Protein AF-A0A7X6KU19-F1 (afdb_monomer)

Foldseek 3Di:
DPPLFLLDDDLVVLLVVLVVLLVVLVVLVVVLVVLVVVLVVLVVPPPDDPVNVVSNVVSVVSSVVSVLQSVLSNVLSVLSNVLSVVSVVLRVQRVVLSVQLVVLVVQLVVLVVVLVVCVVVVHDNPVSVVSNVVSVVSNVVSVVVSVVSNVVSVVSVLVSVLSVLVRDDDCSPVLQVLQADPVSHGDDLLSSLVSLVCQLPVDQNEPVSLSSLVVCLVVPLPPLVSLLSNDVVCALLNLLVVLLSLLVNADPPPPSLVVSLVSLLSSLSSQLSNQVVDDLVVLLVSLLVLLVSCPFLLDLSLQSSLLSLLRPNHQLSSLVSVVVNLLVCVVPPVVRNCSSQDDDFLVNNDDSNVSSNVSSVVVTRRHSLLSSLVSLLVVLLSVLVQQQPLPDPSSLVVLLCVQAVDACLVVQQLRLLSSLLSNQPDPQLCVCQQPLDCPGSVVSNLRSNLSSLQRNLNHPNNALNSHDLNSLQSNLSSCLVVLLLLLCVLLVHLDLLSQLLPDPVSGGHSRHRNHDLQSNLSSNLSSCVRLNSLLSNLLSLLVSLVSLVVSVVVCSAPLVCVLVSLLSNLSSLLSNLSNVLSVVVPPPPCPPLNNLVSLLVSLLLSLDSDSCSSVLNSVQVVCSVVVNNLVSLCVRPCLQPPSVLSVVLSPDDPVVSLVSSLVSSVVRPPPDPVSVVSNVDDSSVSSSQSSCQSNVQSNDQDPSRTRGGDHPPPPPDPPPPDDDPDDDD

Radius of gyration: 38.34 Å; Cα contacts (8 Å, |Δi|>4): 928; chains: 1; bounding box: 89×65×139 Å

Structure (mmCIF, N/CA/C/O backbone):
data_AF-A0A7X6KU19-F1
#
_entry.id   AF-A0A7X6KU19-F1
#
loop_
_atom_site.group_PDB
_atom_site.id
_atom_site.type_symbol
_atom_site.label_atom_id
_atom_site.label_alt_id
_atom_site.label_comp_id
_atom_site.label_asym_id
_atom_site.label_entity_id
_atom_site.label_seq_id
_atom_site.pdbx_PDB_ins_code
_atom_site.Cartn_x
_atom_site.Cartn_y
_atom_site.Cartn_z
_atom_site.occupancy
_atom_site.B_iso_or_equiv
_atom_site.auth_seq_id
_atom_site.auth_comp_id
_atom_site.auth_asym_id
_atom_site.auth_atom_id
_atom_site.pdbx_PDB_model_num
ATOM 1 N N . MET A 1 1 ? -0.177 -10.606 46.546 1.00 29.14 1 MET A N 1
ATOM 2 C CA . MET A 1 1 ? 0.278 -9.230 46.830 1.00 29.14 1 MET A CA 1
ATOM 3 C C . MET A 1 1 ? -0.922 -8.342 46.595 1.00 29.14 1 MET A C 1
ATOM 5 O O . MET A 1 1 ? -1.445 -8.378 45.493 1.00 29.14 1 MET A O 1
ATOM 9 N N . VAL A 1 2 ? -1.427 -7.692 47.643 1.00 30.56 2 VAL A N 1
ATOM 10 C CA . VAL A 1 2 ? -2.565 -6.764 47.548 1.00 30.56 2 VAL A CA 1
ATOM 11 C C . VAL A 1 2 ? -2.075 -5.518 46.813 1.00 30.56 2 VAL A C 1
ATOM 13 O O . VAL A 1 2 ? -0.973 -5.049 47.106 1.00 30.56 2 VAL A O 1
ATOM 16 N N . ASN A 1 3 ? -2.841 -5.052 45.827 1.00 39.50 3 ASN A N 1
ATOM 17 C CA . ASN A 1 3 ? -2.579 -3.798 45.134 1.00 39.50 3 ASN A CA 1
ATOM 18 C C . ASN A 1 3 ? -2.599 -2.689 46.198 1.00 39.50 3 ASN A C 1
ATOM 20 O O . ASN A 1 3 ? -3.617 -2.484 46.847 1.00 39.50 3 ASN A O 1
ATOM 24 N N . LEU A 1 4 ? -1.444 -2.091 46.494 1.00 46.59 4 LEU A N 1
ATOM 25 C CA . LEU A 1 4 ? -1.250 -1.294 47.715 1.00 46.59 4 LEU A CA 1
ATOM 26 C C . LEU A 1 4 ? -1.900 0.093 47.659 1.00 46.59 4 LEU A C 1
ATOM 28 O O . LEU A 1 4 ? -1.752 0.848 48.609 1.00 46.59 4 LEU A O 1
ATOM 32 N N . ASP A 1 5 ? -2.619 0.420 46.592 1.00 61.56 5 ASP A N 1
ATOM 33 C CA . ASP A 1 5 ? -3.443 1.617 46.542 1.00 61.56 5 ASP A CA 1
ATOM 34 C C . ASP A 1 5 ? -4.685 1.353 45.667 1.00 61.56 5 ASP A C 1
ATOM 36 O O . ASP A 1 5 ? -4.578 1.270 44.439 1.00 61.56 5 ASP A O 1
ATOM 40 N N . PRO A 1 6 ? -5.862 1.166 46.286 1.00 59.03 6 PRO A N 1
ATOM 41 C CA . PRO A 1 6 ? -7.104 0.897 45.572 1.00 59.03 6 PRO A CA 1
ATOM 42 C C . PRO A 1 6 ? -7.645 2.092 44.767 1.00 59.03 6 PRO A C 1
ATOM 44 O O . PRO A 1 6 ? -8.609 1.924 44.021 1.00 59.03 6 PRO A O 1
ATOM 47 N N . ALA A 1 7 ? -7.054 3.286 44.895 1.00 67.12 7 ALA A N 1
ATOM 48 C CA . ALA A 1 7 ? -7.532 4.523 44.276 1.00 67.12 7 ALA A CA 1
ATOM 49 C C . ALA A 1 7 ? -6.585 5.105 43.203 1.00 67.12 7 ALA A C 1
ATOM 51 O O . ALA A 1 7 ? -6.755 6.254 42.792 1.00 67.12 7 ALA A O 1
ATOM 52 N N . GLN A 1 8 ? -5.607 4.344 42.698 1.00 74.06 8 GLN A N 1
ATOM 53 C CA . GLN A 1 8 ? -4.654 4.852 41.697 1.00 74.06 8 GLN A CA 1
ATOM 54 C C . GLN A 1 8 ? -5.320 5.419 40.425 1.00 74.06 8 GLN A C 1
ATOM 56 O O . GLN A 1 8 ? -6.294 4.871 39.904 1.00 74.06 8 GLN A O 1
ATOM 61 N N . GLY A 1 9 ? -4.742 6.505 39.895 1.00 74.06 9 GLY A N 1
ATOM 62 C CA . GLY A 1 9 ? -5.113 7.120 38.615 1.00 74.06 9 GLY A CA 1
ATOM 63 C C . GLY A 1 9 ? -4.537 8.532 38.423 1.00 74.06 9 GLY A C 1
ATOM 64 O O . GLY A 1 9 ? -4.283 9.241 39.394 1.00 74.06 9 GLY A O 1
ATOM 65 N N . ASP A 1 10 ? -4.316 8.945 37.169 1.00 82.62 10 ASP A N 1
ATOM 66 C CA . ASP A 1 10 ? -3.727 10.252 36.822 1.00 82.62 10 ASP A CA 1
ATOM 67 C C . ASP A 1 10 ? -4.814 11.326 36.634 1.00 82.62 10 ASP A C 1
ATOM 69 O O . ASP A 1 10 ? -5.398 11.489 35.559 1.00 82.62 10 ASP A O 1
ATOM 73 N N . THR A 1 11 ? -5.097 12.075 37.699 1.00 87.50 11 THR A N 1
ATOM 74 C CA . THR A 1 11 ? -6.144 13.110 37.711 1.00 87.50 11 THR A CA 1
ATOM 75 C C . THR A 1 11 ? -5.769 14.334 36.867 1.00 87.50 11 THR A C 1
ATOM 77 O O . THR A 1 11 ? -6.653 15.010 36.326 1.00 87.50 11 THR A O 1
ATOM 80 N N . LEU A 1 12 ? -4.469 14.599 36.676 1.00 79.62 12 LEU A N 1
ATOM 81 C CA . LEU A 1 12 ? -3.967 15.698 35.847 1.00 79.62 12 LEU A CA 1
ATOM 82 C C . LEU A 1 12 ? -4.244 15.444 34.367 1.00 79.62 12 LEU A C 1
ATOM 84 O O . LEU A 1 12 ? -4.694 16.354 33.665 1.00 79.62 12 LEU A O 1
ATOM 88 N N . GLN A 1 13 ? -4.034 14.216 33.889 1.00 73.69 13 GLN A N 1
ATOM 89 C CA . GLN A 1 13 ? -4.373 13.849 32.514 1.00 73.69 13 GLN A CA 1
ATOM 90 C C . GLN A 1 13 ? -5.873 13.962 32.240 1.00 73.69 13 GLN A C 1
ATOM 92 O O . GLN A 1 13 ? -6.258 14.472 31.183 1.00 73.69 13 GLN A O 1
ATOM 97 N N . VAL A 1 14 ? -6.719 13.573 33.199 1.00 81.12 14 VAL A N 1
ATOM 98 C CA . VAL A 1 14 ? -8.179 13.688 33.063 1.00 81.12 14 VAL A CA 1
ATOM 99 C C . VAL A 1 14 ? -8.620 15.152 32.968 1.00 81.12 14 VAL A C 1
ATOM 101 O O . VAL A 1 14 ? -9.362 15.510 32.050 1.00 81.12 14 VAL A O 1
ATOM 104 N N . ARG A 1 15 ? -8.105 16.035 33.832 1.00 85.81 15 ARG A N 1
ATOM 105 C CA . ARG A 1 15 ? -8.356 17.489 33.733 1.00 85.81 15 ARG A CA 1
ATOM 106 C C . ARG A 1 15 ? -7.804 18.092 32.441 1.00 85.81 15 ARG A C 1
ATOM 108 O O . ARG A 1 15 ? -8.413 18.989 31.851 1.00 85.81 15 ARG A O 1
ATOM 115 N N . GLY A 1 16 ? -6.669 17.585 31.964 1.00 77.00 16 GLY A N 1
ATOM 116 C CA . GLY A 1 16 ? -6.113 17.938 30.660 1.00 77.00 16 GLY A CA 1
ATOM 117 C C . GLY 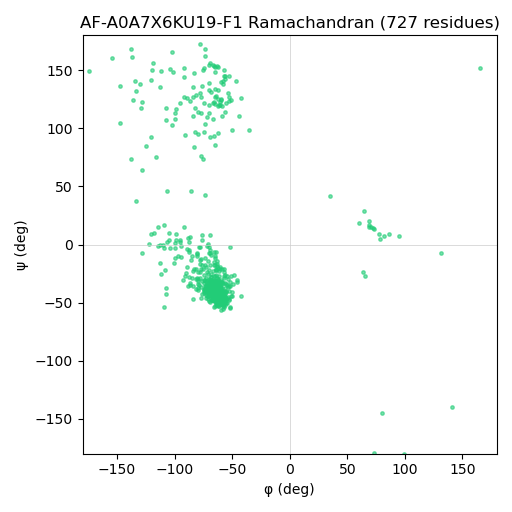A 1 16 ? -7.069 17.595 29.513 1.00 77.00 16 GLY A C 1
ATOM 118 O O . GLY A 1 16 ? -7.285 18.420 28.624 1.00 77.00 16 GLY A O 1
ATOM 119 N N . ALA A 1 17 ? -7.696 16.416 29.550 1.00 74.19 17 ALA A N 1
ATOM 120 C CA . ALA A 1 17 ? -8.715 16.014 28.582 1.00 74.19 17 ALA A CA 1
ATOM 121 C C . ALA A 1 17 ? -9.970 16.901 28.660 1.00 74.19 17 ALA A C 1
ATOM 123 O O . ALA A 1 17 ? -10.399 17.420 27.629 1.00 74.19 17 ALA A O 1
ATOM 124 N N . ALA A 1 18 ? -10.492 17.163 29.864 1.00 83.62 18 ALA A N 1
ATOM 125 C CA . ALA A 1 18 ? -11.621 18.075 30.071 1.00 83.62 18 ALA A CA 1
ATOM 126 C C . ALA A 1 18 ? -11.347 19.478 29.497 1.00 83.62 18 ALA A C 1
ATOM 128 O O . ALA A 1 18 ? -12.188 20.066 28.817 1.00 83.62 18 ALA A O 1
ATOM 129 N N . THR A 1 19 ? -10.134 19.997 29.708 1.00 82.88 19 THR A N 1
ATOM 130 C CA . THR A 1 19 ? -9.702 21.301 29.183 1.00 82.88 19 THR A CA 1
ATOM 131 C C . THR A 1 19 ? -9.659 21.316 27.655 1.00 82.88 19 THR A C 1
ATOM 133 O O . THR A 1 19 ? -10.133 22.273 27.044 1.00 82.88 19 THR A O 1
ATOM 136 N N . ARG A 1 20 ? -9.142 20.255 27.021 1.00 78.94 20 ARG A N 1
ATOM 137 C CA . ARG A 1 20 ? -9.137 20.128 25.553 1.00 78.94 20 ARG A CA 1
ATOM 138 C C . ARG A 1 20 ? -10.553 20.083 24.981 1.00 78.94 20 ARG A C 1
ATOM 140 O O . ARG A 1 20 ? -10.830 20.814 24.036 1.00 78.94 20 ARG A O 1
ATOM 147 N N . ILE A 1 21 ? -11.455 19.313 25.594 1.00 79.56 21 ILE A N 1
ATOM 148 C CA . ILE A 1 21 ? -12.868 19.230 25.184 1.00 79.56 21 ILE A CA 1
ATOM 149 C C . ILE A 1 21 ? -13.541 20.606 25.264 1.00 79.56 21 ILE A C 1
ATOM 151 O O . ILE A 1 21 ? -14.196 21.019 24.308 1.00 79.56 21 ILE A O 1
ATOM 155 N N . ARG A 1 22 ? -13.312 21.376 26.338 1.00 84.75 22 ARG A N 1
ATOM 156 C CA . ARG A 1 22 ? -13.789 22.771 26.419 1.00 84.75 22 ARG A CA 1
ATOM 157 C C . ARG A 1 22 ? -13.201 23.658 25.326 1.00 84.75 22 ARG A C 1
ATOM 159 O O . ARG A 1 22 ? -13.906 24.515 24.804 1.00 84.75 22 ARG A O 1
ATOM 166 N N . GLY A 1 23 ? -11.932 23.462 24.972 1.00 76.88 23 GLY A N 1
ATOM 167 C CA . GLY A 1 23 ? -11.297 24.162 23.855 1.00 76.88 23 GLY A CA 1
ATOM 168 C C . GLY A 1 23 ? -12.009 23.898 22.525 1.00 76.88 23 GLY A C 1
ATOM 169 O O . GLY A 1 23 ? -12.329 24.844 21.805 1.00 76.88 23 GLY A O 1
ATOM 170 N N . TYR A 1 24 ? -12.331 22.635 22.231 1.00 74.69 24 TYR A N 1
ATOM 171 C CA . TYR A 1 24 ? -13.085 22.267 21.029 1.00 74.69 24 TYR A CA 1
ATOM 172 C C . TYR A 1 24 ? -14.526 22.803 21.054 1.00 74.69 24 TYR A C 1
ATOM 174 O O . TYR A 1 24 ? -14.985 23.364 20.060 1.00 74.69 24 TYR A O 1
ATOM 182 N N . SER A 1 25 ? -15.207 22.720 22.203 1.00 79.56 25 SER A N 1
ATOM 183 C CA . SER A 1 25 ? -16.538 23.307 22.425 1.00 79.56 25 SER A CA 1
ATOM 184 C C . SER A 1 25 ? -16.546 24.816 22.142 1.00 79.56 25 SER A C 1
ATOM 186 O O . SER A 1 25 ? -17.379 25.319 21.389 1.00 79.56 25 SER A O 1
ATOM 188 N N . GLN A 1 26 ? -15.546 25.553 22.637 1.00 80.75 26 GLN A N 1
ATOM 189 C CA . GLN A 1 26 ? -15.398 26.985 22.355 1.00 80.75 26 GLN A CA 1
ATOM 190 C C . GLN A 1 26 ? -15.152 27.284 20.869 1.00 80.75 26 GLN A C 1
ATOM 192 O O . GLN A 1 26 ? -15.665 28.287 20.365 1.00 80.75 26 GLN A O 1
ATOM 197 N N . GLY A 1 27 ? -14.403 26.426 20.167 1.00 75.50 27 GLY A N 1
ATOM 198 C CA . GLY A 1 27 ? -14.241 26.489 18.712 1.00 75.50 27 GLY A CA 1
ATOM 199 C C . GLY A 1 27 ? -15.589 26.416 17.993 1.00 75.50 27 GLY A C 1
ATOM 200 O O . GLY A 1 27 ? -15.964 27.357 17.296 1.00 75.50 27 GLY A O 1
ATOM 201 N N . LEU A 1 28 ? -16.381 25.381 18.289 1.00 78.12 28 LEU A N 1
ATOM 202 C CA . LEU A 1 28 ? -17.729 25.204 17.733 1.00 78.12 28 LEU A CA 1
ATOM 203 C C . LEU A 1 28 ? -18.681 26.355 18.081 1.00 78.12 28 LEU A C 1
ATOM 205 O O . LEU A 1 28 ? -19.493 26.764 17.252 1.00 78.12 28 LEU A O 1
ATOM 209 N N . VAL A 1 29 ? -18.583 26.937 19.282 1.00 82.94 29 VAL A N 1
ATOM 210 C CA . VAL A 1 29 ? -19.357 28.137 19.646 1.00 82.94 29 VAL A CA 1
ATOM 211 C C . VAL A 1 29 ? -19.012 29.323 18.740 1.00 82.94 29 VAL A C 1
ATOM 213 O O . VAL A 1 29 ? -19.908 30.100 18.386 1.00 82.94 29 VAL A O 1
ATOM 216 N N . ASN A 1 30 ? -17.741 29.488 18.365 1.00 80.56 30 ASN A N 1
ATOM 217 C CA . ASN A 1 30 ? -17.308 30.548 17.455 1.00 80.56 30 ASN A CA 1
ATOM 218 C C . ASN A 1 30 ? -17.767 30.285 16.015 1.00 80.56 30 ASN A C 1
ATOM 220 O O . ASN A 1 30 ? -18.250 31.216 15.364 1.00 80.56 30 ASN A O 1
ATOM 224 N N . ASP A 1 31 ? -17.709 29.039 15.552 1.00 73.50 31 ASP A N 1
ATOM 225 C CA . ASP A 1 31 ? -18.197 28.650 14.224 1.00 73.50 31 ASP A CA 1
ATOM 226 C C . ASP A 1 31 ? -19.712 28.835 14.122 1.00 73.50 31 ASP A C 1
ATOM 228 O O . ASP A 1 31 ? -20.202 29.479 13.195 1.00 73.50 31 ASP A O 1
ATOM 232 N N . ARG A 1 32 ? -20.459 28.422 15.154 1.00 82.69 32 ARG A N 1
ATOM 233 C CA . ARG A 1 32 ? -21.899 28.690 15.290 1.00 82.69 32 ARG A CA 1
ATOM 234 C C . ARG A 1 32 ? -22.209 30.184 15.240 1.00 82.69 32 ARG A C 1
ATOM 236 O O . ARG A 1 32 ? -23.154 30.606 14.577 1.00 82.69 32 ARG A O 1
ATOM 243 N N . ARG A 1 33 ? -21.432 31.009 15.952 1.00 83.19 33 ARG A N 1
ATOM 244 C CA . ARG A 1 33 ? -21.598 32.472 15.919 1.00 83.19 33 ARG A CA 1
ATOM 245 C C . ARG A 1 33 ? -21.367 33.010 14.508 1.00 83.19 33 ARG A C 1
ATOM 247 O O . ARG A 1 33 ? -22.115 33.878 14.069 1.00 83.19 33 ARG A O 1
ATOM 254 N N . THR A 1 34 ? -20.369 32.486 13.802 1.00 80.38 34 THR A N 1
ATOM 255 C CA . THR A 1 34 ? -20.082 32.854 12.413 1.00 80.38 34 THR A CA 1
ATOM 256 C C . THR A 1 34 ? -21.236 32.464 11.495 1.00 80.38 34 THR A C 1
ATOM 258 O O . THR A 1 34 ? -21.717 33.327 10.769 1.00 80.38 34 THR A O 1
ATOM 261 N N . ALA A 1 35 ? -21.752 31.235 11.593 1.00 72.44 35 ALA A N 1
ATOM 262 C CA . ALA A 1 35 ? -22.916 30.777 10.833 1.00 72.44 35 ALA A CA 1
ATOM 263 C C . ALA A 1 35 ? -24.143 31.675 11.067 1.00 72.44 35 ALA A C 1
ATOM 265 O O . ALA A 1 35 ? -24.707 32.197 10.111 1.00 72.44 35 ALA A O 1
ATOM 266 N N . ASN A 1 36 ? -24.476 31.970 12.330 1.00 81.25 36 ASN A N 1
ATOM 267 C CA . ASN A 1 36 ? -25.582 32.874 12.674 1.00 81.25 36 ASN A CA 1
ATOM 268 C C . ASN A 1 36 ? -25.392 34.288 12.099 1.00 81.25 36 ASN A C 1
ATOM 270 O O . ASN A 1 36 ? -26.351 34.909 11.644 1.00 81.25 36 ASN A O 1
ATOM 274 N N . ASN A 1 37 ? -24.159 34.805 12.108 1.00 83.00 37 ASN A N 1
ATOM 275 C CA . ASN A 1 37 ? -23.855 36.104 11.513 1.00 83.00 37 ASN A CA 1
ATOM 276 C C . ASN A 1 37 ? -24.025 36.079 9.987 1.00 83.00 37 ASN A C 1
ATOM 278 O O . ASN A 1 37 ? -24.515 37.057 9.431 1.00 83.00 37 ASN A O 1
ATOM 282 N N . GLN A 1 38 ? -23.655 34.982 9.315 1.00 78.25 38 GLN A N 1
ATOM 283 C CA . GLN A 1 38 ? -23.862 34.830 7.871 1.00 78.25 38 GLN A CA 1
ATOM 284 C C . GLN A 1 38 ? -25.354 34.750 7.528 1.00 78.25 38 GLN A C 1
ATOM 286 O O . GLN A 1 38 ? -25.794 35.456 6.626 1.00 78.25 38 GLN A O 1
ATOM 291 N N . THR A 1 39 ? -26.155 33.996 8.289 1.00 74.38 39 THR A N 1
ATOM 292 C CA . THR A 1 39 ? -27.622 33.970 8.141 1.00 74.38 39 THR A CA 1
ATOM 293 C C . THR A 1 39 ? -28.223 35.369 8.279 1.00 74.38 39 THR A C 1
ATOM 295 O O . THR A 1 39 ? -28.992 35.799 7.427 1.00 74.38 39 THR A O 1
ATOM 298 N N . ALA A 1 40 ? -27.796 36.144 9.283 1.00 75.44 40 ALA A N 1
ATOM 299 C CA . ALA A 1 40 ? -28.289 37.506 9.491 1.00 75.44 40 ALA A CA 1
ATOM 300 C C . ALA A 1 40 ? -27.965 38.465 8.326 1.00 75.44 40 ALA A C 1
ATOM 302 O O . ALA A 1 40 ? -28.719 39.406 8.072 1.00 75.44 40 ALA A O 1
ATOM 303 N N . VAL A 1 41 ? -26.859 38.242 7.606 1.00 72.50 41 VAL A N 1
ATOM 304 C CA . VAL A 1 41 ? -26.507 39.016 6.402 1.00 72.50 41 VAL A CA 1
ATOM 305 C C . VAL A 1 41 ? -27.459 38.694 5.248 1.00 72.50 41 VAL A C 1
ATOM 307 O O . VAL A 1 41 ? -27.885 39.613 4.545 1.00 72.50 41 VAL A O 1
ATOM 310 N N . VAL A 1 42 ? -27.846 37.430 5.082 1.00 74.31 42 VAL A N 1
ATOM 311 C CA . VAL A 1 42 ? -28.830 37.005 4.072 1.00 74.31 42 VAL A CA 1
ATOM 312 C C . VAL A 1 42 ? -30.217 37.557 4.406 1.00 74.31 42 VAL A C 1
ATOM 314 O O . VAL A 1 42 ? -30.830 38.237 3.580 1.00 74.31 42 VAL A O 1
ATOM 317 N N . ASP A 1 43 ? -30.641 37.407 5.661 1.00 66.44 43 ASP A N 1
ATOM 318 C CA . ASP A 1 43 ? -31.940 37.869 6.161 1.00 66.44 43 ASP A CA 1
ATOM 319 C C . ASP A 1 43 ? -32.085 39.406 6.145 1.00 66.44 43 ASP A C 1
ATOM 321 O O . ASP A 1 43 ? -33.197 39.935 6.175 1.00 66.44 43 ASP A O 1
ATOM 325 N N . SER A 1 44 ? -30.974 40.151 6.047 1.00 71.12 44 SER A N 1
ATOM 326 C CA . SER A 1 44 ? -30.976 41.618 5.915 1.00 71.12 44 SER A CA 1
ATOM 327 C C . SER A 1 44 ? -31.498 42.134 4.561 1.00 71.12 44 SER A C 1
ATOM 329 O O . SER A 1 44 ? -31.622 43.346 4.365 1.00 71.12 44 SER A O 1
ATOM 331 N N . GLY A 1 45 ? -31.848 41.230 3.636 1.00 62.59 45 GLY A N 1
ATOM 332 C CA . GLY A 1 45 ? -32.650 41.530 2.446 1.00 62.59 45 GLY A CA 1
ATOM 333 C C . GLY A 1 45 ? -31.858 41.824 1.170 1.00 62.59 45 GLY A C 1
ATOM 334 O O . GLY A 1 45 ? -32.452 42.203 0.162 1.00 62.59 45 GLY A O 1
ATOM 335 N N . SER A 1 46 ? -30.533 41.647 1.182 1.00 66.25 46 SER A N 1
ATOM 336 C CA . SER A 1 46 ? -29.689 41.779 -0.020 1.00 66.25 46 SER A CA 1
ATOM 337 C C . SER A 1 46 ? -29.729 40.542 -0.928 1.00 66.25 46 SER A C 1
ATOM 339 O O . SER A 1 46 ? -29.525 40.656 -2.137 1.00 66.25 46 SER A O 1
ATOM 341 N N . TRP A 1 47 ? -30.059 39.378 -0.364 1.00 67.88 47 TRP A N 1
ATOM 342 C CA . TRP A 1 47 ? -30.219 38.107 -1.063 1.00 67.88 47 TRP A CA 1
ATOM 343 C C . TRP A 1 47 ? -31.581 37.512 -0.683 1.00 67.88 47 TRP A C 1
ATOM 345 O O . TRP A 1 47 ? -31.886 37.370 0.495 1.00 67.88 47 TRP A O 1
ATOM 355 N N . THR A 1 48 ? -32.441 37.251 -1.673 1.00 77.81 48 THR A N 1
ATOM 356 C CA . THR A 1 48 ? -33.840 36.829 -1.462 1.00 77.81 48 THR A CA 1
ATOM 357 C C . THR A 1 48 ? -34.235 35.698 -2.417 1.00 77.81 48 THR A C 1
ATOM 359 O O . THR A 1 48 ? -33.588 35.495 -3.447 1.00 77.81 48 THR A O 1
ATOM 362 N N . GLY A 1 49 ? -35.308 34.970 -2.087 1.00 69.12 49 GLY A N 1
ATOM 363 C CA . GLY A 1 49 ? -35.832 33.839 -2.862 1.00 69.12 49 GLY A CA 1
ATOM 364 C C . GLY A 1 49 ? -35.405 32.472 -2.311 1.00 69.12 49 GLY A C 1
ATOM 365 O O . GLY A 1 49 ? -34.661 32.393 -1.342 1.00 69.12 49 GLY A O 1
ATOM 366 N N . LEU A 1 50 ? -35.841 31.390 -2.967 1.00 54.16 50 LEU A N 1
ATOM 367 C CA . LEU A 1 50 ? -35.682 29.999 -2.497 1.00 54.16 50 LEU A CA 1
ATOM 368 C C . LEU A 1 50 ? -34.248 29.606 -2.104 1.00 54.16 50 LEU A C 1
ATOM 370 O O . LEU A 1 50 ? -34.062 28.837 -1.166 1.00 54.16 50 LEU A O 1
ATOM 374 N N . ALA A 1 51 ? -33.236 30.124 -2.804 1.00 53.41 51 ALA A N 1
ATOM 375 C CA . ALA A 1 51 ? -31.834 29.853 -2.486 1.00 53.41 51 ALA A CA 1
ATOM 376 C C . ALA A 1 51 ? -31.387 30.526 -1.175 1.00 53.41 51 ALA A C 1
ATOM 378 O O . ALA A 1 51 ? -30.652 29.918 -0.403 1.00 53.41 51 ALA A O 1
ATOM 379 N N . ALA A 1 52 ? -31.864 31.747 -0.909 1.00 64.19 52 ALA A N 1
ATOM 380 C CA . ALA A 1 52 ? -31.619 32.449 0.348 1.00 64.19 52 ALA A CA 1
ATOM 381 C C . ALA A 1 52 ? -32.347 31.751 1.509 1.00 64.19 52 ALA A C 1
ATOM 383 O O . ALA A 1 52 ? -31.737 31.498 2.543 1.00 64.19 52 ALA A O 1
ATOM 384 N N . ASP A 1 53 ? -33.604 31.344 1.301 1.00 62.41 53 ASP A N 1
ATOM 385 C CA . ASP A 1 53 ? -34.387 30.606 2.302 1.00 62.41 53 ASP A CA 1
ATOM 386 C C . ASP A 1 53 ? -33.747 29.247 2.636 1.00 62.41 53 ASP A C 1
ATOM 388 O O . ASP A 1 53 ? -33.633 28.881 3.806 1.00 62.41 53 ASP A O 1
ATOM 392 N N . SER A 1 54 ? -33.278 28.517 1.616 1.00 55.78 54 SER A N 1
ATOM 393 C CA . SER A 1 54 ? -32.596 27.226 1.791 1.00 55.78 54 SER A CA 1
ATOM 394 C C . SER A 1 54 ? -31.265 27.397 2.520 1.00 55.78 54 SER A C 1
ATOM 396 O O . SER A 1 54 ? -30.992 26.672 3.469 1.00 55.78 54 SER A O 1
ATOM 398 N N . PHE A 1 55 ? -30.467 28.403 2.148 1.00 67.94 55 PHE A N 1
ATOM 399 C CA . PHE A 1 55 ? -29.222 28.725 2.844 1.00 67.94 55 PHE A CA 1
ATOM 400 C C . PHE A 1 55 ? -29.461 29.080 4.320 1.00 67.94 55 PHE A C 1
ATOM 402 O O . PHE A 1 55 ? -28.776 28.548 5.197 1.00 67.94 55 PHE A O 1
ATOM 409 N N . SER A 1 56 ? -30.447 29.937 4.613 1.00 69.06 56 SER A N 1
ATOM 410 C CA . SER A 1 56 ? -30.800 30.311 5.988 1.00 69.06 56 SER A CA 1
ATOM 411 C C . SER A 1 56 ? -31.295 29.105 6.795 1.00 69.06 56 SER A C 1
ATOM 413 O O . SER A 1 56 ? -30.896 28.945 7.951 1.00 69.06 56 SER A O 1
ATOM 415 N N . ALA A 1 57 ? -32.086 28.211 6.192 1.00 61.06 57 ALA A N 1
ATOM 416 C CA . ALA A 1 57 ? -32.533 26.969 6.823 1.00 61.06 57 ALA A CA 1
ATOM 417 C C . ALA A 1 57 ? -31.367 26.010 7.125 1.00 61.06 57 ALA A C 1
ATOM 419 O O . ALA A 1 57 ? -31.247 25.544 8.259 1.00 61.06 57 ALA A O 1
ATOM 420 N N . THR A 1 58 ? -30.467 25.773 6.164 1.00 58.56 58 THR A N 1
ATOM 421 C CA . THR A 1 58 ? -29.273 24.930 6.347 1.00 58.56 58 THR A CA 1
ATOM 422 C C . THR A 1 58 ? -28.363 25.485 7.440 1.00 58.56 58 THR A C 1
ATOM 424 O O . THR A 1 58 ? -27.983 24.761 8.359 1.00 58.56 58 THR A O 1
ATOM 427 N N . MET A 1 59 ? -28.063 26.787 7.412 1.00 69.38 59 MET A N 1
ATOM 428 C CA . MET A 1 59 ? -27.231 27.427 8.437 1.00 69.38 59 MET A CA 1
ATOM 429 C C . MET A 1 59 ? -27.878 27.389 9.828 1.00 69.38 59 MET A C 1
ATOM 431 O O . MET A 1 59 ? -27.184 27.195 10.828 1.00 69.38 59 MET A O 1
ATOM 435 N N . SER A 1 60 ? -29.205 27.521 9.915 1.00 66.06 60 SER A N 1
ATOM 436 C CA . SER A 1 60 ? -29.946 27.371 11.173 1.00 66.06 60 SER A CA 1
ATOM 437 C C . SER A 1 60 ? -29.907 25.930 11.701 1.00 66.06 60 SER A C 1
ATOM 439 O O . SER A 1 60 ? -29.708 25.716 12.903 1.00 66.06 60 SER A O 1
ATOM 441 N N . GLY A 1 61 ? -30.011 24.940 10.809 1.00 53.38 61 GLY A N 1
ATOM 442 C CA . GLY A 1 61 ? -29.838 23.521 11.125 1.00 53.38 61 GLY A CA 1
ATOM 443 C C . GLY A 1 61 ? -28.445 23.222 11.681 1.00 53.38 61 GLY A C 1
ATOM 444 O O . GLY A 1 61 ? -28.324 22.682 12.782 1.00 53.38 61 GLY A O 1
ATOM 445 N N . LEU A 1 62 ? -27.395 23.678 10.991 1.00 57.44 62 LEU A N 1
ATOM 446 C CA . LEU A 1 62 ? -26.003 23.560 11.443 1.00 57.44 62 LEU A CA 1
ATOM 447 C C . LEU A 1 62 ? -25.777 24.245 12.798 1.00 57.44 62 LEU A C 1
ATOM 449 O O . LEU A 1 62 ? -25.121 23.686 13.674 1.00 57.44 62 LEU A O 1
ATOM 453 N N . SER A 1 63 ? -26.360 25.428 13.006 1.00 67.31 63 SER A N 1
ATOM 454 C CA . SER A 1 63 ? -26.267 26.168 14.269 1.00 67.31 63 SER A CA 1
ATOM 455 C C . SER A 1 63 ? -26.924 25.425 15.438 1.00 67.31 63 SER A C 1
ATOM 457 O O . SER A 1 63 ? -26.376 25.382 16.544 1.00 67.31 63 SER A O 1
ATOM 459 N N . THR A 1 64 ? -28.071 24.789 15.185 1.00 66.00 64 THR A N 1
ATOM 460 C CA . THR A 1 64 ? -28.798 23.970 16.165 1.00 66.00 64 THR A CA 1
ATOM 461 C C . THR A 1 64 ? -28.035 22.688 16.493 1.00 66.00 64 THR A C 1
ATOM 463 O O . THR A 1 64 ? -27.879 22.350 17.666 1.00 66.00 64 THR A O 1
ATOM 466 N N . MET A 1 65 ? -27.490 22.011 15.481 1.00 60.19 65 MET A N 1
ATOM 467 C CA . MET A 1 65 ? -26.656 20.822 15.663 1.00 60.19 65 MET A CA 1
ATOM 468 C C . MET A 1 65 ? -25.388 21.148 16.462 1.00 60.19 65 MET A C 1
ATOM 470 O O . MET A 1 65 ? -25.098 20.487 17.458 1.00 60.19 65 MET A O 1
ATOM 474 N N . ALA A 1 66 ? -24.681 22.221 16.094 1.00 65.25 66 ALA A N 1
ATOM 475 C CA . ALA A 1 66 ? -23.508 22.695 16.822 1.00 65.25 66 ALA A CA 1
ATOM 476 C C . ALA A 1 66 ? -23.839 23.040 18.282 1.00 65.25 66 ALA A C 1
ATOM 478 O O . ALA A 1 66 ? -23.040 22.754 19.169 1.00 65.25 66 ALA A O 1
ATOM 479 N N . ALA A 1 67 ? -25.020 23.609 18.559 1.00 69.81 67 ALA A N 1
ATOM 480 C CA . ALA A 1 67 ? -25.473 23.863 19.927 1.00 69.81 67 ALA A CA 1
ATOM 481 C C . ALA A 1 67 ? -25.631 22.565 20.739 1.00 69.81 67 ALA A C 1
ATOM 483 O O . ALA A 1 67 ? -25.165 22.505 21.873 1.00 69.81 67 ALA A O 1
ATOM 484 N N . GLY A 1 68 ? -26.228 21.524 20.151 1.00 60.81 68 GLY A N 1
ATOM 485 C CA . GLY A 1 68 ? -26.376 20.220 20.803 1.00 60.81 68 GLY A CA 1
ATOM 486 C C . GLY A 1 68 ? -25.035 19.546 21.114 1.00 60.81 68 GLY A C 1
ATOM 487 O O . GLY A 1 68 ? -24.858 19.004 22.205 1.00 60.81 68 GLY A O 1
ATOM 488 N N . VAL A 1 69 ? -24.073 19.629 20.188 1.00 65.25 69 VAL A N 1
ATOM 489 C CA . VAL A 1 69 ? -22.713 19.092 20.382 1.00 65.25 69 VAL A CA 1
ATOM 490 C C . VAL A 1 69 ? -21.971 19.856 21.480 1.00 65.25 69 VAL A C 1
ATOM 492 O O . VAL A 1 69 ? -21.426 19.232 22.388 1.00 65.25 69 VAL A O 1
ATOM 495 N N . VAL A 1 70 ? -22.000 21.193 21.442 1.00 74.19 70 VAL A N 1
ATOM 496 C CA . VAL A 1 70 ? -21.404 22.067 22.470 1.00 74.19 70 VAL A CA 1
ATOM 497 C C . VAL A 1 70 ? -21.950 21.734 23.855 1.00 74.19 70 VAL A C 1
ATOM 499 O O . VAL A 1 70 ? -21.172 21.485 24.773 1.00 74.19 70 VAL A O 1
ATOM 502 N N . ASP A 1 71 ? -23.275 21.659 24.001 1.00 71.88 71 ASP A N 1
ATOM 503 C CA . ASP A 1 71 ? -23.913 21.387 25.290 1.00 71.88 71 ASP A CA 1
ATOM 504 C C . ASP A 1 71 ? -23.479 20.036 25.870 1.00 71.88 71 ASP A C 1
ATOM 506 O O . ASP A 1 71 ? -23.279 19.909 27.080 1.00 71.88 71 ASP A O 1
ATOM 510 N N . GLY A 1 72 ? -23.324 19.009 25.035 1.00 65.44 72 GLY A N 1
ATOM 511 C CA . GLY A 1 72 ? -22.882 17.709 25.519 1.00 65.44 72 GLY A CA 1
ATOM 512 C C . GLY A 1 72 ? -21.381 17.595 25.750 1.00 65.44 72 GLY A C 1
ATOM 513 O O . GLY A 1 72 ? -20.979 16.944 26.711 1.00 65.44 72 GLY A O 1
ATOM 514 N N . TRP A 1 73 ? -20.548 18.265 24.955 1.00 77.69 73 TRP A N 1
ATOM 515 C CA . TRP A 1 73 ? -19.110 18.367 25.226 1.00 77.69 73 TRP A CA 1
ATOM 516 C C . TRP A 1 73 ? -18.829 19.149 26.510 1.00 77.69 73 TRP A C 1
ATOM 518 O O . TRP A 1 73 ? -17.964 18.750 27.289 1.00 77.69 73 TRP A O 1
ATOM 528 N N . ASP A 1 74 ? -19.602 20.194 26.801 1.00 78.94 74 ASP A N 1
ATOM 529 C CA . ASP A 1 74 ? -19.495 20.932 28.060 1.00 78.94 74 ASP A CA 1
ATOM 530 C C . ASP A 1 74 ? -19.928 20.076 29.259 1.00 78.94 74 ASP A C 1
ATOM 532 O O . ASP A 1 74 ? -19.252 20.075 30.297 1.00 78.94 74 ASP A O 1
ATOM 536 N N . ARG A 1 75 ? -21.009 19.290 29.123 1.00 77.12 75 ARG A N 1
ATOM 537 C CA . ARG A 1 75 ? -21.409 18.297 30.139 1.00 77.12 75 ARG A CA 1
ATOM 538 C C . ARG A 1 75 ? -20.315 17.260 30.359 1.00 77.12 75 ARG A C 1
ATOM 540 O O . ARG A 1 75 ? -19.979 16.988 31.510 1.00 77.12 75 ARG A O 1
ATOM 547 N N . LEU A 1 76 ? -19.726 16.739 29.285 1.00 76.94 76 LEU A N 1
ATOM 548 C CA . LEU A 1 76 ? -18.663 15.746 29.359 1.00 76.94 76 LEU A CA 1
ATOM 549 C C . LEU A 1 76 ? -17.406 16.303 30.037 1.00 76.94 76 LEU A C 1
ATOM 551 O O . LEU A 1 76 ? -16.873 15.689 30.958 1.00 76.94 76 LEU A O 1
ATOM 555 N N . ALA A 1 77 ? -16.955 17.494 29.643 1.00 82.06 77 ALA A N 1
ATOM 556 C CA . ALA A 1 77 ? -15.822 18.147 30.288 1.00 82.06 77 ALA A CA 1
ATOM 557 C C . ALA A 1 77 ? -16.080 18.398 31.782 1.00 82.06 77 ALA A C 1
ATOM 559 O O . ALA A 1 77 ? -15.183 18.243 32.608 1.00 82.06 77 ALA A O 1
ATOM 560 N N . SER A 1 78 ? -17.313 18.757 32.145 1.00 82.69 78 SER A N 1
ATOM 561 C CA . SER A 1 78 ? -17.711 18.947 33.544 1.00 82.69 78 SER A CA 1
ATOM 562 C C . SER A 1 78 ? -17.731 17.628 34.321 1.00 82.69 78 SER A C 1
ATOM 564 O O . SER A 1 78 ? -17.310 17.594 35.477 1.00 82.69 78 SER A O 1
ATOM 566 N N . ALA A 1 79 ? -18.167 16.539 33.686 1.00 81.25 79 ALA A N 1
ATOM 567 C CA . ALA A 1 79 ? -18.145 15.201 34.263 1.00 81.25 79 ALA A CA 1
ATOM 568 C C . ALA A 1 79 ? -16.710 14.706 34.499 1.00 81.25 79 ALA A C 1
ATOM 570 O O . ALA A 1 79 ? -16.418 14.208 35.582 1.00 81.25 79 ALA A O 1
ATOM 571 N N . LEU A 1 80 ? -15.798 14.908 33.540 1.00 85.00 80 LEU A N 1
ATOM 572 C CA . LEU A 1 80 ? -14.382 14.545 33.676 1.00 85.00 80 LEU A CA 1
ATOM 573 C C . LEU A 1 80 ? -13.688 15.333 34.796 1.00 85.00 80 LEU A C 1
ATOM 575 O O . LEU A 1 80 ? -12.952 14.747 35.588 1.00 85.00 80 LEU A O 1
ATOM 579 N N . ASP A 1 81 ? -13.959 16.635 34.915 1.00 88.44 81 ASP A N 1
ATOM 580 C CA . ASP A 1 81 ? -13.454 17.437 36.038 1.00 88.44 81 ASP A CA 1
ATOM 581 C C . ASP A 1 81 ? -14.005 16.948 37.383 1.00 88.44 81 ASP A C 1
ATOM 583 O O . ASP A 1 81 ? -13.256 16.830 38.354 1.00 88.44 81 ASP A O 1
ATOM 587 N N . SER A 1 82 ? -15.304 16.633 37.442 1.00 87.19 82 SER A N 1
ATOM 588 C CA . SER A 1 82 ? -15.935 16.091 38.648 1.00 87.19 82 SER A CA 1
ATOM 589 C C . SER A 1 82 ? -15.329 14.746 39.042 1.00 87.19 82 SER A C 1
ATOM 591 O O . SER A 1 82 ? -15.010 14.540 40.212 1.00 87.19 82 SER A O 1
ATOM 593 N N . TYR A 1 83 ? -15.118 13.861 38.069 1.00 88.62 83 TYR A N 1
ATOM 594 C CA . TYR A 1 83 ? -14.464 12.575 38.266 1.00 88.62 83 TYR A CA 1
ATOM 595 C C . TYR A 1 83 ? -13.038 12.751 38.795 1.00 88.62 83 TYR A C 1
ATOM 597 O O . TYR A 1 83 ? -12.688 12.129 39.793 1.00 88.62 83 TYR A O 1
ATOM 605 N N . ALA A 1 84 ? -12.239 13.643 38.196 1.00 89.94 84 ALA A N 1
ATOM 606 C CA . ALA A 1 84 ? -10.875 13.904 38.650 1.00 89.94 84 ALA A CA 1
ATOM 607 C C . ALA A 1 84 ? -10.849 14.391 40.106 1.00 89.94 84 ALA A C 1
ATOM 609 O O . ALA A 1 84 ? -10.060 13.898 40.902 1.00 89.94 84 ALA A O 1
ATOM 610 N N . THR A 1 85 ? -11.749 15.302 40.487 1.00 90.19 85 THR A N 1
ATOM 611 C CA . THR A 1 85 ? -11.871 15.763 41.880 1.00 90.19 85 THR A CA 1
ATOM 612 C C . THR A 1 85 ? -12.310 14.649 42.835 1.00 90.19 85 THR A C 1
ATOM 614 O O . THR A 1 85 ? -11.790 14.551 43.942 1.00 90.19 85 THR A O 1
ATOM 617 N N . GLN A 1 86 ? -13.263 13.804 42.440 1.00 90.00 86 GLN A N 1
ATOM 618 C CA . GLN A 1 86 ? -13.709 12.687 43.278 1.00 90.00 86 GLN A CA 1
ATOM 619 C C . GLN A 1 86 ? -12.625 11.614 43.432 1.00 90.00 86 GLN A C 1
ATOM 621 O O . GLN A 1 86 ? -12.483 11.049 44.515 1.00 90.00 86 GLN A O 1
ATOM 626 N N . LEU A 1 87 ? -11.836 11.376 42.383 1.00 90.56 87 LEU A N 1
ATOM 627 C CA . LEU A 1 87 ? -10.692 10.476 42.416 1.00 90.56 87 LEU A CA 1
ATOM 628 C C . LEU A 1 87 ? -9.573 11.016 43.315 1.00 90.56 87 LEU A C 1
ATOM 630 O O . LEU A 1 87 ? -9.066 10.259 44.131 1.00 90.56 87 LEU A O 1
ATOM 634 N N . GLU A 1 88 ? -9.250 12.311 43.247 1.00 90.81 88 GLU A N 1
ATOM 635 C CA . GLU A 1 88 ? -8.292 12.947 44.172 1.00 90.81 88 GLU A CA 1
ATOM 636 C C . GLU A 1 88 ? -8.719 12.770 45.636 1.00 90.81 88 GLU A C 1
ATOM 638 O O . GLU A 1 88 ? -7.908 12.387 46.476 1.00 90.81 88 GLU A O 1
ATOM 643 N N . ASN A 1 89 ? -10.006 12.968 45.941 1.00 89.31 89 ASN A N 1
ATOM 644 C CA . ASN A 1 89 ? -10.527 12.756 47.294 1.00 89.31 89 ASN A CA 1
ATOM 645 C C . ASN A 1 89 ? -10.418 11.284 47.733 1.00 89.31 89 ASN A C 1
ATOM 647 O O . ASN A 1 89 ? -10.095 11.011 48.887 1.00 89.31 89 ASN A O 1
ATOM 651 N N . LEU A 1 90 ? -10.691 10.333 46.829 1.00 90.06 90 LEU A N 1
ATOM 652 C CA . LEU A 1 90 ? -10.532 8.902 47.108 1.00 90.06 90 LEU A CA 1
ATOM 653 C C . LEU A 1 90 ? -9.063 8.518 47.309 1.00 90.06 90 LEU A C 1
ATOM 655 O O . LEU A 1 90 ? -8.787 7.680 48.160 1.00 90.06 90 LEU A O 1
ATOM 659 N N . GLN A 1 91 ? -8.136 9.127 46.567 1.00 88.81 91 GLN A N 1
ATOM 660 C CA . GLN A 1 91 ? -6.693 8.931 46.728 1.00 88.81 91 GLN A CA 1
ATOM 661 C C . GLN A 1 91 ? -6.214 9.433 48.090 1.00 88.81 91 GLN A C 1
ATOM 663 O O . GLN A 1 91 ? -5.535 8.703 48.805 1.00 88.81 91 GLN A O 1
ATOM 668 N N . GLU A 1 92 ? -6.641 10.628 48.506 1.00 88.81 92 GLU A N 1
ATOM 669 C CA . GLU A 1 92 ? -6.318 11.164 49.834 1.00 88.81 92 GLU A CA 1
ATOM 670 C C . GLU A 1 92 ? -6.882 10.274 50.962 1.00 88.81 92 GLU A C 1
ATOM 672 O O . GLU A 1 92 ? -6.202 9.992 51.954 1.00 88.81 92 GLU A O 1
ATOM 677 N N . GLU A 1 93 ? -8.111 9.772 50.796 1.00 89.81 93 GLU A N 1
ATOM 678 C CA . GLU A 1 93 ? -8.747 8.837 51.731 1.00 89.81 93 GLU A CA 1
ATOM 679 C C . GLU A 1 93 ? -8.023 7.476 51.769 1.00 89.81 93 GLU A C 1
ATOM 681 O O . GLU A 1 93 ? -7.816 6.910 52.852 1.00 89.81 93 GLU A O 1
ATOM 686 N N . ALA A 1 94 ? -7.593 6.965 50.612 1.00 87.31 94 ALA A N 1
ATOM 687 C CA . ALA A 1 94 ? -6.832 5.726 50.481 1.00 87.31 94 ALA A CA 1
ATOM 688 C C . ALA A 1 94 ? -5.461 5.839 51.154 1.00 87.31 94 ALA A C 1
ATOM 690 O O . ALA A 1 94 ? -5.123 4.977 51.965 1.00 87.31 94 ALA A O 1
ATOM 691 N N . ASP A 1 95 ? -4.724 6.926 50.920 1.00 87.06 95 ASP A N 1
ATOM 692 C CA . ASP A 1 95 ? -3.424 7.195 51.542 1.00 87.06 95 ASP A CA 1
ATOM 693 C C . ASP A 1 95 ? -3.528 7.255 53.073 1.00 87.06 95 ASP A C 1
ATOM 695 O O . ASP A 1 95 ? -2.769 6.593 53.794 1.00 87.06 95 ASP A O 1
ATOM 699 N N . ALA A 1 96 ? -4.517 7.988 53.598 1.00 88.94 96 ALA A N 1
ATOM 700 C CA . ALA A 1 96 ? -4.764 8.074 55.037 1.00 88.94 96 ALA A CA 1
ATOM 701 C C . ALA A 1 96 ? -5.138 6.710 55.647 1.00 88.94 96 ALA A C 1
ATOM 703 O O . ALA A 1 96 ? -4.773 6.391 56.785 1.00 88.94 96 ALA A O 1
ATOM 704 N N . THR A 1 97 ? -5.873 5.884 54.905 1.00 89.00 97 THR A N 1
ATOM 705 C CA . THR A 1 97 ? -6.272 4.533 55.322 1.00 89.00 97 THR A CA 1
ATOM 706 C C . THR A 1 97 ? -5.095 3.563 55.267 1.00 89.00 97 THR A C 1
ATOM 708 O O . THR A 1 97 ? -4.907 2.779 56.199 1.00 89.00 97 THR A O 1
ATOM 711 N N . LEU A 1 98 ? -4.231 3.677 54.259 1.00 87.38 98 LEU A N 1
ATOM 712 C CA . LEU A 1 98 ? -3.013 2.886 54.118 1.00 87.38 98 LEU A CA 1
ATOM 713 C C . LEU A 1 98 ? -2.028 3.149 55.262 1.00 87.38 98 LEU A C 1
ATOM 715 O O . LEU A 1 98 ? -1.439 2.217 55.812 1.00 87.38 98 LEU A O 1
ATOM 719 N N . GLU A 1 99 ? -1.870 4.407 55.669 1.00 89.38 99 GLU A N 1
ATOM 720 C CA . GLU A 1 99 ? -0.998 4.764 56.788 1.00 89.38 99 GLU A CA 1
ATOM 721 C C . GLU A 1 99 ? -1.545 4.239 58.127 1.00 89.38 99 GLU A C 1
ATOM 723 O O . GLU A 1 99 ? -0.804 3.693 58.957 1.00 89.38 99 GLU A O 1
ATOM 728 N N . ARG A 1 100 ? -2.873 4.290 58.317 1.00 89.31 100 ARG A N 1
ATOM 729 C CA . ARG A 1 100 ? -3.545 3.637 59.455 1.00 89.31 100 ARG A CA 1
ATOM 730 C C . ARG A 1 100 ? -3.372 2.120 59.424 1.00 89.31 100 ARG A C 1
ATOM 732 O O . ARG A 1 100 ? -3.150 1.520 60.479 1.00 89.31 100 ARG A O 1
ATOM 739 N N . TYR A 1 101 ? -3.428 1.505 58.244 1.00 88.94 101 TYR A N 1
ATOM 740 C CA . TYR A 1 101 ? -3.206 0.073 58.063 1.00 88.94 101 TYR A CA 1
ATOM 741 C C . TYR A 1 101 ? -1.784 -0.315 58.475 1.00 88.94 101 TYR A C 1
ATOM 743 O O . TYR A 1 101 ? -1.619 -1.202 59.312 1.00 88.94 101 TYR A O 1
ATOM 751 N N . ARG A 1 102 ? -0.764 0.402 57.980 1.00 88.94 102 ARG A N 1
ATOM 752 C CA . ARG A 1 102 ? 0.648 0.208 58.362 1.00 88.94 102 ARG A CA 1
ATOM 753 C C . ARG A 1 102 ? 0.845 0.333 59.870 1.00 88.94 102 ARG A C 1
ATOM 755 O O . ARG A 1 102 ? 1.425 -0.557 60.487 1.00 88.94 102 ARG A O 1
ATOM 762 N N . THR A 1 103 ? 0.266 1.367 60.482 1.00 91.75 103 THR A N 1
ATOM 763 C CA . THR A 1 103 ? 0.297 1.561 61.940 1.00 91.75 103 THR A CA 1
ATOM 764 C C . THR A 1 103 ? -0.339 0.381 62.688 1.00 91.75 103 THR A C 1
ATOM 766 O O . THR A 1 103 ? 0.190 -0.089 63.699 1.00 91.75 103 THR A O 1
ATOM 769 N N . CYS A 1 104 ? -1.481 -0.130 62.217 1.00 89.94 104 CYS A N 1
ATOM 770 C CA . CYS A 1 104 ? -2.132 -1.294 62.821 1.00 89.94 104 CYS A CA 1
ATOM 771 C C . CYS A 1 104 ? -1.302 -2.571 62.645 1.00 89.94 104 CYS A C 1
ATOM 773 O O . CYS A 1 104 ? -1.197 -3.355 63.590 1.00 89.94 104 CYS A O 1
ATOM 775 N N . ASP A 1 105 ? -0.675 -2.764 61.488 1.00 89.25 105 ASP A N 1
ATOM 776 C CA . ASP A 1 105 ? 0.164 -3.928 61.209 1.00 89.25 105 ASP A CA 1
ATOM 777 C C . ASP A 1 105 ? 1.427 -3.940 62.086 1.00 89.25 105 ASP A C 1
ATOM 779 O O . ASP A 1 105 ? 1.751 -4.953 62.711 1.00 89.25 105 ASP A O 1
ATOM 783 N N . GLU A 1 106 ? 2.067 -2.783 62.276 1.00 90.44 106 GLU A N 1
ATOM 784 C CA . GLU A 1 106 ? 3.171 -2.615 63.228 1.00 90.44 106 GLU A CA 1
ATOM 785 C C . GLU A 1 106 ? 2.750 -2.916 64.671 1.00 90.44 106 GLU A C 1
ATOM 787 O O . GLU A 1 106 ? 3.494 -3.562 65.425 1.00 90.44 106 GLU A O 1
ATOM 792 N N . ARG A 1 107 ? 1.543 -2.490 65.073 1.00 90.19 107 ARG A N 1
ATOM 793 C CA . ARG A 1 107 ? 0.976 -2.802 66.394 1.00 90.19 107 ARG A CA 1
ATOM 794 C C . ARG A 1 107 ? 0.725 -4.297 66.557 1.00 90.19 107 ARG A C 1
ATOM 796 O O . ARG A 1 107 ? 1.092 -4.844 67.598 1.00 90.19 107 ARG A O 1
ATOM 803 N N . VAL A 1 108 ? 0.165 -4.970 65.549 1.00 91.00 108 VAL A N 1
ATOM 804 C CA . VAL A 1 108 ? -0.025 -6.431 65.547 1.00 91.00 108 VAL A CA 1
ATOM 805 C C . VAL A 1 108 ? 1.324 -7.138 65.662 1.00 91.00 108 VAL A C 1
ATOM 807 O O . VAL A 1 108 ? 1.499 -7.979 66.545 1.00 91.00 108 VAL A O 1
ATOM 810 N N . ALA A 1 109 ? 2.310 -6.760 64.846 1.00 89.56 109 ALA A N 1
ATOM 811 C CA . ALA A 1 109 ? 3.649 -7.343 64.873 1.00 89.56 109 ALA A CA 1
ATOM 812 C C . ALA A 1 109 ? 4.359 -7.122 66.220 1.00 89.56 109 ALA A C 1
ATOM 814 O O . ALA A 1 109 ? 5.087 -7.991 66.704 1.00 89.56 109 ALA A O 1
ATOM 815 N N . THR A 1 110 ? 4.166 -5.963 66.849 1.00 90.31 110 THR A N 1
ATOM 816 C CA . THR A 1 110 ? 4.737 -5.643 68.166 1.00 90.31 110 THR A CA 1
ATOM 817 C C . THR A 1 110 ? 4.060 -6.432 69.283 1.00 90.31 110 THR A C 1
ATOM 819 O O . THR A 1 110 ? 4.755 -7.057 70.085 1.00 90.31 110 THR A O 1
ATOM 822 N N . ALA A 1 111 ? 2.725 -6.486 69.304 1.00 88.56 111 ALA A N 1
ATOM 823 C CA . ALA A 1 111 ? 1.969 -7.280 70.272 1.00 88.56 111 ALA A CA 1
ATOM 824 C C . ALA A 1 111 ? 2.308 -8.776 70.161 1.00 88.56 111 ALA A C 1
ATOM 826 O O . ALA A 1 111 ? 2.544 -9.434 71.173 1.00 88.56 111 ALA A O 1
ATOM 827 N N . GLN A 1 112 ? 2.438 -9.298 68.937 1.00 91.00 112 GLN A N 1
ATOM 828 C CA . GLN A 1 112 ? 2.831 -10.684 68.674 1.00 91.00 112 GLN A CA 1
ATOM 829 C C . GLN A 1 112 ? 4.248 -10.988 69.194 1.00 91.00 112 GLN A C 1
ATOM 831 O O . GLN A 1 112 ? 4.465 -12.008 69.854 1.00 91.00 112 GLN A O 1
ATOM 836 N N . ARG A 1 113 ? 5.218 -10.095 68.942 1.00 89.12 113 ARG A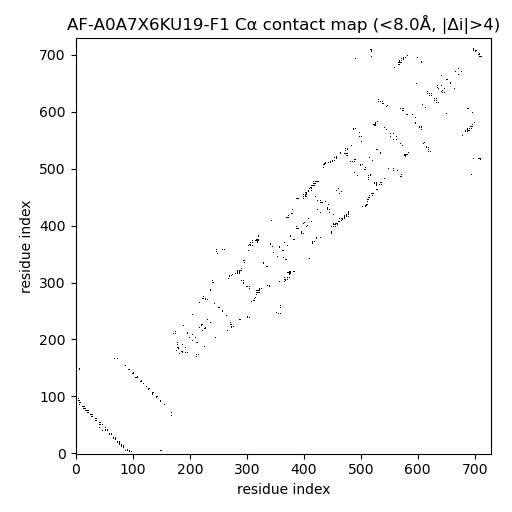 N 1
ATOM 837 C CA . ARG A 1 113 ? 6.595 -10.222 69.458 1.00 89.12 113 ARG A CA 1
ATOM 838 C C . ARG A 1 113 ? 6.638 -10.190 70.986 1.00 89.12 113 ARG A C 1
ATOM 840 O O . ARG A 1 113 ? 7.337 -11.004 71.590 1.00 89.12 113 ARG A O 1
ATOM 847 N N . ASN A 1 114 ? 5.888 -9.281 71.609 1.00 86.44 114 ASN A N 1
ATOM 848 C CA . ASN A 1 114 ? 5.815 -9.161 73.066 1.00 86.44 114 ASN A CA 1
ATOM 849 C C . ASN A 1 114 ? 5.174 -10.396 73.708 1.00 86.44 114 ASN A C 1
ATOM 851 O O . ASN A 1 114 ? 5.707 -10.901 74.694 1.00 86.44 114 ASN A O 1
ATOM 855 N N . LEU A 1 115 ? 4.089 -10.915 73.123 1.00 87.44 115 LEU A N 1
ATOM 856 C CA . LEU A 1 115 ? 3.435 -12.144 73.572 1.00 87.44 115 LEU A CA 1
ATOM 857 C C . LEU A 1 115 ? 4.399 -13.336 73.515 1.00 87.44 115 LEU A C 1
ATOM 859 O O . LEU A 1 115 ? 4.614 -13.992 74.529 1.00 87.44 115 LEU A O 1
ATOM 863 N N . THR A 1 116 ? 5.074 -13.528 72.377 1.00 86.81 116 THR A N 1
ATOM 864 C CA . THR A 1 116 ? 6.067 -14.605 72.195 1.00 86.81 116 THR A CA 1
ATOM 865 C C . THR A 1 116 ? 7.193 -14.517 73.239 1.00 86.81 116 THR A C 1
ATOM 867 O O . THR A 1 116 ? 7.626 -15.523 73.804 1.00 86.81 116 THR A O 1
ATOM 870 N N . ARG A 1 117 ? 7.661 -13.299 73.555 1.00 85.31 117 ARG A N 1
ATOM 871 C CA . ARG A 1 117 ? 8.683 -13.068 74.591 1.00 85.31 117 ARG A CA 1
ATOM 872 C C . ARG A 1 117 ? 8.163 -13.390 75.999 1.00 85.31 117 ARG A C 1
ATOM 874 O O . ARG A 1 117 ? 8.887 -14.009 76.782 1.00 85.31 117 ARG A O 1
ATOM 881 N N . ALA A 1 118 ? 6.937 -12.997 76.336 1.00 82.62 118 ALA A N 1
ATOM 882 C CA . ALA A 1 118 ? 6.324 -13.295 77.633 1.00 82.62 118 ALA A CA 1
ATOM 883 C C . ALA A 1 118 ? 6.116 -14.805 77.833 1.00 82.62 118 ALA A C 1
ATOM 885 O O . ALA A 1 118 ? 6.495 -15.347 78.872 1.00 82.62 118 ALA A O 1
ATOM 886 N N . GLU A 1 119 ? 5.638 -15.500 76.797 1.00 82.75 119 GLU A N 1
ATOM 887 C CA . GLU A 1 119 ? 5.497 -16.961 76.779 1.00 82.75 119 GLU A CA 1
ATOM 888 C C . GLU A 1 119 ? 6.843 -17.662 77.012 1.00 82.75 119 GLU A C 1
ATOM 890 O O . GLU A 1 119 ? 6.933 -18.572 77.833 1.00 82.75 119 GLU A O 1
ATOM 895 N N . SER A 1 120 ? 7.920 -17.182 76.378 1.00 82.25 120 SER A N 1
ATOM 896 C CA . SER A 1 120 ? 9.269 -17.738 76.565 1.00 82.25 120 SER A CA 1
ATOM 897 C C . SER A 1 120 ? 9.893 -17.474 77.947 1.00 82.25 120 SER A C 1
ATOM 899 O O . SER A 1 120 ? 10.847 -18.152 78.323 1.00 82.25 120 SER A O 1
ATOM 901 N N . SER A 1 121 ? 9.376 -16.505 78.712 1.00 78.94 121 SER A N 1
ATOM 902 C CA . SER A 1 121 ? 9.937 -16.066 80.003 1.00 78.94 121 SER A CA 1
ATOM 903 C C . SER A 1 121 ? 9.087 -16.441 81.225 1.00 78.94 121 SER A C 1
ATOM 905 O O . SER A 1 121 ? 9.477 -16.138 82.352 1.00 78.94 121 SER A O 1
ATOM 907 N N . GLY A 1 122 ? 7.941 -17.106 81.035 1.00 67.88 122 GLY A N 1
ATOM 908 C CA . GLY A 1 122 ? 7.078 -17.582 82.126 1.00 67.88 122 GLY A CA 1
ATOM 909 C C . GLY A 1 122 ? 6.340 -16.479 82.898 1.00 67.88 122 GLY A C 1
ATOM 910 O O . GLY A 1 122 ? 5.825 -16.735 83.986 1.00 67.88 122 GLY A O 1
ATOM 911 N N . THR A 1 123 ? 6.281 -15.255 82.363 1.00 62.75 123 THR A N 1
ATOM 912 C CA . THR A 1 123 ? 5.503 -14.139 82.930 1.00 62.75 123 THR A CA 1
ATOM 913 C C . THR A 1 123 ? 4.097 -14.096 82.314 1.00 62.75 123 THR A C 1
ATOM 915 O O . THR A 1 123 ? 3.907 -14.449 81.155 1.00 62.75 123 THR A O 1
ATOM 918 N N . GLY A 1 124 ? 3.079 -13.728 83.104 1.00 62.34 124 GLY A N 1
ATOM 919 C CA . GLY A 1 124 ? 1.661 -13.882 82.734 1.00 62.34 124 GLY A CA 1
ATOM 920 C C . GLY A 1 124 ? 1.262 -13.223 81.401 1.00 62.34 124 GLY A C 1
ATOM 921 O O . GLY A 1 124 ? 1.379 -12.012 81.243 1.00 62.34 124 GLY A O 1
ATOM 922 N N . ALA A 1 125 ? 0.730 -14.025 80.470 1.00 72.00 125 ALA A N 1
ATOM 923 C CA . ALA A 1 125 ? 0.431 -13.654 79.078 1.00 72.00 125 ALA A CA 1
ATOM 924 C C . ALA A 1 125 ? -0.965 -13.028 78.839 1.00 72.00 125 ALA A C 1
ATOM 926 O O . ALA A 1 125 ? -1.289 -12.605 77.724 1.00 72.00 125 ALA A O 1
ATOM 927 N N . THR A 1 126 ? -1.817 -12.961 79.866 1.00 71.94 126 THR A N 1
ATOM 928 C CA . THR A 1 126 ? -3.245 -12.639 79.700 1.00 71.94 126 THR A CA 1
ATOM 929 C C . THR A 1 126 ? -3.489 -11.216 79.178 1.00 71.94 126 THR A C 1
ATOM 931 O O . THR A 1 126 ? -4.345 -11.025 78.319 1.00 71.94 126 THR A O 1
ATOM 934 N N . GLY A 1 127 ? -2.713 -10.220 79.630 1.00 72.06 127 GLY A N 1
ATOM 935 C CA . GLY A 1 127 ? -2.840 -8.829 79.159 1.00 72.06 127 GLY A CA 1
ATOM 936 C C . GLY A 1 127 ? -2.394 -8.632 77.703 1.00 72.06 127 GLY A C 1
ATOM 937 O O . GLY A 1 127 ? -3.076 -7.971 76.926 1.00 72.06 127 GLY A O 1
ATOM 938 N N . LEU A 1 128 ? -1.306 -9.297 77.304 1.00 81.25 128 LEU A N 1
ATOM 939 C CA . LEU A 1 128 ? -0.735 -9.214 75.952 1.00 81.25 128 LEU A CA 1
ATOM 940 C C . LEU A 1 128 ? -1.620 -9.894 74.896 1.00 81.25 128 LEU A C 1
ATOM 942 O O . LEU A 1 128 ? -1.680 -9.459 73.748 1.00 81.25 128 LEU A O 1
ATOM 946 N N . THR A 1 129 ? -2.363 -10.930 75.297 1.00 81.94 129 THR A N 1
ATOM 947 C CA . THR A 1 129 ? -3.360 -11.582 74.433 1.00 81.94 129 THR A CA 1
ATOM 948 C C . THR A 1 129 ? -4.517 -10.629 74.099 1.00 81.94 129 THR A C 1
ATOM 950 O O . THR A 1 129 ? -4.982 -10.584 72.956 1.00 81.94 129 THR A O 1
ATOM 953 N N . GLY A 1 130 ? -4.956 -9.818 75.071 1.00 83.19 130 GLY A N 1
ATOM 954 C CA . GLY A 1 130 ? -5.969 -8.778 74.863 1.00 83.19 130 GLY A CA 1
ATOM 955 C C . GLY A 1 130 ? -5.491 -7.659 73.931 1.00 83.19 130 GLY A C 1
ATOM 956 O O . GLY A 1 130 ? -6.238 -7.230 73.048 1.00 83.19 130 GLY A O 1
ATOM 957 N N . GLU A 1 131 ? -4.231 -7.236 74.064 1.00 85.62 131 GLU A N 1
ATOM 958 C CA . GLU A 1 131 ? -3.614 -6.238 73.178 1.00 85.62 131 GLU A CA 1
ATOM 959 C C . GLU A 1 131 ? -3.501 -6.734 71.733 1.00 85.62 131 GLU A C 1
ATOM 961 O O . GLU A 1 131 ? -3.877 -6.012 70.809 1.00 85.62 131 GLU A O 1
ATOM 966 N N . LEU A 1 132 ? -3.055 -7.979 71.529 1.00 88.19 132 LEU A N 1
ATOM 967 C CA . LEU A 1 132 ? -2.983 -8.592 70.201 1.00 88.19 132 LEU A CA 1
ATOM 968 C C . LEU A 1 132 ? -4.368 -8.700 69.552 1.00 88.19 132 LEU A C 1
ATOM 970 O O . LEU A 1 132 ? -4.524 -8.387 68.373 1.00 88.19 132 LEU A O 1
ATOM 974 N N . THR A 1 133 ? -5.378 -9.110 70.321 1.00 88.12 133 THR A N 1
ATOM 975 C CA . THR A 1 133 ? -6.762 -9.210 69.833 1.00 88.12 133 THR A CA 1
ATOM 976 C C . THR A 1 133 ? -7.300 -7.837 69.427 1.00 88.12 133 THR A C 1
ATOM 978 O O . THR A 1 133 ? -7.875 -7.696 68.350 1.00 88.12 133 THR A O 1
ATOM 981 N N . SER A 1 134 ? -7.044 -6.807 70.238 1.00 88.56 134 SER A N 1
ATOM 982 C CA . SER A 1 134 ? -7.457 -5.428 69.948 1.00 88.56 134 SER A CA 1
ATOM 983 C C . SER A 1 134 ? -6.745 -4.854 68.717 1.00 88.56 134 SER A C 1
ATOM 985 O O . SER A 1 134 ? -7.374 -4.189 67.899 1.00 88.56 134 SER A O 1
ATOM 987 N N . ALA A 1 135 ? -5.448 -5.137 68.546 1.00 87.94 135 ALA A N 1
ATOM 988 C CA . ALA A 1 135 ? -4.682 -4.712 67.374 1.00 87.94 135 ALA A CA 1
ATOM 989 C C . ALA A 1 135 ? -5.164 -5.400 66.085 1.00 87.94 135 ALA A C 1
ATOM 991 O O . ALA A 1 135 ? -5.292 -4.746 65.053 1.00 87.94 135 ALA A O 1
ATOM 992 N N . ARG A 1 136 ? -5.492 -6.699 66.148 1.00 90.25 136 ARG A N 1
ATOM 993 C CA . ARG A 1 136 ? -6.072 -7.439 65.014 1.00 90.25 136 ARG A CA 1
ATOM 994 C C . ARG A 1 136 ? -7.458 -6.924 64.638 1.00 90.25 136 ARG A C 1
ATOM 996 O O . ARG A 1 136 ? -7.743 -6.802 63.454 1.00 90.25 136 ARG A O 1
ATOM 1003 N N . LEU A 1 137 ? -8.294 -6.590 65.624 1.00 91.06 137 LEU A N 1
ATOM 1004 C CA . LEU A 1 137 ? -9.611 -6.005 65.370 1.00 91.06 137 LEU A CA 1
ATOM 1005 C C . LEU A 1 137 ? -9.495 -4.639 64.679 1.00 91.06 137 LEU A C 1
ATOM 1007 O O . LEU A 1 137 ? -10.186 -4.403 63.695 1.00 91.06 137 LEU A O 1
ATOM 1011 N N . ALA A 1 138 ? -8.591 -3.776 65.152 1.00 88.38 138 ALA A N 1
ATOM 1012 C CA . ALA A 1 138 ? -8.331 -2.484 64.518 1.00 88.38 138 ALA A CA 1
ATOM 1013 C C . ALA A 1 138 ? -7.827 -2.647 63.074 1.00 88.38 138 ALA A C 1
ATOM 1015 O O . ALA A 1 138 ? -8.286 -1.943 62.183 1.00 88.38 138 ALA A O 1
ATOM 1016 N N . ARG A 1 139 ? -6.943 -3.622 62.818 1.00 90.56 139 ARG A N 1
ATOM 1017 C CA . ARG A 1 139 ? -6.493 -3.937 61.456 1.00 90.56 139 ARG A CA 1
ATOM 1018 C C . ARG A 1 139 ? -7.647 -4.397 60.555 1.00 90.56 139 ARG A C 1
ATOM 1020 O O . ARG A 1 139 ? -7.770 -3.889 59.449 1.00 90.56 139 ARG A O 1
ATOM 1027 N N . ALA A 1 140 ? -8.507 -5.299 61.030 1.00 87.50 140 ALA A N 1
ATOM 1028 C CA . ALA A 1 140 ? -9.656 -5.788 60.261 1.00 87.50 140 ALA A CA 1
ATOM 1029 C C . ALA A 1 140 ? -10.672 -4.675 59.927 1.00 87.50 140 ALA A C 1
ATOM 1031 O O . ALA A 1 140 ? -11.286 -4.691 58.861 1.00 87.50 140 ALA A O 1
ATOM 1032 N N . GLN A 1 141 ? -10.835 -3.687 60.816 1.00 89.81 141 GLN A N 1
ATOM 1033 C CA . GLN A 1 141 ? -11.643 -2.494 60.538 1.00 89.81 141 GLN A CA 1
ATOM 1034 C C . GLN A 1 141 ? -11.055 -1.684 59.377 1.00 89.81 141 GLN A C 1
ATOM 1036 O O . GLN A 1 141 ? -11.779 -1.360 58.443 1.00 89.81 141 GLN A O 1
ATOM 1041 N N . VAL A 1 142 ? -9.740 -1.445 59.381 1.00 88.38 142 VAL A N 1
ATOM 1042 C CA . VAL A 1 142 ? -9.064 -0.724 58.290 1.00 88.38 142 VAL A CA 1
ATOM 1043 C C . VAL A 1 142 ? -9.112 -1.506 56.966 1.00 88.38 142 VAL A C 1
ATOM 1045 O O . VAL A 1 142 ? -9.307 -0.906 55.917 1.00 88.38 142 VAL A O 1
ATOM 1048 N N . GLU A 1 143 ? -9.008 -2.840 56.990 1.00 87.31 143 GLU A N 1
ATOM 1049 C CA . GLU A 1 143 ? -9.189 -3.683 55.788 1.00 87.31 143 GLU A CA 1
ATOM 1050 C C . GLU A 1 143 ? -10.609 -3.558 55.199 1.00 87.31 143 GLU A C 1
ATOM 1052 O O . GLU A 1 143 ? -10.786 -3.555 53.978 1.00 87.31 143 GLU A O 1
ATOM 1057 N N . THR A 1 144 ? -11.624 -3.399 56.056 1.00 86.50 144 THR A N 1
ATOM 1058 C CA . THR A 1 144 ? -13.009 -3.154 55.619 1.00 86.50 144 THR A CA 1
ATOM 1059 C C . THR A 1 144 ? -13.140 -1.782 54.954 1.00 86.50 144 THR A C 1
ATOM 1061 O O . THR A 1 144 ? -13.736 -1.686 53.884 1.00 86.50 144 THR A O 1
ATOM 1064 N N . GLU A 1 145 ? -12.528 -0.744 55.535 1.00 86.81 145 GLU A N 1
ATOM 1065 C CA . GLU A 1 145 ? -12.487 0.605 54.949 1.00 86.81 145 GLU A CA 1
ATOM 1066 C C . GLU A 1 145 ? -11.797 0.605 53.570 1.00 86.81 145 GLU A C 1
ATOM 1068 O O . GLU A 1 145 ? -12.305 1.215 52.633 1.00 86.81 145 GLU A O 1
ATOM 1073 N N . MET A 1 146 ? -10.697 -0.141 53.390 1.00 83.50 146 MET A N 1
ATOM 1074 C CA . MET A 1 146 ? -10.042 -0.275 52.076 1.00 83.50 146 MET A CA 1
ATOM 1075 C C . MET A 1 146 ? -10.956 -0.924 51.025 1.00 83.50 146 MET A C 1
ATOM 1077 O O . MET A 1 146 ? -11.000 -0.464 49.886 1.00 83.50 146 MET A O 1
ATOM 1081 N N . THR A 1 147 ? -11.725 -1.947 51.408 1.00 82.88 147 THR A N 1
ATOM 1082 C CA . THR A 1 147 ? -12.687 -2.606 50.504 1.00 82.88 147 THR A CA 1
ATOM 1083 C C . THR A 1 147 ? -13.826 -1.653 50.104 1.00 82.88 147 THR A C 1
ATOM 1085 O O . THR A 1 147 ? -14.309 -1.674 48.972 1.00 82.88 147 THR A O 1
ATOM 1088 N N . GLU A 1 148 ? -14.258 -0.781 51.019 1.00 85.56 148 GLU A N 1
ATOM 1089 C CA . GLU A 1 148 ? -15.263 0.247 50.732 1.00 85.56 148 GLU A CA 1
ATOM 1090 C C . GLU A 1 148 ? -14.734 1.308 49.752 1.00 85.56 148 GLU A C 1
ATOM 1092 O O . GLU A 1 148 ? -15.454 1.712 48.835 1.00 85.56 148 GLU A O 1
ATOM 1097 N N . ILE A 1 149 ? -13.463 1.704 49.885 1.00 86.19 149 ILE A N 1
ATOM 1098 C CA . ILE A 1 149 ? -12.785 2.606 48.940 1.00 86.19 149 ILE A CA 1
ATOM 1099 C C . ILE A 1 149 ? -12.708 1.974 47.541 1.00 86.19 149 ILE A C 1
ATOM 1101 O O . ILE A 1 149 ? -13.052 2.643 46.567 1.00 86.19 149 ILE A O 1
ATOM 1105 N N . GLU A 1 150 ? -12.357 0.688 47.421 1.00 80.56 150 GLU A N 1
ATOM 1106 C CA . GLU A 1 150 ? -12.367 -0.048 46.139 1.00 80.56 150 GLU A CA 1
ATOM 1107 C C . GLU A 1 150 ? -13.757 -0.056 45.485 1.00 80.56 150 GLU A C 1
ATOM 1109 O O . GLU A 1 150 ? -13.907 0.203 44.285 1.00 80.56 150 GLU A O 1
ATOM 1114 N N . SER A 1 151 ? -14.801 -0.308 46.279 1.00 79.06 151 SER A N 1
ATOM 1115 C CA . SER A 1 151 ? -16.179 -0.292 45.784 1.00 79.06 151 SER A CA 1
ATOM 1116 C C . SER A 1 151 ? -16.601 1.101 45.314 1.00 79.06 151 SER A C 1
ATOM 1118 O O . SER A 1 151 ? -17.272 1.219 44.288 1.00 79.06 151 SER A O 1
ATOM 1120 N N . ARG A 1 152 ? -16.221 2.159 46.041 1.00 85.44 152 ARG A N 1
ATOM 1121 C CA . ARG A 1 152 ? -16.505 3.552 45.658 1.00 85.44 152 ARG A CA 1
ATOM 1122 C C . ARG A 1 152 ? -15.728 3.965 44.412 1.00 85.44 152 ARG A C 1
ATOM 1124 O O . ARG A 1 152 ? -16.287 4.666 43.574 1.00 85.44 152 ARG A O 1
ATOM 1131 N N . ARG A 1 153 ? -14.483 3.504 44.263 1.00 83.94 153 ARG A N 1
ATOM 1132 C CA . ARG A 1 153 ? -13.671 3.711 43.058 1.00 83.94 153 ARG A CA 1
ATOM 1133 C C . ARG A 1 153 ? -14.345 3.100 41.833 1.00 83.94 153 ARG A C 1
ATOM 1135 O O . ARG A 1 153 ? -14.555 3.806 40.855 1.00 83.94 153 ARG A O 1
ATOM 1142 N N . THR A 1 154 ? -14.756 1.839 41.938 1.00 76.56 154 THR A N 1
ATOM 1143 C CA . THR A 1 154 ? -15.455 1.124 40.858 1.00 76.56 154 THR A CA 1
ATOM 1144 C C . THR A 1 154 ? -16.747 1.842 40.466 1.00 76.56 154 THR A C 1
ATOM 1146 O O . THR A 1 154 ? -16.978 2.110 39.294 1.00 76.56 154 THR A O 1
ATOM 1149 N N . ALA A 1 155 ? -17.556 2.254 41.449 1.00 77.25 155 ALA A N 1
ATOM 1150 C CA . ALA A 1 155 ? -18.788 2.995 41.181 1.00 77.25 155 ALA A CA 1
ATOM 1151 C C . ALA A 1 155 ? -18.536 4.357 40.506 1.00 77.25 155 ALA A C 1
ATOM 1153 O O . ALA A 1 155 ? -19.328 4.786 39.667 1.00 77.25 155 ALA A O 1
ATOM 1154 N N . LEU A 1 156 ? -17.447 5.043 40.864 1.00 82.25 156 LEU A N 1
ATOM 1155 C CA . LEU A 1 156 ? -17.044 6.300 40.235 1.00 82.25 156 LEU A CA 1
ATOM 1156 C C . LEU A 1 156 ? -16.606 6.088 38.774 1.00 82.25 156 LEU A C 1
ATOM 1158 O O . LEU A 1 156 ? -16.973 6.884 37.908 1.00 82.25 156 LEU A O 1
ATOM 1162 N N . ASP A 1 157 ? -15.864 5.012 38.501 1.00 74.44 157 ASP A N 1
ATOM 1163 C CA . ASP A 1 157 ? -15.473 4.608 37.145 1.00 74.44 157 ASP A CA 1
ATOM 1164 C C . ASP A 1 157 ? -16.699 4.262 36.282 1.00 74.44 157 ASP A C 1
ATOM 1166 O O . ASP A 1 157 ? -16.823 4.743 35.154 1.00 74.44 157 ASP A O 1
ATOM 1170 N N . ASP A 1 158 ? -17.663 3.524 36.834 1.00 69.88 158 ASP A N 1
ATOM 1171 C CA . ASP A 1 158 ? -18.905 3.162 36.139 1.00 69.88 158 ASP A CA 1
ATOM 1172 C C . ASP A 1 158 ? -19.774 4.394 35.815 1.00 69.88 158 ASP A C 1
ATOM 1174 O O . ASP A 1 158 ? -20.374 4.490 34.737 1.00 69.88 158 ASP A O 1
ATOM 1178 N N . GLN A 1 159 ? -19.821 5.378 36.723 1.00 75.00 159 GLN A N 1
ATOM 1179 C CA . GLN A 1 159 ? -20.552 6.632 36.512 1.00 75.00 159 GLN A CA 1
ATOM 1180 C C . GLN A 1 159 ? -19.952 7.473 35.383 1.00 75.00 159 GLN A C 1
ATOM 1182 O O . GLN A 1 159 ? -20.698 7.967 34.532 1.00 75.00 159 GLN A O 1
ATOM 1187 N N . ILE A 1 160 ? -18.624 7.645 35.347 1.00 75.56 160 ILE A N 1
ATOM 1188 C CA . ILE A 1 160 ? -17.994 8.427 34.276 1.00 75.56 160 ILE A CA 1
ATOM 1189 C C . ILE A 1 160 ? -18.058 7.690 32.938 1.00 75.56 160 ILE A C 1
ATOM 1191 O O . ILE A 1 160 ? -18.302 8.329 31.917 1.00 75.56 160 ILE A O 1
ATOM 1195 N N . ALA A 1 161 ? -17.925 6.359 32.934 1.00 66.81 161 ALA A N 1
ATOM 1196 C CA . ALA A 1 161 ? -18.087 5.540 31.736 1.00 66.81 161 ALA A CA 1
ATOM 1197 C C . ALA A 1 161 ? -19.500 5.683 31.152 1.00 66.81 161 ALA A C 1
ATOM 1199 O O . ALA A 1 161 ? -19.655 5.900 29.955 1.00 66.81 161 ALA A O 1
ATOM 1200 N N . THR A 1 162 ? -20.525 5.661 32.006 1.00 63.47 162 THR A N 1
ATOM 1201 C CA . THR A 1 162 ? -21.914 5.940 31.619 1.00 63.47 162 THR A CA 1
ATOM 1202 C C . THR A 1 162 ? -22.066 7.318 30.969 1.00 63.47 162 THR A C 1
ATOM 1204 O O . THR A 1 162 ? -22.659 7.425 29.901 1.00 63.47 162 THR A O 1
ATOM 1207 N N . LEU A 1 163 ? -21.511 8.371 31.572 1.00 65.81 163 LEU A N 1
ATOM 1208 C CA . LEU A 1 163 ? -21.619 9.733 31.035 1.00 65.81 163 LEU A CA 1
ATOM 1209 C C . LEU A 1 163 ? -20.832 9.924 29.730 1.00 65.81 163 LEU A C 1
ATOM 1211 O O . LEU A 1 163 ? -21.266 10.676 28.861 1.00 65.81 163 LEU A O 1
ATOM 1215 N N . LEU A 1 164 ? -19.701 9.231 29.580 1.00 64.81 164 LEU A N 1
ATOM 1216 C CA . LEU A 1 164 ? -18.933 9.169 28.334 1.00 64.81 164 LEU A CA 1
ATOM 1217 C C . LEU A 1 164 ? -19.737 8.503 27.208 1.00 64.81 164 LEU A C 1
ATOM 1219 O O . LEU A 1 164 ? -19.680 8.970 26.075 1.00 64.81 164 LEU A O 1
ATOM 1223 N N . LEU A 1 165 ? -20.514 7.464 27.526 1.00 57.34 165 LEU A N 1
ATOM 1224 C CA . LEU A 1 165 ? -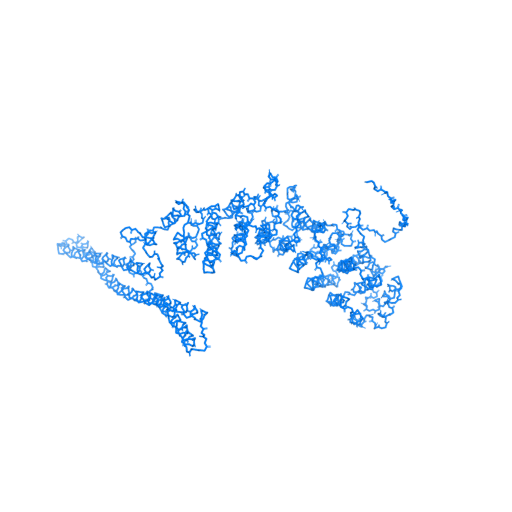21.396 6.766 26.582 1.00 57.34 165 LEU A CA 1
ATOM 1225 C C . LEU A 1 165 ? -22.676 7.557 26.241 1.00 57.34 165 LEU A C 1
ATOM 1227 O O . LEU A 1 165 ? -23.296 7.299 25.214 1.00 57.34 165 LEU A O 1
ATOM 1231 N N . GLU A 1 166 ? -23.081 8.510 27.087 1.00 55.84 166 GLU A N 1
ATOM 1232 C CA . GLU A 1 166 ? -24.274 9.358 26.909 1.00 55.84 166 GLU A CA 1
ATOM 1233 C C . GLU A 1 166 ? -23.988 10.715 26.226 1.00 55.84 166 GLU A C 1
ATOM 1235 O O . GLU A 1 166 ? -24.913 11.507 26.014 1.00 55.84 166 GLU A O 1
ATOM 1240 N N . ALA A 1 167 ? -22.730 11.018 25.882 1.00 56.03 167 ALA A N 1
ATOM 1241 C CA . ALA A 1 167 ? -22.372 12.236 25.149 1.00 56.03 167 ALA A CA 1
ATOM 1242 C C . ALA A 1 167 ? -23.029 12.266 23.741 1.00 56.03 167 ALA A C 1
ATOM 1244 O O . ALA A 1 167 ? -23.335 11.209 23.191 1.00 56.03 167 ALA A O 1
ATOM 1245 N N . PRO A 1 168 ? -23.299 13.448 23.142 1.00 45.41 168 PRO A N 1
ATOM 1246 C CA . PRO A 1 168 ? -24.211 13.565 22.003 1.00 45.41 168 PRO A CA 1
ATOM 1247 C C . PRO A 1 168 ? -23.784 12.749 20.781 1.00 45.41 168 PRO A C 1
ATOM 1249 O O . PRO A 1 168 ? -22.700 12.949 20.237 1.00 45.41 168 PRO A O 1
ATOM 1252 N N . GLY A 1 169 ? -24.718 11.910 20.335 1.00 45.06 169 GLY A N 1
ATOM 1253 C CA . GLY A 1 169 ? -24.739 11.087 19.127 1.00 45.06 169 GLY A CA 1
ATOM 1254 C C . GLY A 1 169 ? -26.121 10.416 19.034 1.00 45.06 169 GLY A C 1
ATOM 1255 O O . GLY A 1 169 ? -26.775 10.207 20.056 1.00 45.06 169 GLY A O 1
ATOM 1256 N N . GLY A 1 170 ? -26.622 10.154 17.827 1.00 35.12 170 GLY A N 1
ATOM 1257 C CA . GLY A 1 170 ? -28.032 9.820 17.563 1.00 35.12 170 GLY A CA 1
ATOM 1258 C C . GLY A 1 170 ? -28.557 8.466 18.068 1.00 35.12 170 GLY A C 1
ATOM 1259 O O . GLY A 1 170 ? -29.759 8.250 17.967 1.00 35.12 170 GLY A O 1
ATOM 1260 N N . SER A 1 171 ? -27.736 7.572 18.639 1.00 46.88 171 SER A N 1
ATOM 1261 C CA . SER A 1 171 ? -28.176 6.207 19.006 1.00 46.88 171 SER A CA 1
ATOM 1262 C C . SER A 1 171 ? -27.754 5.741 20.410 1.00 46.88 171 SER A C 1
ATOM 1264 O O . SER A 1 171 ? -27.443 4.567 20.625 1.00 46.88 171 SER A O 1
ATOM 1266 N N . THR A 1 172 ? -27.757 6.634 21.402 1.00 58.38 172 THR A N 1
ATOM 1267 C CA . THR A 1 172 ? -27.262 6.343 22.766 1.00 58.38 172 THR A CA 1
ATOM 1268 C C . THR A 1 172 ? -27.932 5.156 23.473 1.00 58.38 172 THR A C 1
ATOM 1270 O O . THR A 1 172 ? -27.307 4.565 24.346 1.00 58.38 172 THR A O 1
ATOM 1273 N N . SER A 1 173 ? -29.160 4.749 23.132 1.00 61.38 173 SER A N 1
ATOM 1274 C CA . SER A 1 173 ? -29.803 3.569 23.743 1.00 61.38 173 SER A CA 1
ATOM 1275 C C . SER A 1 173 ? -29.403 2.245 23.084 1.00 61.38 173 SER A C 1
ATOM 1277 O O . SER A 1 173 ? -29.062 1.302 23.796 1.00 61.38 173 SER A O 1
ATOM 1279 N N . GLN A 1 174 ? -29.416 2.171 21.749 1.00 65.12 174 GLN A N 1
ATOM 1280 C CA . GLN A 1 174 ? -28.991 0.982 20.998 1.00 65.12 174 GLN A CA 1
ATOM 1281 C C . GLN A 1 174 ? -27.489 0.743 21.176 1.00 65.12 174 GLN A C 1
ATOM 1283 O O . GLN A 1 174 ? -27.088 -0.352 21.550 1.00 65.12 174 GLN A O 1
ATOM 1288 N N . TRP A 1 175 ? -26.660 1.785 21.056 1.00 69.81 175 TRP A N 1
ATOM 1289 C CA . TRP A 1 175 ? -25.216 1.676 21.286 1.00 69.81 175 TRP A CA 1
ATOM 1290 C C . TRP A 1 175 ? -24.880 1.214 22.711 1.00 69.81 175 TRP A C 1
ATOM 1292 O O . TRP A 1 175 ? -23.998 0.380 22.930 1.00 69.81 175 TRP A O 1
ATOM 1302 N N . ARG A 1 176 ? -25.631 1.701 23.704 1.00 68.56 176 ARG A N 1
ATOM 1303 C CA . ARG A 1 176 ? -25.494 1.252 25.091 1.00 68.56 176 ARG A CA 1
ATOM 1304 C C . ARG A 1 176 ? -25.876 -0.215 25.258 1.00 68.56 176 ARG A C 1
ATOM 1306 O O . ARG A 1 176 ? -25.184 -0.918 25.986 1.00 68.56 176 ARG A O 1
ATOM 1313 N N . ALA A 1 177 ? -26.908 -0.696 24.568 1.00 69.44 177 ALA A N 1
ATOM 1314 C CA . ALA A 1 177 ? -27.261 -2.115 24.582 1.00 69.44 177 ALA A CA 1
ATOM 1315 C C . ALA A 1 177 ? -26.152 -3.010 23.990 1.00 69.44 177 ALA A C 1
ATOM 1317 O O . ALA A 1 177 ? -25.998 -4.145 24.432 1.00 69.44 177 ALA A O 1
ATOM 1318 N N . LEU A 1 178 ? -25.344 -2.491 23.056 1.00 74.50 178 LEU A N 1
ATOM 1319 C CA . LEU A 1 178 ? -24.223 -3.225 22.449 1.00 74.50 178 LEU A CA 1
ATOM 1320 C C . LEU A 1 178 ? -22.936 -3.193 23.263 1.00 74.50 178 LEU A C 1
ATOM 1322 O O . LEU A 1 178 ? -22.086 -4.065 23.094 1.00 74.50 178 LEU A O 1
ATOM 1326 N N . THR A 1 179 ? -22.778 -2.198 24.135 1.00 67.00 179 THR A N 1
ATOM 1327 C CA . THR A 1 179 ? -21.529 -1.963 24.875 1.00 67.00 179 THR A CA 1
ATOM 1328 C C . THR A 1 179 ? -21.641 -2.203 26.373 1.00 67.00 179 THR A C 1
ATOM 1330 O O . THR A 1 179 ? -20.618 -2.359 27.045 1.00 67.00 179 THR A O 1
ATOM 1333 N N . THR A 1 180 ? -22.859 -2.271 26.912 1.00 68.56 180 THR A N 1
ATOM 1334 C CA . THR A 1 180 ? -23.109 -2.464 28.342 1.00 68.56 180 THR A CA 1
ATOM 1335 C C . THR A 1 180 ? -24.182 -3.516 28.602 1.00 68.56 180 THR A C 1
ATOM 1337 O O . THR A 1 180 ? -25.183 -3.608 27.897 1.00 68.56 180 THR A O 1
ATOM 1340 N N . SER A 1 181 ? -23.969 -4.326 29.632 1.00 68.44 181 SER A N 1
ATOM 1341 C CA . SER A 1 181 ? -24.911 -5.332 30.107 1.00 68.44 181 SER A CA 1
ATOM 1342 C C . SER A 1 181 ? -26.100 -4.701 30.840 1.00 68.44 181 SER A C 1
ATOM 1344 O O . SER A 1 181 ? -26.086 -3.532 31.224 1.00 68.44 181 SER A O 1
ATOM 1346 N N . ALA A 1 182 ? -27.141 -5.501 31.097 1.00 67.06 182 ALA A N 1
ATOM 1347 C CA . ALA A 1 182 ? -28.352 -5.049 31.792 1.00 67.06 182 ALA A CA 1
ATOM 1348 C C . ALA A 1 182 ? -28.107 -4.540 33.231 1.00 67.06 182 ALA A C 1
ATOM 1350 O O . ALA A 1 182 ? -28.910 -3.769 33.753 1.00 67.06 182 ALA A O 1
ATOM 1351 N N . ASP A 1 183 ? -27.010 -4.954 33.876 1.00 57.97 183 ASP A N 1
ATOM 1352 C CA . ASP A 1 183 ? -26.539 -4.451 35.174 1.00 57.97 183 ASP A CA 1
ATOM 1353 C C . ASP A 1 183 ? -25.639 -3.204 35.061 1.00 57.97 183 ASP A C 1
ATOM 1355 O O . ASP A 1 183 ? -25.110 -2.741 36.068 1.00 57.97 183 ASP A O 1
ATOM 1359 N N . GLY A 1 184 ? -25.490 -2.636 33.859 1.00 51.66 184 GLY A N 1
ATOM 1360 C CA . GLY A 1 184 ? -24.765 -1.390 33.600 1.00 51.66 184 GLY A CA 1
ATOM 1361 C C . GLY A 1 184 ? -23.250 -1.541 33.476 1.00 51.66 184 GLY A C 1
ATOM 1362 O O . GLY A 1 184 ? -22.552 -0.534 33.377 1.00 51.66 184 GLY A O 1
ATOM 1363 N N . ARG A 1 185 ? -22.724 -2.772 33.467 1.00 58.97 185 ARG A N 1
ATOM 1364 C CA . ARG A 1 185 ? -21.289 -3.030 33.296 1.00 58.97 185 ARG A CA 1
ATOM 1365 C C . ARG A 1 185 ? -20.907 -3.020 31.825 1.00 58.97 185 ARG A C 1
ATOM 1367 O O . ARG A 1 185 ? -21.680 -3.453 30.978 1.00 58.97 185 ARG A O 1
ATOM 1374 N N . ARG A 1 186 ? -19.690 -2.580 31.508 1.00 67.62 186 ARG A N 1
ATOM 1375 C CA . ARG A 1 186 ? -19.154 -2.683 30.145 1.00 67.62 186 ARG A CA 1
ATOM 1376 C C . ARG A 1 186 ? -18.977 -4.155 29.754 1.00 67.62 186 ARG A C 1
ATOM 1378 O O . ARG A 1 186 ? -18.438 -4.943 30.531 1.00 67.62 186 ARG A O 1
ATOM 1385 N N . LEU A 1 187 ? -19.415 -4.506 28.549 1.00 72.94 187 LEU A N 1
ATOM 1386 C CA . LEU A 1 187 ? -19.189 -5.822 27.956 1.00 72.94 187 LEU A CA 1
ATOM 1387 C C . LEU A 1 187 ? -17.708 -6.020 27.600 1.00 72.94 187 LEU A C 1
ATOM 1389 O O . LEU A 1 187 ? -16.959 -5.060 27.407 1.00 72.94 187 LEU A O 1
ATOM 1393 N N . THR A 1 188 ? -17.266 -7.275 27.526 1.00 83.44 188 THR A N 1
ATOM 1394 C CA . THR A 1 188 ? -15.911 -7.585 27.039 1.00 83.44 188 THR A CA 1
ATOM 1395 C C . THR A 1 188 ? -15.775 -7.209 25.564 1.00 83.44 188 THR A C 1
ATOM 1397 O O . THR A 1 188 ? -16.762 -7.228 24.836 1.00 83.44 188 THR A O 1
ATOM 1400 N N . ASP A 1 189 ? -14.557 -6.914 25.102 1.00 81.38 189 ASP A N 1
ATOM 1401 C CA . ASP A 1 189 ? -14.323 -6.551 23.695 1.00 81.38 189 ASP A CA 1
ATOM 1402 C C . ASP A 1 189 ? -14.900 -7.587 22.717 1.00 81.38 189 ASP A C 1
ATOM 1404 O O . ASP A 1 189 ? -15.513 -7.210 21.727 1.00 81.38 189 ASP A O 1
ATOM 1408 N N . GLN A 1 190 ? -14.773 -8.884 23.032 1.00 86.44 190 GLN A N 1
ATOM 1409 C CA . GLN A 1 190 ? -15.338 -9.950 22.202 1.00 86.44 190 GLN A CA 1
ATOM 1410 C C . GLN A 1 190 ? -16.864 -9.865 22.131 1.00 86.44 190 GLN A C 1
ATOM 1412 O O . GLN A 1 190 ? -17.421 -9.938 21.052 1.00 86.44 190 GLN A O 1
ATOM 1417 N N . GLN A 1 191 ? -17.537 -9.643 23.262 1.00 85.94 191 GLN A N 1
ATOM 1418 C CA . GLN A 1 191 ? -18.995 -9.502 23.285 1.00 85.94 191 GLN A CA 1
ATOM 1419 C C . GLN A 1 191 ? -19.469 -8.264 22.518 1.00 85.94 191 GLN A C 1
ATOM 1421 O O . GLN A 1 191 ? -20.512 -8.311 21.882 1.00 85.94 191 GLN A O 1
ATOM 1426 N N . ILE A 1 192 ? -18.717 -7.160 22.574 1.00 83.62 192 ILE A N 1
ATOM 1427 C CA . ILE A 1 192 ? -19.029 -5.955 21.793 1.00 83.62 192 ILE A CA 1
ATOM 1428 C C . ILE A 1 192 ? -18.936 -6.267 20.294 1.00 83.62 192 ILE A C 1
ATOM 1430 O O . ILE A 1 192 ? -19.825 -5.882 19.541 1.00 83.62 192 ILE A O 1
ATOM 1434 N N . ILE A 1 193 ? -17.888 -6.980 19.874 1.00 88.38 193 ILE A N 1
ATOM 1435 C CA . ILE A 1 193 ? -17.697 -7.392 18.478 1.00 88.38 193 ILE A CA 1
ATOM 1436 C C . ILE A 1 193 ? -18.791 -8.360 18.041 1.00 88.38 193 ILE A C 1
ATOM 1438 O O . ILE A 1 193 ? -19.417 -8.115 17.017 1.00 88.38 193 ILE A O 1
ATOM 1442 N N . ASP A 1 194 ? -19.060 -9.403 18.826 1.00 89.00 194 ASP A N 1
ATOM 1443 C CA . ASP A 1 194 ? -20.094 -10.396 18.526 1.00 89.00 194 ASP A CA 1
ATOM 1444 C C . ASP A 1 194 ? -21.460 -9.716 18.351 1.00 89.00 194 ASP A C 1
ATOM 1446 O O . ASP A 1 194 ? -22.152 -9.991 17.379 1.00 89.00 194 ASP A O 1
ATOM 1450 N N . ASN A 1 195 ? -21.807 -8.760 19.222 1.00 86.56 195 ASN A N 1
ATOM 1451 C CA . ASN A 1 195 ? -23.053 -7.998 19.122 1.00 86.56 195 ASN A CA 1
ATOM 1452 C C . ASN A 1 195 ? -23.131 -7.140 17.845 1.00 86.56 195 ASN A C 1
ATOM 1454 O O . ASN A 1 195 ? -24.201 -7.005 17.257 1.00 86.56 195 ASN A O 1
ATOM 1458 N N . ILE A 1 196 ? -22.022 -6.517 17.432 1.00 86.88 196 ILE A N 1
ATOM 1459 C CA . ILE A 1 196 ? -21.984 -5.702 16.207 1.00 86.88 196 ILE A CA 1
ATOM 1460 C C . ILE A 1 196 ? -22.070 -6.596 14.972 1.00 86.88 196 ILE A C 1
ATOM 1462 O O . ILE A 1 196 ? -22.824 -6.288 14.056 1.00 86.88 196 ILE A O 1
ATOM 1466 N N . LEU A 1 197 ? -21.333 -7.706 14.947 1.00 87.88 197 LEU A N 1
ATOM 1467 C CA . LEU A 1 197 ? -21.377 -8.657 13.840 1.00 87.88 197 LEU A CA 1
ATOM 1468 C C . LEU A 1 197 ? -22.735 -9.352 13.743 1.00 87.88 197 LEU A C 1
ATOM 1470 O O . LEU A 1 197 ? -23.206 -9.579 12.638 1.00 87.88 197 LEU A O 1
ATOM 1474 N N . GLU A 1 198 ? -23.392 -9.654 14.865 1.00 87.25 198 GLU A N 1
ATOM 1475 C CA . GLU A 1 198 ? -24.755 -10.195 14.873 1.00 87.25 198 GLU A CA 1
ATOM 1476 C C . GLU A 1 198 ? -25.729 -9.231 14.189 1.00 87.25 198 GLU A C 1
ATOM 1478 O O . GLU A 1 198 ? -26.484 -9.661 13.325 1.00 87.25 198 GLU A O 1
ATOM 1483 N N . ILE A 1 199 ? -25.644 -7.929 14.485 1.00 81.50 199 ILE A N 1
ATOM 1484 C CA . ILE A 1 199 ? -26.453 -6.905 13.807 1.00 81.50 199 ILE A CA 1
ATOM 1485 C C . ILE A 1 199 ? -26.164 -6.861 12.306 1.00 81.50 199 ILE A C 1
ATOM 1487 O O . ILE A 1 199 ? -27.093 -6.810 11.504 1.00 81.50 199 ILE A O 1
ATOM 1491 N N . LEU A 1 200 ? -24.887 -6.894 11.920 1.00 80.81 200 LEU A N 1
ATOM 1492 C CA . LEU A 1 200 ? -24.500 -6.853 10.509 1.00 80.81 200 LEU A CA 1
ATOM 1493 C C . LEU A 1 200 ? -24.905 -8.130 9.748 1.00 80.81 200 LEU A C 1
ATOM 1495 O O . LEU A 1 200 ? -25.121 -8.061 8.542 1.00 80.81 200 LEU A O 1
ATOM 1499 N N . ASN A 1 201 ? -25.057 -9.262 10.444 1.00 79.31 201 ASN A N 1
ATOM 1500 C CA . ASN A 1 201 ? -25.381 -10.567 9.863 1.00 79.31 201 ASN A CA 1
ATOM 1501 C C . ASN A 1 201 ? -26.881 -10.943 9.917 1.00 79.31 201 ASN A C 1
ATOM 1503 O O . ASN A 1 201 ? -27.267 -11.932 9.292 1.00 79.31 201 ASN A O 1
ATOM 1507 N N . ASP A 1 202 ? -27.744 -10.210 10.639 1.00 74.31 202 ASP A N 1
ATOM 1508 C CA . ASP A 1 202 ? -29.173 -10.562 10.840 1.00 74.31 202 ASP A CA 1
ATOM 1509 C C . ASP A 1 202 ? -30.077 -10.265 9.617 1.00 74.31 202 ASP A C 1
ATOM 1511 O O . ASP A 1 202 ? -31.303 -10.393 9.670 1.00 74.31 202 ASP A O 1
ATOM 1515 N N . GLY A 1 203 ? -29.499 -9.889 8.471 1.00 65.50 203 GLY A N 1
ATOM 1516 C CA . GLY A 1 203 ? -30.224 -9.701 7.214 1.00 65.50 203 GLY A CA 1
ATOM 1517 C C . GLY A 1 203 ? -29.733 -8.508 6.401 1.00 65.50 203 GLY A C 1
ATOM 1518 O O . GLY A 1 203 ? -28.539 -8.273 6.268 1.00 65.50 203 GLY A O 1
ATOM 1519 N N . THR A 1 204 ? -30.664 -7.767 5.792 1.00 75.88 204 THR A N 1
ATOM 1520 C CA . THR A 1 204 ? -30.327 -6.563 5.019 1.00 75.88 204 THR A CA 1
ATOM 1521 C C . THR A 1 204 ? -29.868 -5.455 5.961 1.00 75.88 204 THR A C 1
ATOM 1523 O O . THR A 1 204 ? -30.685 -4.925 6.712 1.00 75.88 204 THR A O 1
ATOM 1526 N N . VAL A 1 205 ? -28.588 -5.088 5.874 1.00 78.88 205 VAL A N 1
ATOM 1527 C CA . VAL A 1 205 ? -27.989 -3.976 6.624 1.00 78.88 205 VAL A CA 1
ATOM 1528 C C . VAL A 1 205 ? -28.808 -2.698 6.425 1.00 78.88 205 VAL A C 1
ATOM 1530 O O . VAL A 1 205 ? -29.088 -2.291 5.295 1.00 78.88 205 VAL A O 1
ATOM 1533 N N . THR A 1 206 ? -29.209 -2.063 7.523 1.00 79.44 206 THR A N 1
ATOM 1534 C CA . THR A 1 206 ? -30.000 -0.828 7.515 1.00 79.44 206 THR A CA 1
ATOM 1535 C C . THR A 1 206 ? -29.139 0.403 7.800 1.00 79.44 206 THR A C 1
ATOM 1537 O O . THR A 1 206 ? -28.016 0.307 8.290 1.00 79.44 206 THR A O 1
ATOM 1540 N N . THR A 1 207 ? -29.669 1.603 7.543 1.00 72.94 207 THR A N 1
ATOM 1541 C CA . THR A 1 207 ? -28.987 2.862 7.894 1.00 72.94 207 THR A CA 1
ATOM 1542 C C . THR A 1 207 ? -28.716 2.980 9.401 1.00 72.94 207 THR A C 1
ATOM 1544 O O . THR A 1 207 ? -27.703 3.552 9.793 1.00 72.94 207 THR A O 1
ATOM 1547 N N . GLU A 1 208 ? -29.587 2.415 10.247 1.00 74.94 208 GLU A N 1
ATOM 1548 C CA . GLU A 1 208 ? -29.404 2.394 11.706 1.00 74.94 208 GLU A CA 1
ATOM 1549 C C . GLU A 1 208 ? -28.210 1.510 12.104 1.00 74.94 208 GLU A C 1
ATOM 1551 O O . GLU A 1 208 ? -27.396 1.909 12.940 1.00 74.94 208 GLU A O 1
ATOM 1556 N N . ASP A 1 209 ? -28.043 0.362 11.443 1.00 79.81 209 ASP A N 1
ATOM 1557 C CA . ASP A 1 209 ? -26.910 -0.547 11.663 1.00 79.81 209 ASP A CA 1
ATOM 1558 C C . ASP A 1 209 ? -25.586 0.102 11.238 1.00 79.81 209 ASP A C 1
ATOM 1560 O O . ASP A 1 209 ? -24.582 0.023 11.952 1.00 79.81 209 ASP A O 1
ATOM 1564 N N . LEU A 1 210 ? -25.592 0.833 10.117 1.00 76.69 210 LEU A N 1
ATOM 1565 C CA . LEU A 1 210 ? -24.435 1.606 9.658 1.00 76.69 210 LEU A CA 1
ATOM 1566 C C . LEU A 1 210 ? -24.079 2.753 10.613 1.00 76.69 210 LEU A C 1
ATOM 1568 O O . LEU A 1 210 ? -22.899 3.054 10.803 1.00 76.69 210 LEU A O 1
ATOM 1572 N N . ASP A 1 211 ? -25.065 3.374 11.260 1.00 75.56 211 ASP A N 1
ATOM 1573 C CA . ASP A 1 211 ? -24.832 4.399 12.280 1.00 75.56 211 ASP A CA 1
ATOM 1574 C C . ASP A 1 211 ? -24.210 3.827 13.563 1.00 75.56 211 ASP A C 1
ATOM 1576 O O . ASP A 1 211 ? -23.379 4.496 14.197 1.00 75.56 211 ASP A O 1
ATOM 1580 N N . LEU A 1 212 ? -24.570 2.594 13.932 1.00 77.44 212 LEU A N 1
ATOM 1581 C CA . LEU A 1 212 ? -23.957 1.853 15.037 1.00 77.44 212 LEU A CA 1
ATOM 1582 C C . LEU A 1 212 ? -22.525 1.428 14.695 1.00 77.44 212 LEU A C 1
ATOM 1584 O O . LEU A 1 212 ? -21.621 1.623 15.509 1.00 77.44 212 LEU A O 1
ATOM 1588 N N . LEU A 1 213 ? -22.287 0.942 13.475 1.00 84.88 213 LEU A N 1
ATOM 1589 C CA . LEU A 1 213 ? -20.945 0.638 12.975 1.00 84.88 213 LEU A CA 1
ATOM 1590 C C . LEU A 1 213 ? -20.062 1.890 12.926 1.00 84.88 213 LEU A C 1
ATOM 1592 O O . LEU A 1 213 ? -18.911 1.865 13.363 1.00 84.88 213 LEU A O 1
ATOM 1596 N N . ARG A 1 214 ? -20.601 3.020 12.461 1.00 77.81 214 ARG A N 1
ATOM 1597 C CA . ARG A 1 214 ? -19.897 4.306 12.483 1.00 77.81 214 ARG A CA 1
ATOM 1598 C C . ARG A 1 214 ? -19.513 4.697 13.907 1.00 77.81 214 ARG A C 1
ATOM 1600 O O . ARG A 1 214 ? -18.395 5.151 14.127 1.00 77.81 214 ARG A O 1
ATOM 1607 N N . GLN A 1 215 ? -20.399 4.508 14.882 1.00 76.69 215 GLN A N 1
ATOM 1608 C CA . GLN A 1 215 ? -20.083 4.767 16.290 1.00 76.69 215 GLN A CA 1
ATOM 1609 C C . GLN A 1 215 ? -19.025 3.822 16.843 1.00 76.69 215 GLN A C 1
ATOM 1611 O O . GLN A 1 215 ? -18.123 4.280 17.543 1.00 76.69 215 GLN A O 1
ATOM 1616 N N . PHE A 1 216 ? -19.072 2.543 16.477 1.00 83.75 216 PHE A N 1
ATOM 1617 C CA . PHE A 1 216 ? -18.009 1.602 16.799 1.00 83.75 216 PHE A CA 1
ATOM 1618 C C . PHE A 1 216 ? -16.658 2.066 16.255 1.00 83.75 216 PHE A C 1
ATOM 1620 O O . PHE A 1 216 ? -15.695 2.136 17.016 1.00 83.75 216 PHE A O 1
ATOM 1627 N N . LEU A 1 217 ? -16.583 2.463 14.985 1.00 80.38 217 LEU A N 1
ATOM 1628 C CA . LEU A 1 217 ? -15.343 2.939 14.368 1.00 80.38 217 LEU A CA 1
ATOM 1629 C C . LEU A 1 217 ? -14.884 4.291 14.937 1.00 80.38 217 LEU A C 1
ATOM 1631 O O . LEU A 1 217 ? -13.686 4.509 15.092 1.00 80.38 217 LEU A O 1
ATOM 1635 N N . LEU A 1 218 ? -15.799 5.180 15.328 1.00 72.81 218 LEU A N 1
ATOM 1636 C CA . LEU A 1 218 ? -15.448 6.419 16.035 1.00 72.81 218 LEU A CA 1
ATOM 1637 C C . LEU A 1 218 ? -14.869 6.146 17.430 1.00 72.81 218 LEU A C 1
ATOM 1639 O O . LEU A 1 218 ? -13.940 6.828 17.857 1.00 72.81 218 LEU A O 1
ATOM 1643 N N . GLN A 1 219 ? -15.412 5.157 18.141 1.00 72.31 219 GLN A N 1
ATOM 1644 C CA . GLN A 1 219 ? -14.997 4.804 19.499 1.00 72.31 219 GLN A CA 1
ATOM 1645 C C . GLN A 1 219 ? -13.709 3.964 19.513 1.00 72.31 219 GLN A C 1
ATOM 1647 O O . GLN A 1 219 ? -12.870 4.127 20.402 1.00 72.31 219 GLN A O 1
ATOM 1652 N N . TYR A 1 220 ? -13.569 3.044 18.557 1.00 78.25 220 TYR A N 1
ATOM 1653 C CA . TYR A 1 220 ? -12.574 1.973 18.580 1.00 78.25 220 TYR A CA 1
ATOM 1654 C C . TYR A 1 220 ? -11.724 1.853 17.313 1.00 78.25 220 TYR A C 1
ATOM 1656 O O . TYR A 1 220 ? -10.753 1.106 17.338 1.00 78.25 220 TYR A O 1
ATOM 1664 N N . GLY A 1 221 ? -12.009 2.595 16.240 1.00 68.00 221 GLY A N 1
ATOM 1665 C CA . GLY A 1 221 ? -11.284 2.493 14.964 1.00 68.00 221 GLY A CA 1
ATOM 1666 C C . GLY A 1 221 ? -9.798 2.862 15.044 1.00 68.00 221 GLY A C 1
ATOM 1667 O O . GLY A 1 221 ? -9.031 2.531 14.147 1.00 68.00 221 GLY A O 1
ATOM 1668 N N . SER A 1 222 ? -9.367 3.507 16.133 1.00 71.50 222 SER A N 1
ATOM 1669 C CA . SER A 1 222 ? -7.955 3.772 16.435 1.00 71.50 222 SER A CA 1
ATOM 1670 C C . SER A 1 222 ? -7.324 2.777 17.421 1.00 71.50 222 SER A C 1
ATOM 1672 O O . SER A 1 222 ? -6.191 2.998 17.846 1.00 71.50 222 SER A O 1
ATOM 1674 N N . ASN A 1 223 ? -8.044 1.739 17.858 1.00 75.94 223 ASN A N 1
ATOM 1675 C CA . ASN A 1 223 ? -7.557 0.716 18.784 1.00 75.94 223 ASN A CA 1
ATOM 1676 C C . ASN A 1 223 ? -7.145 -0.548 18.000 1.00 75.94 223 ASN A C 1
ATOM 1678 O O . ASN A 1 223 ? -8.032 -1.277 17.552 1.00 75.94 223 ASN A O 1
ATOM 1682 N N . PRO A 1 224 ? -5.834 -0.845 17.872 1.00 78.81 224 PRO A N 1
ATOM 1683 C CA . PRO A 1 224 ? -5.354 -1.980 17.085 1.00 78.81 224 PRO A CA 1
ATOM 1684 C C . PRO A 1 224 ? -5.940 -3.325 17.519 1.00 78.81 224 PRO A C 1
ATOM 1686 O O . PRO A 1 224 ? -6.327 -4.104 16.658 1.00 78.81 224 PRO A O 1
ATOM 1689 N N . ASP A 1 225 ? -6.080 -3.570 18.826 1.00 83.75 225 ASP A N 1
ATOM 1690 C CA . ASP A 1 225 ? -6.581 -4.848 19.353 1.00 83.75 225 ASP A CA 1
ATOM 1691 C C . ASP A 1 225 ? -8.077 -5.047 19.070 1.00 83.75 225 ASP A C 1
ATOM 1693 O O . ASP A 1 225 ? -8.544 -6.173 18.894 1.00 83.75 225 ASP A O 1
ATOM 1697 N N . MET A 1 226 ? -8.855 -3.957 19.059 1.00 85.12 226 MET A N 1
ATOM 1698 C CA . MET A 1 226 ? -10.282 -4.027 18.735 1.00 85.12 226 MET A CA 1
ATOM 1699 C C . MET A 1 226 ? -10.484 -4.200 17.228 1.00 85.12 226 MET A C 1
ATOM 1701 O O . MET A 1 226 ? -11.305 -5.018 16.818 1.00 85.12 226 MET A O 1
ATOM 1705 N N . CYS A 1 227 ? -9.717 -3.469 16.413 1.00 86.50 227 CYS A N 1
ATOM 1706 C CA . CYS A 1 227 ? -9.734 -3.627 14.963 1.00 86.50 227 CYS A CA 1
ATOM 1707 C C . CYS A 1 227 ? -9.298 -5.044 14.560 1.00 86.50 227 CYS A C 1
ATOM 1709 O O . CYS A 1 227 ? -9.998 -5.677 13.780 1.00 86.50 227 CYS A O 1
ATOM 1711 N N . ASP A 1 228 ? -8.210 -5.574 15.127 1.00 91.69 228 ASP A N 1
ATOM 1712 C CA . ASP A 1 228 ? -7.735 -6.943 14.877 1.00 91.69 228 ASP A CA 1
ATOM 1713 C C . ASP A 1 228 ? -8.843 -7.983 15.075 1.00 91.69 228 ASP A C 1
ATOM 1715 O O . ASP A 1 228 ? -9.181 -8.724 14.149 1.00 91.69 228 ASP A O 1
ATOM 1719 N N . LYS A 1 229 ? -9.477 -7.989 16.252 1.00 92.75 229 LYS A N 1
ATOM 1720 C CA . LYS A 1 229 ? -10.569 -8.921 16.554 1.00 92.75 229 LYS A CA 1
ATOM 1721 C C . LYS A 1 229 ? -11.770 -8.723 15.629 1.00 92.75 229 LYS A C 1
ATOM 1723 O O . LYS A 1 229 ? -12.352 -9.713 15.198 1.00 92.75 229 LYS A O 1
ATOM 1728 N N . PHE A 1 230 ? -12.137 -7.475 15.326 1.00 94.00 230 PHE A N 1
ATOM 1729 C CA . PHE A 1 230 ? -13.278 -7.168 14.463 1.00 94.00 230 PHE A CA 1
ATOM 1730 C C . PHE A 1 230 ? -13.053 -7.672 13.034 1.00 94.00 230 PHE A C 1
ATOM 1732 O O . PHE A 1 230 ? -13.865 -8.444 12.534 1.00 94.00 230 PHE A O 1
ATOM 1739 N N . PHE A 1 231 ? -11.935 -7.313 12.397 1.00 94.31 231 PHE A N 1
ATOM 1740 C CA . PHE A 1 231 ? -11.651 -7.706 11.011 1.00 94.31 231 PHE A CA 1
ATOM 1741 C C . PHE A 1 231 ? -11.287 -9.188 10.871 1.00 94.31 231 PHE A C 1
ATOM 1743 O O . PHE A 1 231 ? -11.611 -9.795 9.854 1.00 94.31 231 PHE A O 1
ATOM 1750 N N . THR A 1 232 ? -10.694 -9.801 11.900 1.00 93.25 232 THR A N 1
ATOM 1751 C CA . THR A 1 232 ? -10.480 -11.258 11.930 1.00 93.25 232 THR A CA 1
ATOM 1752 C C . THR A 1 232 ? -11.803 -12.016 12.014 1.00 93.25 232 THR A C 1
ATOM 1754 O O . THR A 1 232 ? -11.965 -13.034 11.348 1.00 93.25 232 THR A O 1
ATOM 1757 N N . ALA A 1 233 ? -12.752 -11.539 12.825 1.00 92.38 233 ALA A N 1
ATOM 1758 C CA . ALA A 1 233 ? -14.062 -12.170 12.963 1.00 92.38 233 ALA A CA 1
ATOM 1759 C C . ALA A 1 233 ? -14.969 -11.923 11.747 1.00 92.38 233 ALA A C 1
ATOM 1761 O O . ALA A 1 233 ? -15.752 -12.799 11.392 1.00 92.38 233 ALA A O 1
ATOM 1762 N N . LEU A 1 234 ? -14.842 -10.759 11.104 1.00 91.75 234 LEU A N 1
ATOM 1763 C CA . LEU A 1 234 ? -15.569 -10.413 9.882 1.00 91.75 234 LEU A CA 1
ATOM 1764 C C . LEU A 1 234 ? -15.065 -11.197 8.656 1.00 91.75 234 LEU A C 1
ATOM 1766 O O . LEU A 1 234 ? -15.860 -11.571 7.800 1.00 91.75 234 LEU A O 1
ATOM 1770 N N . GLY A 1 235 ? -13.757 -11.459 8.574 1.00 92.19 235 GLY A N 1
ATOM 1771 C CA . GLY A 1 235 ? -13.137 -12.094 7.409 1.00 92.19 235 GLY A CA 1
ATOM 1772 C C . GLY A 1 235 ? -13.047 -11.164 6.191 1.00 92.19 235 GLY A C 1
ATOM 1773 O O . GLY A 1 235 ? -13.412 -9.990 6.256 1.00 92.19 235 GLY A O 1
ATOM 1774 N N . ALA A 1 236 ? -12.497 -11.670 5.084 1.00 93.00 236 ALA A N 1
ATOM 1775 C CA . ALA A 1 236 ? -12.363 -10.910 3.838 1.00 93.00 236 ALA A CA 1
ATOM 1776 C C . ALA A 1 236 ? -13.692 -10.809 3.075 1.00 93.00 236 ALA A C 1
ATOM 1778 O O . ALA A 1 236 ? -14.079 -9.716 2.674 1.00 93.00 236 ALA A O 1
ATOM 1779 N N . GLU A 1 237 ? -14.408 -11.928 2.942 1.00 89.69 237 GLU A N 1
ATOM 1780 C CA . GLU A 1 237 ? -15.731 -12.008 2.304 1.00 89.69 237 GLU A CA 1
ATOM 1781 C C . GLU A 1 237 ? -16.733 -11.079 3.001 1.00 89.69 237 GLU A C 1
ATOM 1783 O O . GLU A 1 237 ? -17.216 -10.130 2.388 1.00 89.69 237 GLU A O 1
ATOM 1788 N N . GLY A 1 238 ? -16.916 -11.235 4.318 1.00 88.94 238 GLY A N 1
ATOM 1789 C CA . GLY A 1 238 ? -17.808 -10.372 5.097 1.00 88.94 238 GLY A CA 1
ATOM 1790 C C . GLY A 1 238 ? -17.398 -8.894 5.089 1.00 88.94 238 GLY A C 1
ATOM 1791 O O . GLY A 1 238 ? -18.243 -8.011 5.208 1.00 88.94 238 GLY A O 1
ATOM 1792 N N . PHE A 1 239 ? -16.109 -8.582 4.911 1.00 91.75 239 PHE A N 1
ATOM 1793 C CA . PHE A 1 239 ? -15.656 -7.197 4.771 1.00 91.75 239 PHE A CA 1
ATOM 1794 C C . PHE A 1 239 ? -16.033 -6.592 3.419 1.00 91.75 239 PHE A C 1
ATOM 1796 O O . PHE A 1 239 ? -16.440 -5.428 3.367 1.00 91.75 239 PHE A O 1
ATOM 1803 N N . VAL A 1 240 ? -15.923 -7.367 2.340 1.00 88.88 240 VAL A N 1
ATOM 1804 C CA . VAL A 1 240 ? -16.385 -6.956 1.011 1.00 88.88 240 VAL A CA 1
ATOM 1805 C C . VAL A 1 240 ? -17.899 -6.769 1.030 1.00 88.88 240 VAL A C 1
ATOM 1807 O O . VAL A 1 240 ? -18.355 -5.676 0.699 1.00 88.88 240 VAL A O 1
ATOM 1810 N N . GLU A 1 241 ? -18.656 -7.754 1.520 1.00 87.38 241 GLU A N 1
ATOM 1811 C CA . GLU A 1 241 ? -20.118 -7.680 1.661 1.00 87.38 241 GLU A CA 1
ATOM 1812 C C . GLU A 1 241 ? -20.553 -6.458 2.481 1.00 87.38 241 GLU A C 1
ATOM 1814 O O . GLU A 1 241 ? -21.492 -5.750 2.114 1.00 87.38 241 GLU A O 1
ATOM 1819 N N . LEU A 1 242 ? -19.836 -6.147 3.566 1.00 88.50 242 LEU A N 1
ATOM 1820 C CA . LEU A 1 242 ? -20.114 -4.969 4.380 1.00 88.50 242 LEU A CA 1
ATOM 1821 C C . LEU A 1 242 ? -19.926 -3.665 3.595 1.00 88.50 242 LEU A C 1
ATOM 1823 O O . LEU A 1 242 ? -20.752 -2.757 3.708 1.00 88.50 242 LEU A O 1
ATOM 1827 N N . GLN A 1 243 ? -18.860 -3.537 2.802 1.00 86.44 243 GLN A N 1
ATOM 1828 C CA . GLN A 1 243 ? -18.678 -2.347 1.967 1.00 86.44 243 GLN A CA 1
ATOM 1829 C C . GLN A 1 243 ? -19.749 -2.250 0.883 1.00 86.44 243 GLN A C 1
ATOM 1831 O O . GLN A 1 243 ? -20.274 -1.163 0.651 1.00 86.44 243 GLN A O 1
ATOM 1836 N N . GLU A 1 244 ? -20.124 -3.366 0.261 1.00 81.12 244 GLU A N 1
ATOM 1837 C CA . GLU A 1 244 ? -21.224 -3.405 -0.706 1.00 81.12 244 GLU A CA 1
ATOM 1838 C C . GLU A 1 244 ? -22.552 -2.984 -0.069 1.00 81.12 244 GLU A C 1
ATOM 1840 O O . GLU A 1 244 ? -23.289 -2.182 -0.642 1.00 81.12 244 GLU A O 1
ATOM 1845 N N . ALA A 1 245 ? -22.823 -3.431 1.156 1.00 82.25 245 ALA A N 1
ATOM 1846 C CA . ALA A 1 245 ? -23.996 -3.025 1.914 1.00 82.25 245 ALA A CA 1
ATOM 1847 C C . ALA A 1 245 ? -24.001 -1.515 2.215 1.00 82.25 245 ALA A C 1
ATOM 1849 O O . ALA A 1 245 ? -25.027 -0.855 2.041 1.00 82.25 245 ALA A O 1
ATOM 1850 N N . VAL A 1 246 ? -22.855 -0.932 2.594 1.00 81.38 246 VAL A N 1
ATOM 1851 C CA . VAL A 1 246 ? -22.715 0.529 2.769 1.00 81.38 246 VAL A CA 1
ATOM 1852 C C . VAL A 1 246 ? -23.043 1.273 1.471 1.00 81.38 246 VAL A C 1
ATOM 1854 O O . VAL A 1 246 ? -23.738 2.294 1.494 1.00 81.38 246 VAL A O 1
ATOM 1857 N N . LEU A 1 247 ? -22.573 0.758 0.334 1.00 75.31 247 LEU A N 1
ATOM 1858 C CA . LEU A 1 247 ? -22.825 1.338 -0.985 1.00 75.31 247 LEU A CA 1
ATOM 1859 C C . LEU A 1 247 ? -24.302 1.224 -1.393 1.00 75.31 247 LEU A C 1
ATOM 1861 O O . LEU A 1 247 ? -24.860 2.187 -1.917 1.00 75.31 247 LEU A O 1
ATOM 1865 N N . ALA A 1 248 ? -24.950 0.092 -1.109 1.00 75.50 248 ALA A N 1
ATOM 1866 C CA . ALA A 1 248 ? -26.338 -0.183 -1.480 1.00 75.50 248 ALA A CA 1
ATOM 1867 C C . ALA A 1 248 ? -27.366 0.639 -0.681 1.00 75.50 248 ALA A C 1
ATOM 1869 O O . ALA A 1 248 ? -28.419 1.002 -1.206 1.00 75.50 248 ALA A O 1
ATOM 1870 N N . VAL A 1 249 ? -27.077 0.948 0.587 1.00 70.44 249 VAL A N 1
ATOM 1871 C CA . VAL A 1 249 ? -27.994 1.673 1.491 1.00 70.44 249 VAL A CA 1
ATOM 1872 C C . VAL A 1 249 ? -27.973 3.192 1.256 1.00 70.44 249 VAL A C 1
ATOM 1874 O O . VAL A 1 249 ? -28.839 3.905 1.762 1.00 70.44 249 VAL A O 1
ATOM 1877 N N . THR A 1 250 ? -27.029 3.702 0.462 1.00 63.19 250 THR A N 1
ATOM 1878 C CA . THR A 1 250 ? -26.772 5.141 0.321 1.00 63.19 250 THR A CA 1
ATOM 1879 C C . THR A 1 250 ? -27.258 5.678 -1.036 1.00 63.19 250 THR A C 1
ATOM 1881 O O . THR A 1 250 ? -26.606 5.435 -2.056 1.00 63.19 250 THR A O 1
ATOM 1884 N N . PRO A 1 251 ? -28.368 6.446 -1.098 1.00 57.19 251 PRO A N 1
ATOM 1885 C CA . PRO A 1 251 ? -28.759 7.148 -2.319 1.00 57.19 251 PRO A CA 1
ATOM 1886 C C . PRO A 1 251 ? -27.717 8.215 -2.690 1.00 57.19 251 PRO A C 1
ATOM 1888 O O . PRO A 1 251 ? -27.060 8.783 -1.823 1.00 57.19 251 PRO A O 1
ATOM 1891 N N . VAL A 1 252 ? -27.599 8.537 -3.981 1.00 53.81 252 VAL A N 1
ATOM 1892 C CA . VAL A 1 252 ? -26.608 9.486 -4.549 1.00 53.81 252 VAL A CA 1
ATOM 1893 C C . VAL A 1 252 ? -26.879 10.959 -4.156 1.00 53.81 252 VAL A C 1
ATOM 1895 O O . VAL A 1 252 ? -26.229 11.876 -4.651 1.00 53.81 252 VAL A O 1
ATOM 1898 N N . ASP A 1 253 ? -27.818 11.212 -3.248 1.00 55.22 253 ASP A N 1
ATOM 1899 C CA . ASP A 1 253 ? -28.220 12.552 -2.835 1.00 55.22 253 ASP A CA 1
ATOM 1900 C C . ASP A 1 253 ? -27.208 13.099 -1.789 1.00 55.22 253 ASP A C 1
ATOM 1902 O O . ASP A 1 253 ? -26.878 12.435 -0.805 1.00 55.22 253 ASP A O 1
ATOM 1906 N N . ASP A 1 254 ? -26.688 14.312 -2.027 1.00 53.25 254 ASP A N 1
ATOM 1907 C CA . ASP A 1 254 ? -25.377 14.843 -1.577 1.00 53.25 254 ASP A CA 1
ATOM 1908 C C . ASP A 1 254 ? -24.925 14.631 -0.104 1.00 53.25 254 ASP A C 1
ATOM 1910 O O . ASP A 1 254 ? -23.720 14.561 0.146 1.00 53.25 254 ASP A O 1
ATOM 1914 N N . GLU A 1 255 ? -25.819 14.546 0.892 1.00 55.91 255 GLU A N 1
ATOM 1915 C CA . GLU A 1 255 ? -25.416 14.401 2.311 1.00 55.91 255 GLU A CA 1
ATOM 1916 C C . GLU A 1 255 ? -25.133 12.952 2.733 1.00 55.91 255 GLU A C 1
ATOM 1918 O O . GLU A 1 255 ? -24.217 12.712 3.528 1.00 55.91 255 GLU A O 1
ATOM 1923 N N . ASP A 1 256 ? -25.880 11.980 2.210 1.00 60.25 256 ASP A N 1
ATOM 1924 C CA . ASP A 1 256 ? -25.702 10.571 2.578 1.00 60.25 256 ASP A CA 1
ATOM 1925 C C . ASP A 1 256 ? -24.511 9.956 1.830 1.00 60.25 256 ASP A C 1
ATOM 1927 O O . ASP A 1 256 ? -23.770 9.146 2.391 1.00 60.25 256 ASP A O 1
ATOM 1931 N N . PHE A 1 257 ? -24.220 10.461 0.628 1.00 63.94 257 PHE A N 1
ATOM 1932 C CA . PHE A 1 257 ? -23.027 10.118 -0.142 1.00 63.94 257 PHE A CA 1
ATOM 1933 C C . PHE A 1 257 ? -21.725 10.332 0.648 1.00 63.94 257 PHE A C 1
ATOM 1935 O O . PHE A 1 257 ? -20.891 9.429 0.737 1.00 63.94 257 PHE A O 1
ATOM 1942 N N . GLN A 1 258 ? -21.542 11.505 1.268 1.00 65.88 258 GLN A N 1
ATOM 1943 C CA . GLN A 1 258 ? -20.325 11.788 2.037 1.00 65.88 258 GLN A CA 1
ATOM 1944 C C . GLN A 1 258 ? -20.205 10.879 3.268 1.00 65.88 258 GLN A C 1
ATOM 1946 O O . GLN A 1 258 ? -19.103 10.449 3.604 1.00 65.88 258 GLN A O 1
ATOM 1951 N N . ARG A 1 259 ? -21.327 10.519 3.905 1.00 68.81 259 ARG A N 1
ATOM 1952 C CA . ARG A 1 259 ? -21.329 9.600 5.054 1.00 68.81 259 ARG A CA 1
ATOM 1953 C C . ARG A 1 259 ? -20.861 8.200 4.673 1.00 68.81 259 ARG A C 1
ATOM 1955 O O . ARG A 1 259 ? -20.072 7.622 5.416 1.00 68.81 259 ARG A O 1
ATOM 1962 N N . ALA A 1 260 ? -21.297 7.676 3.529 1.00 71.25 260 ALA A N 1
ATOM 1963 C CA . ALA A 1 260 ? -20.835 6.380 3.034 1.00 71.25 260 ALA A CA 1
ATOM 1964 C C . ALA A 1 260 ? -19.337 6.390 2.725 1.00 71.25 260 ALA A C 1
ATOM 1966 O O . ALA A 1 260 ? -18.623 5.463 3.102 1.00 71.25 260 ALA A O 1
ATOM 1967 N N . ARG A 1 261 ? -18.835 7.472 2.114 1.00 72.38 261 ARG A N 1
ATOM 1968 C CA . ARG A 1 261 ? -17.395 7.652 1.870 1.00 72.38 261 ARG A CA 1
ATOM 1969 C C . ARG A 1 261 ? -16.589 7.672 3.158 1.00 72.38 261 ARG A C 1
ATOM 1971 O O . ARG A 1 261 ? -15.577 6.981 3.251 1.00 72.38 261 ARG A O 1
ATOM 1978 N N . ASP A 1 262 ? -17.039 8.444 4.141 1.00 73.00 262 ASP A N 1
ATOM 1979 C CA . ASP A 1 262 ? -16.375 8.546 5.438 1.00 73.00 262 ASP A CA 1
ATOM 1980 C C . ASP A 1 262 ? -16.377 7.192 6.161 1.00 73.00 262 ASP A C 1
ATOM 1982 O O . ASP A 1 262 ? -15.367 6.803 6.748 1.00 73.00 262 ASP A O 1
ATOM 1986 N N . LEU A 1 263 ? -17.481 6.442 6.072 1.00 81.81 263 LEU A N 1
ATOM 1987 C CA . LEU A 1 263 ? -17.600 5.114 6.666 1.00 81.81 263 LEU A CA 1
ATOM 1988 C C . LEU A 1 263 ? -16.691 4.088 5.980 1.00 81.81 263 LEU A C 1
ATOM 1990 O O . LEU A 1 263 ? -15.954 3.389 6.670 1.00 81.81 263 LEU A O 1
ATOM 1994 N N . ILE A 1 264 ? -16.676 4.027 4.646 1.00 82.62 264 ILE A N 1
ATOM 1995 C CA . ILE A 1 264 ? -15.772 3.138 3.898 1.00 82.62 264 ILE A CA 1
ATOM 1996 C C . ILE A 1 264 ? -14.311 3.505 4.170 1.00 82.62 264 ILE A C 1
ATOM 1998 O O . ILE A 1 264 ? -13.480 2.628 4.398 1.00 82.62 264 ILE A O 1
ATOM 2002 N N . SER A 1 265 ? -13.983 4.799 4.225 1.00 78.62 265 SER A N 1
ATOM 2003 C CA . SER A 1 265 ? -12.638 5.238 4.598 1.00 78.62 265 SER A CA 1
ATOM 2004 C C . SER A 1 265 ? -12.275 4.802 6.020 1.00 78.62 265 SER A C 1
ATOM 2006 O O . SER A 1 265 ? -11.166 4.318 6.237 1.00 78.62 265 SER A O 1
ATOM 2008 N N . ALA A 1 266 ? -13.193 4.919 6.983 1.00 79.50 266 ALA A N 1
ATOM 2009 C CA . ALA A 1 266 ? -12.976 4.458 8.352 1.00 79.50 266 ALA A CA 1
ATOM 2010 C C . ALA A 1 266 ? -12.808 2.931 8.436 1.00 79.50 266 ALA A C 1
ATOM 2012 O O . ALA A 1 266 ? -11.938 2.460 9.167 1.00 79.50 266 ALA A O 1
ATOM 2013 N N . LEU A 1 267 ? -13.585 2.172 7.660 1.00 89.25 267 LEU A N 1
ATOM 2014 C CA . LEU A 1 267 ? -13.475 0.719 7.533 1.00 89.25 267 LEU A CA 1
ATOM 2015 C C . LEU A 1 267 ? -12.111 0.304 6.973 1.00 89.25 267 LEU A C 1
ATOM 2017 O O . LEU A 1 267 ? -11.411 -0.493 7.592 1.00 89.25 267 LEU A O 1
ATOM 2021 N N . ASN A 1 268 ? -11.695 0.905 5.858 1.00 87.06 268 ASN A N 1
ATOM 2022 C CA . ASN A 1 268 ? -10.393 0.658 5.239 1.00 87.06 268 ASN A CA 1
ATOM 2023 C C . ASN A 1 268 ? -9.235 1.021 6.179 1.00 87.06 268 ASN A C 1
ATOM 2025 O O . ASN A 1 268 ? -8.302 0.239 6.342 1.00 87.06 268 ASN A O 1
ATOM 2029 N N . ASN A 1 269 ? -9.313 2.164 6.865 1.00 81.19 269 ASN A N 1
ATOM 2030 C CA . ASN A 1 269 ? -8.308 2.559 7.856 1.00 81.19 269 ASN A CA 1
ATOM 2031 C C . ASN A 1 269 ? -8.260 1.590 9.049 1.00 81.19 269 ASN A C 1
ATOM 2033 O O . ASN A 1 269 ? -7.178 1.278 9.548 1.00 81.19 269 ASN A O 1
ATOM 2037 N N . GLY A 1 270 ? -9.418 1.097 9.496 1.00 83.62 270 GLY A N 1
ATOM 2038 C CA . GLY A 1 270 ? -9.513 0.078 10.536 1.00 83.62 270 GLY A CA 1
ATOM 2039 C C . GLY A 1 270 ? -8.855 -1.237 10.113 1.00 83.62 270 GLY A C 1
ATOM 2040 O O . GLY A 1 270 ? -8.077 -1.796 10.887 1.00 83.62 270 GLY A O 1
ATOM 2041 N N . LEU A 1 271 ? -9.108 -1.696 8.882 1.00 92.62 271 LEU A N 1
ATOM 2042 C CA . LEU A 1 271 ? -8.480 -2.893 8.317 1.00 92.62 271 LEU A CA 1
ATOM 2043 C C . LEU A 1 271 ? -6.966 -2.707 8.189 1.00 92.62 271 LEU A C 1
ATOM 2045 O O . LEU A 1 271 ? -6.203 -3.587 8.582 1.00 92.62 271 LEU A O 1
ATOM 2049 N N . ALA A 1 272 ? -6.518 -1.553 7.691 1.00 87.44 272 ALA A N 1
ATOM 2050 C CA . ALA A 1 272 ? -5.101 -1.227 7.616 1.00 87.44 272 ALA A CA 1
ATOM 2051 C C . ALA A 1 272 ? -4.451 -1.336 9.002 1.00 87.44 272 ALA A C 1
ATOM 2053 O O . ALA A 1 272 ? -3.446 -2.028 9.146 1.00 87.44 272 ALA A O 1
ATOM 2054 N N . LEU A 1 273 ? -5.071 -0.763 10.041 1.00 86.75 273 LEU A N 1
ATOM 2055 C CA . LEU A 1 273 ? -4.587 -0.854 11.419 1.00 86.75 273 LEU A CA 1
ATOM 2056 C C . LEU A 1 273 ? -4.554 -2.297 11.951 1.00 86.75 273 LEU A C 1
ATOM 2058 O O . LEU A 1 273 ? -3.565 -2.687 12.574 1.00 86.75 273 LEU A O 1
ATOM 2062 N N . ALA A 1 274 ? -5.603 -3.083 11.695 1.00 93.00 274 ALA A N 1
ATOM 2063 C CA . ALA A 1 274 ? -5.685 -4.494 12.078 1.00 93.00 274 ALA A CA 1
ATOM 2064 C C . ALA A 1 274 ? -4.590 -5.331 11.408 1.00 93.00 274 ALA A C 1
ATOM 2066 O O . ALA A 1 274 ? -3.866 -6.063 12.079 1.00 93.00 274 ALA A O 1
ATOM 2067 N N . SER A 1 275 ? -4.394 -5.147 10.101 1.00 95.56 275 SER A N 1
ATOM 2068 C CA . SER A 1 275 ? -3.426 -5.905 9.305 1.00 95.56 275 SER A CA 1
ATOM 2069 C C . SER A 1 275 ? -1.974 -5.738 9.767 1.00 95.56 275 SER A C 1
ATOM 2071 O O . SER A 1 275 ? -1.133 -6.598 9.510 1.00 95.56 275 SER A O 1
ATOM 2073 N N . GLN A 1 276 ? -1.660 -4.664 10.498 1.00 92.38 276 GLN A N 1
ATOM 2074 C CA . GLN A 1 276 ? -0.340 -4.467 11.105 1.00 92.38 276 GLN A CA 1
ATOM 2075 C C . GLN A 1 276 ? -0.093 -5.368 12.330 1.00 92.38 276 GLN A C 1
ATOM 2077 O O . GLN A 1 276 ? 1.058 -5.537 12.728 1.00 92.38 276 GLN A O 1
ATOM 2082 N N . GLN A 1 277 ? -1.140 -5.938 12.939 1.00 92.19 277 GLN A N 1
ATOM 2083 C CA . GLN A 1 277 ? -1.031 -6.897 14.052 1.00 92.19 277 GLN A CA 1
ATOM 2084 C C . GLN A 1 277 ? -0.916 -8.349 13.571 1.00 92.19 277 GLN A C 1
ATOM 2086 O O . GLN A 1 277 ? -0.480 -9.229 14.317 1.00 92.19 277 GLN A O 1
ATOM 2091 N N . TRP A 1 278 ? -1.310 -8.608 12.327 1.00 96.38 278 TRP A N 1
ATOM 2092 C CA . TRP A 1 278 ? -1.368 -9.943 11.756 1.00 96.38 278 TRP A CA 1
ATOM 2093 C C . TRP A 1 278 ? 0.009 -10.502 11.410 1.00 96.38 278 TRP A C 1
ATOM 2095 O O . TRP A 1 278 ? 0.955 -9.786 11.078 1.00 96.38 278 TRP A O 1
ATOM 2105 N N . SER A 1 279 ? 0.108 -11.832 11.452 1.00 96.94 279 SER A N 1
ATOM 2106 C CA . SER A 1 279 ? 1.268 -12.524 10.896 1.00 96.94 279 SER A CA 1
ATOM 2107 C C . SER A 1 279 ? 1.265 -12.431 9.361 1.00 96.94 279 SER A C 1
ATOM 2109 O O . SER A 1 279 ? 0.182 -12.356 8.777 1.00 96.94 279 SER A O 1
ATOM 2111 N N . PRO A 1 280 ? 2.428 -12.516 8.685 1.00 96.31 280 PRO A N 1
ATOM 2112 C CA . PRO A 1 280 ? 2.486 -12.550 7.221 1.00 96.31 280 PRO A CA 1
ATOM 2113 C C . PRO A 1 280 ? 1.550 -13.592 6.595 1.00 96.31 280 PRO A C 1
ATOM 2115 O O . PRO A 1 280 ? 0.784 -13.261 5.700 1.00 96.31 280 PRO A O 1
ATOM 2118 N N . ALA A 1 281 ? 1.506 -14.807 7.154 1.00 97.12 281 ALA A N 1
ATOM 2119 C CA . ALA A 1 281 ? 0.623 -15.874 6.680 1.00 97.12 281 ALA A CA 1
ATOM 2120 C C . ALA A 1 281 ? -0.871 -15.531 6.828 1.00 97.12 281 ALA A C 1
ATOM 2122 O O . ALA A 1 281 ? -1.685 -15.907 5.992 1.00 97.12 281 ALA A O 1
ATOM 2123 N N . THR A 1 282 ? -1.241 -14.809 7.890 1.00 97.50 282 THR A N 1
ATOM 2124 C CA . THR A 1 282 ? -2.616 -14.328 8.083 1.00 97.50 282 THR A CA 1
ATOM 2125 C C . THR A 1 282 ? -2.967 -13.263 7.046 1.00 97.50 282 THR A C 1
ATOM 2127 O O . THR A 1 282 ? -4.044 -13.324 6.464 1.00 97.50 282 THR A O 1
ATOM 2130 N N . CYS A 1 283 ? -2.055 -12.323 6.777 1.00 97.81 283 CYS A N 1
ATOM 2131 C CA . CYS A 1 283 ? -2.234 -11.315 5.733 1.00 97.81 283 CYS A CA 1
ATOM 2132 C C . CYS A 1 283 ? -2.359 -11.948 4.343 1.00 97.81 283 CYS A C 1
ATOM 2134 O O . CYS A 1 283 ? -3.254 -11.577 3.592 1.00 97.81 283 CYS A O 1
ATOM 2136 N N . GLU A 1 284 ? -1.494 -12.908 4.010 1.00 98.12 284 GLU A N 1
ATOM 2137 C CA . GLU A 1 284 ? -1.538 -13.633 2.737 1.00 98.12 284 GLU A CA 1
ATOM 2138 C C . GLU A 1 284 ? -2.865 -14.382 2.570 1.00 98.12 284 GLU A C 1
ATOM 2140 O O . GLU A 1 284 ? -3.516 -14.253 1.535 1.00 98.12 284 GLU A O 1
ATOM 2145 N N . GLN A 1 285 ? -3.323 -15.097 3.604 1.00 97.94 285 GLN A N 1
ATOM 2146 C CA . GLN A 1 285 ? -4.622 -15.768 3.557 1.00 97.94 285 GLN A CA 1
ATOM 2147 C C . GLN A 1 285 ? -5.761 -14.763 3.352 1.00 97.94 285 GLN A C 1
ATOM 2149 O O . GLN A 1 285 ? -6.572 -14.947 2.453 1.00 97.94 285 GLN A O 1
ATOM 2154 N N . TYR A 1 286 ? -5.774 -13.663 4.113 1.00 97.56 286 TYR A N 1
ATOM 2155 C CA . TYR A 1 286 ? -6.787 -12.616 3.966 1.00 97.56 286 TYR A CA 1
ATOM 2156 C C . TYR A 1 286 ? -6.782 -12.011 2.552 1.00 97.56 286 TYR A C 1
ATOM 2158 O O . TYR A 1 286 ? -7.835 -11.772 1.971 1.00 97.56 286 TYR A O 1
ATOM 2166 N N . GLY A 1 287 ? -5.599 -11.799 1.968 1.00 96.75 287 GLY A N 1
ATOM 2167 C CA . GLY A 1 287 ? -5.440 -11.344 0.588 1.00 96.75 287 GLY A CA 1
ATOM 2168 C C . GLY A 1 287 ? -5.963 -12.337 -0.449 1.00 96.75 287 GLY A C 1
ATOM 2169 O O . GLY A 1 287 ? -6.621 -11.937 -1.405 1.00 96.75 287 GLY A O 1
ATOM 2170 N N . SER A 1 288 ? -5.713 -13.634 -0.255 1.00 96.69 288 SER A N 1
ATOM 2171 C CA . SER A 1 288 ? -6.300 -14.682 -1.097 1.00 96.69 288 SER A CA 1
ATOM 2172 C C . SER A 1 288 ? -7.825 -14.656 -1.016 1.00 96.69 288 SER A C 1
ATOM 2174 O O . SER A 1 288 ? -8.494 -14.653 -2.047 1.00 96.69 288 SER A O 1
ATOM 2176 N N . ASP A 1 289 ? -8.366 -14.574 0.198 1.00 95.44 289 ASP A N 1
ATOM 2177 C CA . ASP A 1 289 ? -9.807 -14.588 0.442 1.00 95.44 289 ASP A CA 1
ATOM 2178 C C . ASP A 1 289 ? -10.496 -13.331 -0.135 1.00 95.44 289 ASP A C 1
ATOM 2180 O O . ASP A 1 289 ? -11.626 -13.412 -0.608 1.00 95.44 289 ASP A O 1
ATOM 2184 N N . LEU A 1 290 ? -9.809 -12.178 -0.188 1.00 93.69 290 LEU A N 1
ATOM 2185 C CA . LEU A 1 290 ? -10.303 -10.974 -0.879 1.00 93.69 290 LEU A CA 1
ATOM 2186 C C . LEU A 1 290 ? -10.489 -11.197 -2.384 1.00 93.69 290 LEU A C 1
ATOM 2188 O O . LEU A 1 290 ? -11.431 -10.670 -2.968 1.00 93.69 290 LEU A O 1
ATOM 2192 N N . ILE A 1 291 ? -9.589 -11.948 -3.022 1.00 92.31 291 ILE A N 1
ATOM 2193 C CA . ILE A 1 291 ? -9.722 -12.278 -4.445 1.00 92.31 291 ILE A CA 1
ATOM 2194 C C . ILE A 1 291 ? -10.844 -13.296 -4.658 1.00 92.31 291 ILE A C 1
ATOM 2196 O O . ILE A 1 291 ? -11.561 -13.198 -5.649 1.00 92.31 291 ILE A O 1
ATOM 2200 N N . ASP A 1 292 ? -11.027 -14.233 -3.728 1.00 91.06 292 ASP A N 1
ATOM 2201 C CA . ASP A 1 292 ? -12.122 -15.207 -3.780 1.00 91.06 292 ASP A CA 1
ATOM 2202 C C . ASP A 1 292 ? -13.506 -14.585 -3.577 1.00 91.06 292 ASP A C 1
ATOM 2204 O O . ASP A 1 292 ? -14.474 -15.079 -4.149 1.00 91.06 292 ASP A O 1
ATOM 2208 N N . ALA A 1 293 ? -13.594 -13.466 -2.854 1.00 88.56 293 ALA A N 1
ATOM 2209 C CA . ALA A 1 293 ? -14.828 -12.690 -2.719 1.00 88.56 293 ALA A CA 1
ATOM 2210 C C . ALA A 1 293 ? -15.304 -12.060 -4.047 1.00 88.56 293 ALA A C 1
ATOM 2212 O O . ALA A 1 293 ? -16.427 -11.567 -4.148 1.00 88.56 293 ALA A O 1
ATOM 2213 N N . ILE A 1 294 ? -14.471 -12.062 -5.093 1.00 84.88 294 ILE A N 1
ATOM 2214 C CA . ILE A 1 294 ? -14.869 -11.634 -6.433 1.00 84.88 294 ILE A CA 1
ATOM 2215 C C . ILE A 1 294 ? -15.562 -12.810 -7.139 1.00 84.88 294 ILE A C 1
ATOM 2217 O O . ILE A 1 294 ? -14.949 -13.557 -7.902 1.00 84.88 294 ILE A O 1
ATOM 2221 N N . GLU A 1 295 ? -16.862 -12.974 -6.888 1.00 70.94 295 GLU A N 1
ATOM 2222 C CA . GLU A 1 295 ? -17.635 -14.099 -7.433 1.00 70.94 295 GLU A CA 1
ATOM 2223 C C . GLU A 1 295 ? -17.922 -13.993 -8.949 1.00 70.94 295 GLU A C 1
ATOM 2225 O O . GLU A 1 295 ? -17.941 -15.009 -9.651 1.00 70.94 295 GLU A O 1
ATOM 2230 N N . ASP A 1 296 ? -18.156 -12.782 -9.481 1.00 66.25 296 ASP A N 1
ATOM 2231 C CA . ASP A 1 296 ? -18.411 -12.533 -10.912 1.00 66.25 296 ASP A CA 1
ATOM 2232 C C . ASP A 1 296 ? -18.027 -11.101 -11.342 1.00 66.25 296 ASP A C 1
ATOM 2234 O O . ASP A 1 296 ? -17.949 -10.190 -10.524 1.00 66.25 296 ASP A O 1
ATOM 2238 N N . ALA A 1 297 ? -17.841 -10.882 -12.649 1.00 58.00 297 ALA A N 1
ATOM 2239 C CA . ALA A 1 297 ? -17.382 -9.617 -13.251 1.00 58.00 297 ALA A CA 1
ATOM 2240 C C . ALA A 1 297 ? -18.324 -8.416 -13.047 1.00 58.00 297 ALA A C 1
ATOM 2242 O O . ALA A 1 297 ? -17.936 -7.272 -13.295 1.00 58.00 297 ALA A O 1
ATOM 2243 N N . ASP A 1 298 ? -19.575 -8.681 -12.677 1.00 58.25 298 ASP A N 1
ATOM 2244 C CA . ASP A 1 298 ? -20.611 -7.664 -12.503 1.00 58.25 298 ASP A CA 1
ATOM 2245 C C . ASP A 1 298 ? -20.904 -7.380 -11.015 1.00 58.25 298 ASP A C 1
ATOM 2247 O O . ASP A 1 298 ? -21.791 -6.580 -10.715 1.00 58.25 298 ASP A O 1
ATOM 2251 N N . SER A 1 299 ? -20.164 -7.997 -10.080 1.00 69.25 299 SER A N 1
ATOM 2252 C CA . SER A 1 299 ? -20.287 -7.698 -8.650 1.00 69.25 299 SER A CA 1
ATOM 2253 C C . SER A 1 299 ? -19.620 -6.367 -8.289 1.00 69.25 299 SER A C 1
ATOM 2255 O O . SER A 1 299 ? -18.626 -5.947 -8.891 1.00 69.25 299 SER A O 1
ATOM 2257 N N . SER A 1 300 ? -20.140 -5.688 -7.267 1.00 70.06 300 SER A N 1
ATOM 2258 C CA . SER A 1 300 ? -19.504 -4.492 -6.698 1.00 70.06 300 SER A CA 1
ATOM 2259 C C . SER A 1 300 ? -18.136 -4.792 -6.070 1.00 70.06 300 SER A C 1
ATOM 2261 O O . SER A 1 300 ? -17.283 -3.901 -6.035 1.00 70.06 300 SER A O 1
ATOM 2263 N N . ALA A 1 301 ? -17.865 -6.045 -5.688 1.00 78.50 301 ALA A N 1
ATOM 2264 C CA . ALA A 1 301 ? -16.571 -6.533 -5.223 1.00 78.50 301 ALA A CA 1
ATOM 2265 C C . ALA A 1 301 ? -15.447 -6.226 -6.218 1.00 78.50 301 ALA A C 1
ATOM 2267 O O . ALA A 1 301 ? -14.319 -5.951 -5.804 1.00 78.50 301 ALA A O 1
ATOM 2268 N N . MET A 1 302 ? -15.761 -6.160 -7.519 1.00 75.88 302 MET A N 1
ATOM 2269 C CA . MET A 1 302 ? -14.802 -5.775 -8.557 1.00 75.88 302 MET A CA 1
ATOM 2270 C C . MET A 1 302 ? -14.255 -4.359 -8.418 1.00 75.88 302 MET A C 1
ATOM 2272 O O . MET A 1 302 ? -13.198 -4.046 -8.959 1.00 75.88 302 MET A O 1
ATOM 2276 N N . VAL A 1 303 ? -14.955 -3.509 -7.678 1.00 74.44 303 VAL A N 1
ATOM 2277 C CA . VAL A 1 303 ? -14.559 -2.131 -7.398 1.00 74.44 303 VAL A CA 1
ATOM 2278 C C . VAL A 1 303 ? -14.097 -1.988 -5.947 1.00 74.44 303 VAL A C 1
ATOM 2280 O O . VAL A 1 303 ? -13.113 -1.296 -5.678 1.00 74.44 303 VAL A O 1
ATOM 2283 N N . THR A 1 304 ? -14.748 -2.698 -5.025 1.00 79.81 304 THR A N 1
ATOM 2284 C CA . THR A 1 304 ? -14.399 -2.726 -3.602 1.00 79.81 304 THR A CA 1
ATOM 2285 C C . THR A 1 304 ? -13.000 -3.291 -3.371 1.00 79.81 304 THR A C 1
ATOM 2287 O O . THR A 1 304 ? -12.173 -2.625 -2.753 1.00 79.81 304 THR A O 1
ATOM 2290 N N . VAL A 1 305 ? -12.684 -4.480 -3.896 1.00 88.25 305 VAL A N 1
ATOM 2291 C CA . VAL A 1 305 ? -11.413 -5.174 -3.617 1.00 88.25 305 VAL A CA 1
ATOM 2292 C C . VAL A 1 305 ? -10.190 -4.367 -4.075 1.00 88.25 305 VAL A C 1
ATOM 2294 O O . VAL A 1 305 ? -9.277 -4.175 -3.265 1.00 88.25 305 VAL A O 1
ATOM 2297 N N . PRO A 1 306 ? -10.143 -3.802 -5.299 1.00 83.12 306 PRO A N 1
ATOM 2298 C CA . PRO A 1 306 ? -9.040 -2.921 -5.677 1.00 83.12 306 PRO A CA 1
ATOM 2299 C C . PRO A 1 306 ? -8.913 -1.675 -4.795 1.00 83.12 306 PRO A C 1
ATOM 2301 O O . PRO A 1 306 ? -7.790 -1.242 -4.529 1.00 83.12 306 PRO A O 1
ATOM 2304 N N . GLY A 1 307 ? -10.037 -1.112 -4.333 1.00 79.62 307 GLY A N 1
ATOM 2305 C CA . GLY A 1 307 ? -10.067 0.022 -3.407 1.00 79.62 307 GLY A CA 1
ATOM 2306 C C . GLY A 1 307 ? -9.511 -0.330 -2.027 1.00 79.62 307 GLY A C 1
ATOM 2307 O O . GLY A 1 307 ? -8.716 0.428 -1.471 1.00 79.62 307 GLY A O 1
ATOM 2308 N N . VAL A 1 308 ? -9.851 -1.513 -1.510 1.00 88.38 308 VAL A N 1
ATOM 2309 C CA . VAL A 1 308 ? -9.280 -2.068 -0.275 1.00 88.38 308 VAL A CA 1
ATOM 2310 C C . VAL A 1 308 ? -7.771 -2.225 -0.419 1.00 88.38 308 VAL A C 1
ATOM 2312 O O . VAL A 1 308 ? -7.024 -1.704 0.406 1.00 88.38 308 VAL A O 1
ATOM 2315 N N . LEU A 1 309 ? -7.309 -2.859 -1.497 1.00 89.75 309 LEU A N 1
ATOM 2316 C CA . LEU A 1 309 ? -5.883 -3.073 -1.750 1.00 89.75 309 LEU A CA 1
ATOM 2317 C C . LEU A 1 309 ? -5.115 -1.762 -1.978 1.00 89.75 309 LEU A C 1
ATOM 2319 O O . LEU A 1 309 ? -3.928 -1.696 -1.674 1.00 89.75 309 LEU A O 1
ATOM 2323 N N . ALA A 1 310 ? -5.768 -0.705 -2.462 1.00 83.75 310 ALA A N 1
ATOM 2324 C CA . ALA A 1 310 ? -5.170 0.624 -2.595 1.00 83.75 310 ALA A CA 1
ATOM 2325 C C . ALA A 1 310 ? -5.092 1.406 -1.265 1.00 83.75 310 ALA A C 1
ATOM 2327 O O . ALA A 1 310 ? -4.583 2.531 -1.239 1.00 83.75 310 ALA A O 1
ATOM 2328 N N . THR A 1 311 ? -5.597 0.849 -0.159 1.00 83.19 311 THR A N 1
ATOM 2329 C CA . THR A 1 311 ? -5.634 1.534 1.137 1.00 83.19 311 THR A CA 1
ATOM 2330 C C . THR A 1 311 ? -4.229 1.801 1.669 1.00 83.19 311 THR A C 1
ATOM 2332 O O . THR A 1 311 ? -3.406 0.900 1.832 1.00 83.19 311 THR A O 1
ATOM 2335 N N . SER A 1 312 ? -3.965 3.063 2.009 1.00 79.75 312 SER A N 1
ATOM 2336 C CA . SER A 1 312 ? -2.696 3.469 2.611 1.00 79.75 312 SER A CA 1
ATOM 2337 C C . SER A 1 312 ? -2.478 2.793 3.967 1.00 79.75 312 SER A C 1
ATOM 2339 O O . SER A 1 312 ? -3.359 2.796 4.824 1.00 79.75 312 SER A O 1
ATOM 2341 N N . GLY A 1 313 ? -1.281 2.246 4.179 1.00 80.62 313 GLY A N 1
ATOM 2342 C CA . GLY A 1 313 ? -0.917 1.583 5.432 1.00 80.62 313 GLY A CA 1
ATOM 2343 C C . GLY A 1 313 ? -1.463 0.162 5.586 1.00 80.62 313 GLY A C 1
ATOM 2344 O O . GLY A 1 313 ? -1.252 -0.435 6.642 1.00 80.62 313 GLY A O 1
ATOM 2345 N N . LEU A 1 314 ? -2.122 -0.399 4.566 1.00 90.38 314 LEU A N 1
ATOM 2346 C CA . LEU A 1 314 ? -2.423 -1.828 4.521 1.00 90.38 314 LEU A CA 1
ATOM 2347 C C . LEU A 1 314 ? -1.116 -2.634 4.568 1.00 90.38 314 LEU A C 1
ATOM 2349 O O . LEU A 1 314 ? -0.110 -2.248 3.967 1.00 90.38 314 LEU A O 1
ATOM 2353 N N . ASN A 1 315 ? -1.110 -3.744 5.305 1.00 96.12 315 ASN A N 1
ATOM 2354 C CA . ASN A 1 315 ? 0.049 -4.622 5.348 1.00 96.12 315 ASN A CA 1
ATOM 2355 C C . ASN A 1 315 ? 0.292 -5.244 3.954 1.00 96.12 315 ASN A C 1
ATOM 2357 O O . ASN A 1 315 ? -0.583 -5.946 3.441 1.00 96.12 315 ASN A O 1
ATOM 2361 N N . PRO A 1 316 ? 1.469 -5.038 3.336 1.00 95.75 316 PRO A N 1
ATOM 2362 C CA . PRO A 1 316 ? 1.711 -5.429 1.947 1.00 95.75 316 PRO A CA 1
ATOM 2363 C C . PRO A 1 316 ? 1.662 -6.942 1.686 1.00 95.75 316 PRO A C 1
ATOM 2365 O O . PRO A 1 316 ? 1.454 -7.347 0.542 1.00 95.75 316 PRO A O 1
ATOM 2368 N N . TYR A 1 317 ? 1.776 -7.789 2.719 1.00 97.94 317 TYR A N 1
ATOM 2369 C CA . TYR A 1 317 ? 1.571 -9.239 2.585 1.00 97.94 317 TYR A CA 1
ATOM 2370 C C . TYR A 1 317 ? 0.126 -9.601 2.185 1.00 97.94 317 TYR A C 1
ATOM 2372 O O . TYR A 1 317 ? -0.089 -10.645 1.574 1.00 97.94 317 TYR A O 1
ATOM 2380 N N . VAL A 1 318 ? -0.854 -8.717 2.424 1.00 97.12 318 VAL A N 1
ATOM 2381 C CA . VAL A 1 318 ? -2.212 -8.858 1.863 1.00 97.12 318 VAL A CA 1
ATOM 2382 C C . VAL A 1 318 ? -2.164 -8.793 0.334 1.00 97.12 318 VAL A C 1
ATOM 2384 O O . VAL A 1 318 ? -2.780 -9.608 -0.352 1.00 97.12 318 VAL A O 1
ATOM 2387 N N . GLY A 1 319 ? -1.365 -7.880 -0.223 1.00 95.75 319 GLY A N 1
ATOM 2388 C CA . GLY A 1 319 ? -1.125 -7.812 -1.664 1.00 95.75 319 GLY A CA 1
ATOM 2389 C C . GLY A 1 319 ? -0.404 -9.047 -2.212 1.00 95.75 319 GLY A C 1
ATOM 2390 O O . GLY A 1 319 ? -0.727 -9.489 -3.312 1.00 95.75 319 GLY A O 1
ATOM 2391 N N . LEU A 1 320 ? 0.518 -9.645 -1.447 1.00 97.12 320 LEU A N 1
ATOM 2392 C CA . LEU A 1 320 ? 1.192 -10.887 -1.846 1.00 97.12 320 LEU A CA 1
ATOM 2393 C C . LEU A 1 320 ? 0.210 -12.053 -1.981 1.00 97.12 320 LEU A C 1
ATOM 2395 O O . LEU A 1 320 ? 0.157 -12.669 -3.043 1.00 97.12 320 LEU A O 1
ATOM 2399 N N . GLY A 1 321 ? -0.612 -12.304 -0.961 1.00 97.44 321 GLY A N 1
ATOM 2400 C CA . GLY A 1 321 ? -1.632 -13.353 -1.026 1.00 97.44 321 GLY A CA 1
ATOM 2401 C C . GLY A 1 321 ? -2.656 -13.125 -2.139 1.00 97.44 321 GLY A C 1
ATOM 2402 O O . GLY A 1 321 ? -3.013 -14.052 -2.867 1.00 97.44 321 GLY A O 1
ATOM 2403 N N . SER A 1 322 ? -3.046 -11.862 -2.351 1.00 96.19 322 SER A N 1
ATOM 2404 C CA . SER A 1 322 ? -3.907 -11.468 -3.474 1.00 96.19 322 SER A CA 1
ATOM 2405 C C . SER A 1 322 ? -3.265 -11.811 -4.824 1.00 96.19 322 SER A C 1
ATOM 2407 O O . SER A 1 322 ? -3.917 -12.354 -5.713 1.00 96.19 322 SER A O 1
ATOM 2409 N N . MET A 1 323 ? -1.966 -11.542 -4.982 1.00 95.56 323 MET A N 1
ATOM 2410 C CA . MET A 1 323 ? -1.224 -11.871 -6.200 1.00 95.56 323 MET A CA 1
ATOM 2411 C C . MET A 1 323 ? -1.142 -13.380 -6.434 1.00 95.56 323 MET A C 1
ATOM 2413 O O . MET A 1 323 ? -1.345 -13.847 -7.556 1.00 95.56 323 MET A O 1
ATOM 2417 N N . GLU A 1 324 ? -0.834 -14.151 -5.391 1.00 95.25 324 GLU A N 1
ATOM 2418 C CA . GLU A 1 324 ? -0.749 -15.608 -5.479 1.00 95.25 324 GLU A CA 1
ATOM 2419 C C . GLU A 1 324 ? -2.083 -16.220 -5.893 1.00 95.25 324 GLU A C 1
ATOM 2421 O O . GLU A 1 324 ? -2.118 -17.093 -6.770 1.00 95.25 324 GLU A O 1
ATOM 2426 N N . ARG A 1 325 ? -3.187 -15.721 -5.328 1.00 94.88 325 ARG A N 1
ATOM 2427 C CA . ARG A 1 325 ? -4.523 -16.178 -5.691 1.00 94.88 325 ARG A CA 1
ATOM 2428 C C . ARG A 1 325 ? -4.912 -15.764 -7.104 1.00 94.88 325 ARG A C 1
ATOM 2430 O O . ARG A 1 325 ? -5.384 -16.606 -7.867 1.00 94.88 325 ARG A O 1
ATOM 2437 N N . LEU A 1 326 ? -4.651 -14.517 -7.490 1.00 92.88 326 LEU A N 1
ATOM 2438 C CA . LEU A 1 326 ? -4.922 -14.022 -8.840 1.00 92.88 326 LEU A CA 1
ATOM 2439 C C . LEU A 1 326 ? -4.147 -14.818 -9.903 1.00 92.88 326 LEU A C 1
ATOM 2441 O O . LEU A 1 326 ? -4.699 -15.191 -10.937 1.00 92.88 326 LEU A O 1
ATOM 2445 N N . GLU A 1 327 ? -2.886 -15.148 -9.632 1.00 92.94 327 GLU A N 1
ATOM 2446 C CA . GLU A 1 327 ? -2.055 -15.984 -10.501 1.00 92.94 327 GLU A CA 1
ATOM 2447 C C . GLU A 1 327 ? -2.531 -17.447 -10.546 1.00 92.94 327 GLU A C 1
ATOM 2449 O O . GLU A 1 327 ? -2.480 -18.101 -11.595 1.00 92.94 327 GLU A O 1
ATOM 2454 N N . HIS A 1 328 ? -3.027 -17.978 -9.426 1.00 92.50 328 HIS A N 1
ATOM 2455 C CA . HIS A 1 328 ? -3.666 -19.290 -9.402 1.00 92.50 328 HIS A CA 1
ATOM 2456 C C . HIS A 1 328 ? -4.910 -19.315 -10.298 1.00 92.50 328 HIS A C 1
ATOM 2458 O O . HIS A 1 328 ? -5.033 -20.216 -11.129 1.00 92.50 328 HIS A O 1
ATOM 2464 N N . ILE A 1 329 ? -5.783 -18.308 -10.187 1.00 91.12 329 ILE A N 1
ATOM 2465 C CA . ILE A 1 329 ? -6.977 -18.159 -11.030 1.00 91.12 329 ILE A CA 1
ATOM 2466 C C . ILE A 1 329 ? -6.566 -18.034 -12.500 1.00 91.12 329 ILE A C 1
ATOM 2468 O O . ILE A 1 329 ? -7.047 -18.805 -13.320 1.00 91.12 329 ILE A O 1
ATOM 2472 N N . ARG A 1 330 ? -5.580 -17.194 -12.840 1.00 90.62 330 ARG A N 1
ATOM 2473 C CA . ARG A 1 330 ? -5.055 -17.069 -14.215 1.00 90.62 330 ARG A CA 1
ATOM 2474 C C . ARG A 1 330 ? -4.690 -18.406 -14.855 1.00 90.62 330 ARG A C 1
ATOM 2476 O O . ARG A 1 330 ? -4.927 -18.622 -16.041 1.00 90.62 330 ARG A O 1
ATOM 2483 N N . THR A 1 331 ? -4.078 -19.292 -14.077 1.00 90.50 331 THR A N 1
ATOM 2484 C CA . THR A 1 331 ? -3.530 -20.560 -14.575 1.00 90.50 331 THR A CA 1
ATOM 2485 C C . THR A 1 331 ? -4.516 -21.728 -14.516 1.00 90.50 331 THR A C 1
ATOM 2487 O O . THR A 1 331 ? -4.390 -22.650 -15.322 1.00 90.50 331 THR A O 1
ATOM 2490 N N . HIS A 1 332 ? -5.489 -21.707 -13.599 1.00 90.88 332 HIS A N 1
ATOM 2491 C CA . HIS A 1 332 ? -6.418 -22.822 -13.359 1.00 90.88 332 HIS A CA 1
ATOM 2492 C C . HIS A 1 332 ? -7.867 -22.518 -13.766 1.00 90.88 332 HIS A C 1
ATOM 2494 O O . HIS A 1 332 ? -8.600 -23.448 -14.101 1.00 90.88 332 HIS A O 1
ATOM 2500 N N . ASP A 1 333 ? -8.260 -21.246 -13.786 1.00 89.94 333 ASP A N 1
ATOM 2501 C CA . ASP A 1 333 ? -9.564 -20.755 -14.236 1.00 89.94 333 ASP A CA 1
ATOM 2502 C C . ASP A 1 333 ? -9.406 -19.479 -15.094 1.00 89.94 333 ASP A C 1
ATOM 2504 O O . ASP A 1 333 ? -9.700 -18.362 -14.657 1.00 89.94 333 ASP A O 1
ATOM 2508 N N . PRO A 1 334 ? -8.922 -19.618 -16.343 1.00 86.50 334 PRO A N 1
ATOM 2509 C CA . PRO A 1 334 ? -8.692 -18.475 -17.222 1.00 86.50 334 PRO A CA 1
ATOM 2510 C C . PRO A 1 334 ? -9.984 -17.732 -17.592 1.00 86.50 334 PRO A C 1
ATOM 2512 O O . PRO A 1 334 ? -9.920 -16.564 -17.961 1.00 86.50 334 PRO A O 1
ATOM 2515 N N . VAL A 1 335 ? -11.152 -18.380 -17.484 1.00 85.19 335 VAL A N 1
ATOM 2516 C CA . VAL A 1 335 ? -12.452 -17.749 -17.761 1.00 85.19 335 VAL A CA 1
ATOM 2517 C C . VAL A 1 335 ? -12.812 -16.781 -16.639 1.00 85.19 335 VAL A C 1
ATOM 2519 O O . VAL A 1 335 ? -13.213 -15.650 -16.910 1.00 85.19 335 VAL A O 1
ATOM 2522 N N . LEU A 1 336 ? -12.648 -17.202 -15.383 1.00 82.31 336 LEU A N 1
ATOM 2523 C CA . LEU A 1 336 ? -12.793 -16.305 -14.240 1.00 82.31 336 LEU A CA 1
ATOM 2524 C C . LEU A 1 336 ? -11.716 -15.215 -14.261 1.00 82.31 336 LEU A C 1
ATOM 2526 O O . LEU A 1 336 ? -12.012 -14.051 -14.023 1.00 82.31 336 LEU A O 1
ATOM 2530 N N . PHE A 1 337 ? -10.481 -15.551 -14.624 1.00 85.75 337 PHE A N 1
ATOM 2531 C CA . PHE A 1 337 ? -9.421 -14.556 -14.741 1.00 85.75 337 PHE A CA 1
ATOM 2532 C C . PHE A 1 337 ? -9.735 -13.462 -15.772 1.00 85.75 337 PHE A C 1
ATOM 2534 O O . PHE A 1 337 ? -9.533 -12.286 -15.492 1.00 85.75 337 PHE A O 1
ATOM 2541 N N . GLU A 1 338 ? -10.255 -13.823 -16.947 1.00 78.50 338 GLU A N 1
ATOM 2542 C CA . GLU A 1 338 ? -10.668 -12.865 -17.981 1.00 78.50 338 GLU A CA 1
ATOM 2543 C C . GLU A 1 338 ? -11.797 -11.947 -17.480 1.00 78.50 338 GLU A C 1
ATOM 2545 O O . GLU A 1 338 ? -11.802 -10.745 -17.742 1.00 78.50 338 GLU A O 1
ATOM 2550 N N . LYS A 1 339 ? -12.719 -12.495 -16.685 1.00 73.75 339 LYS A N 1
ATOM 2551 C CA . LYS A 1 339 ? -13.800 -11.747 -16.032 1.00 73.75 339 LYS A CA 1
ATOM 2552 C C . LYS A 1 339 ? -13.300 -10.736 -14.994 1.00 73.75 339 LYS A C 1
ATOM 2554 O O . LYS A 1 339 ? -13.815 -9.625 -14.948 1.00 73.75 339 LYS A O 1
ATOM 2559 N N . ILE A 1 340 ? -12.307 -11.124 -14.194 1.00 74.50 340 ILE A N 1
ATOM 2560 C CA . ILE A 1 340 ? -11.713 -10.314 -13.116 1.00 74.50 340 ILE A CA 1
ATOM 2561 C C . ILE A 1 340 ? -10.698 -9.293 -13.665 1.00 74.50 340 ILE A C 1
ATOM 2563 O O . ILE A 1 340 ? -10.494 -8.231 -13.080 1.00 74.50 340 ILE A O 1
ATOM 2567 N N . GLY A 1 341 ? -10.016 -9.632 -14.763 1.00 59.78 341 GLY A N 1
ATOM 2568 C CA . GLY A 1 341 ? -8.741 -9.028 -15.162 1.00 59.78 341 GLY A CA 1
ATOM 2569 C C . GLY A 1 341 ? -8.741 -8.178 -16.433 1.00 59.78 341 GLY A C 1
ATOM 2570 O O . GLY A 1 341 ? -7.676 -7.655 -16.782 1.00 59.78 341 GLY A O 1
ATOM 2571 N N . LEU A 1 342 ? -9.874 -8.033 -17.128 1.00 53.75 342 LEU A N 1
ATOM 2572 C CA . LEU A 1 342 ? -9.962 -7.205 -18.332 1.00 53.75 342 LEU A CA 1
ATOM 2573 C C . LEU A 1 342 ? -10.318 -5.755 -18.000 1.00 53.75 342 LEU A C 1
ATOM 2575 O O . LEU A 1 342 ? -11.332 -5.480 -17.364 1.00 53.75 342 LEU A O 1
ATOM 2579 N N . GLU A 1 343 ? -9.477 -4.849 -18.501 1.00 52.22 343 GLU A N 1
ATOM 2580 C CA . GLU A 1 343 ? -9.680 -3.404 -18.595 1.00 52.22 343 GLU A CA 1
ATOM 2581 C C . GLU A 1 343 ? -11.149 -3.061 -18.893 1.00 52.22 343 GLU A C 1
ATOM 2583 O O . GLU A 1 343 ? -11.604 -3.094 -20.039 1.00 52.22 343 GLU A O 1
ATOM 2588 N N . ARG A 1 344 ? -11.913 -2.718 -17.856 1.00 50.34 344 ARG A N 1
ATOM 2589 C CA . ARG A 1 344 ? -13.202 -2.058 -18.033 1.00 50.34 344 ARG A CA 1
ATOM 2590 C C . ARG A 1 344 ? -12.982 -0.575 -17.824 1.00 50.34 344 ARG A C 1
ATOM 2592 O O . ARG A 1 344 ? -12.599 -0.135 -16.742 1.00 50.34 344 ARG A O 1
ATOM 2599 N N . ASP A 1 345 ? -13.224 0.186 -18.887 1.00 46.09 345 ASP A N 1
ATOM 2600 C CA . ASP A 1 345 ? -13.336 1.635 -18.808 1.00 46.09 345 ASP A CA 1
ATOM 2601 C C . ASP A 1 345 ? -14.337 1.961 -17.678 1.00 46.09 345 ASP A C 1
ATOM 2603 O O . ASP A 1 345 ? -15.469 1.464 -17.718 1.00 46.09 345 ASP A O 1
ATOM 2607 N N . PRO A 1 346 ? -13.960 2.760 -16.665 1.00 44.06 346 PRO A N 1
ATOM 2608 C CA . PRO A 1 346 ? -14.852 3.180 -15.585 1.00 44.06 346 PRO A CA 1
ATOM 2609 C C . PRO A 1 346 ? -16.175 3.766 -16.098 1.00 44.06 346 PRO A C 1
ATOM 2611 O O . PRO A 1 346 ? -17.198 3.665 -15.428 1.00 44.06 346 PRO A O 1
ATOM 2614 N N . LEU A 1 347 ? -16.171 4.341 -17.308 1.00 42.12 347 LEU A N 1
ATOM 2615 C CA . LEU A 1 347 ? -17.343 4.904 -17.984 1.00 42.12 347 LEU A CA 1
ATOM 2616 C C . LEU A 1 347 ? -18.267 3.846 -18.610 1.00 42.12 347 LEU A C 1
ATOM 2618 O O . LEU A 1 347 ? -19.384 4.171 -19.011 1.00 42.12 347 LEU A O 1
ATOM 2622 N N . THR A 1 348 ? -17.815 2.595 -18.709 1.00 45.69 348 THR A N 1
ATOM 2623 C CA . THR A 1 348 ? -18.616 1.448 -19.170 1.00 45.69 348 THR A CA 1
ATOM 2624 C C . THR A 1 348 ? -19.255 0.667 -18.026 1.00 45.69 348 THR A C 1
ATOM 2626 O O . THR A 1 348 ? -20.145 -0.146 -18.278 1.00 45.69 348 THR A O 1
ATOM 2629 N N . LEU A 1 349 ? -18.868 0.941 -16.774 1.00 50.94 349 LEU A N 1
ATOM 2630 C CA . LEU A 1 349 ? -19.556 0.406 -15.604 1.00 50.94 349 LEU A CA 1
ATOM 2631 C C . LEU A 1 349 ? -20.913 1.103 -15.445 1.00 50.94 349 LEU A C 1
ATOM 2633 O O . LEU A 1 349 ? -21.000 2.281 -15.104 1.00 50.94 349 LEU A O 1
ATOM 2637 N N . SER A 1 350 ? -21.990 0.366 -15.704 1.00 48.62 350 SER A N 1
ATOM 2638 C CA . SER A 1 350 ? -23.366 0.793 -15.433 1.00 48.62 350 SER A CA 1
ATOM 2639 C C . SER A 1 350 ? -23.895 0.144 -14.154 1.00 48.62 350 SER A C 1
ATOM 2641 O O . SER A 1 350 ? -23.552 -1.000 -13.875 1.00 48.62 350 SER A O 1
ATOM 2643 N N . GLY A 1 351 ? -24.782 0.824 -13.425 1.00 57.59 351 GLY A N 1
ATOM 2644 C CA . GLY A 1 351 ? -25.387 0.279 -12.202 1.00 57.59 351 GLY A CA 1
ATOM 2645 C C . GLY A 1 351 ? -24.475 0.405 -10.978 1.00 57.59 351 GLY A C 1
ATOM 2646 O O . GLY A 1 351 ? -23.733 1.383 -10.858 1.00 57.59 351 GLY A O 1
ATOM 2647 N N . ASP A 1 352 ? -24.533 -0.580 -10.085 1.00 53.78 352 ASP A N 1
ATOM 2648 C CA . ASP A 1 352 ? -23.965 -0.510 -8.731 1.00 53.78 352 ASP A CA 1
ATOM 2649 C C . ASP A 1 352 ? -22.428 -0.368 -8.720 1.00 53.78 352 ASP A C 1
ATOM 2651 O O . ASP A 1 352 ? -21.874 0.388 -7.921 1.00 53.78 352 ASP A O 1
ATOM 2655 N N . ALA A 1 353 ? -21.722 -0.979 -9.682 1.00 53.84 353 ALA A N 1
ATOM 2656 C CA . ALA A 1 353 ? -20.265 -0.855 -9.825 1.00 53.84 353 ALA A CA 1
ATOM 2657 C C . ALA A 1 353 ? -19.808 0.567 -10.223 1.00 53.84 353 ALA A C 1
ATOM 2659 O O . ALA A 1 353 ? -18.778 1.056 -9.753 1.00 53.84 353 ALA A O 1
ATOM 2660 N N . GLY A 1 354 ? -20.586 1.270 -11.056 1.00 55.91 354 GLY A N 1
ATOM 2661 C CA . GLY A 1 354 ? -20.299 2.662 -11.425 1.00 55.91 354 GLY A CA 1
ATOM 2662 C C . GLY A 1 354 ? -20.500 3.621 -10.246 1.00 55.91 354 GLY A C 1
ATOM 2663 O O . GLY A 1 354 ? -19.704 4.539 -10.040 1.00 55.91 354 GLY A O 1
ATOM 2664 N N . GLN A 1 355 ? -21.524 3.367 -9.425 1.00 56.72 355 GLN A N 1
ATOM 2665 C CA . GLN A 1 355 ? -21.781 4.108 -8.190 1.00 56.72 355 GLN A CA 1
ATOM 2666 C C . GLN A 1 355 ? -20.674 3.866 -7.148 1.00 56.72 355 GLN A C 1
ATOM 2668 O O . GLN A 1 355 ? -20.170 4.826 -6.563 1.00 56.72 355 GLN A O 1
ATOM 2673 N N . ALA A 1 356 ? -20.217 2.620 -6.990 1.00 56.53 356 ALA A N 1
ATOM 2674 C CA . ALA A 1 356 ? -19.100 2.255 -6.119 1.00 56.53 356 ALA A CA 1
ATOM 2675 C C . ALA A 1 356 ? -17.797 2.990 -6.479 1.00 56.53 356 ALA A C 1
ATOM 2677 O O . ALA A 1 356 ? -17.156 3.579 -5.609 1.00 56.53 356 ALA A O 1
ATOM 2678 N N . ALA A 1 357 ? -17.432 3.037 -7.765 1.00 56.56 357 ALA A N 1
ATOM 2679 C CA . ALA A 1 357 ? -16.195 3.682 -8.223 1.00 56.56 357 ALA A CA 1
ATOM 2680 C C . ALA A 1 357 ? -16.194 5.195 -7.951 1.00 56.56 357 ALA A C 1
ATOM 2682 O O . ALA A 1 357 ? -15.165 5.798 -7.632 1.00 56.56 357 ALA A O 1
ATOM 2683 N N . TRP A 1 358 ? -17.370 5.815 -8.046 1.00 54.25 358 TRP A N 1
ATOM 2684 C CA . TRP A 1 358 ? -17.551 7.233 -7.762 1.00 54.25 358 TRP A CA 1
ATOM 2685 C C . TRP A 1 358 ? -17.512 7.526 -6.250 1.00 54.25 358 TRP A C 1
ATOM 2687 O O . TRP A 1 358 ? -16.865 8.488 -5.830 1.00 54.25 358 TRP A O 1
ATOM 2697 N N . ILE A 1 359 ? -18.118 6.664 -5.419 1.00 55.09 359 ILE A N 1
ATOM 2698 C CA . ILE A 1 359 ? -18.088 6.756 -3.944 1.00 55.09 359 ILE A CA 1
ATOM 2699 C C . ILE A 1 359 ? -16.667 6.548 -3.408 1.00 55.09 359 ILE A C 1
ATOM 2701 O O . ILE A 1 359 ? -16.185 7.346 -2.606 1.00 55.09 359 ILE A O 1
ATOM 2705 N N . LEU A 1 360 ? -15.923 5.557 -3.892 1.00 57.81 360 LEU A N 1
ATOM 2706 C CA . LEU A 1 360 ? -14.538 5.338 -3.452 1.00 57.81 360 LEU A CA 1
ATOM 2707 C C . LEU A 1 360 ? -13.595 6.498 -3.826 1.00 57.81 360 LEU A C 1
ATOM 2709 O O . LEU A 1 360 ? -12.454 6.544 -3.372 1.00 57.81 360 LEU A O 1
ATOM 2713 N N . GLY A 1 361 ? -14.072 7.484 -4.598 1.00 49.38 361 GLY A N 1
ATOM 2714 C CA . GLY A 1 361 ? -13.317 8.679 -4.957 1.00 49.38 361 GLY A CA 1
ATOM 2715 C C . GLY A 1 361 ? -12.154 8.387 -5.890 1.00 49.38 361 GLY A C 1
ATOM 2716 O O . GLY A 1 361 ? -11.271 9.231 -6.031 1.00 49.38 361 GLY A O 1
ATOM 2717 N N . THR A 1 362 ? -12.134 7.206 -6.508 1.00 46.44 362 THR A N 1
ATOM 2718 C CA . THR A 1 362 ? -11.011 6.786 -7.335 1.00 46.44 362 THR A CA 1
ATOM 2719 C C . THR A 1 362 ? -11.046 7.472 -8.697 1.00 46.44 362 THR A C 1
ATOM 2721 O O . THR A 1 362 ? -9.995 7.605 -9.311 1.00 46.44 362 THR A O 1
ATOM 2724 N N . GLY A 1 363 ? -12.201 7.983 -9.160 1.00 41.25 363 GLY A N 1
ATOM 2725 C CA . GLY A 1 363 ? -12.362 8.743 -10.419 1.00 41.25 363 GLY A CA 1
ATOM 2726 C C . GLY A 1 363 ? -12.097 7.924 -11.695 1.00 41.25 363 GLY A C 1
ATOM 2727 O O . GLY A 1 363 ? -12.694 8.178 -12.736 1.00 41.25 363 GLY A O 1
ATOM 2728 N N . ALA A 1 364 ? -11.269 6.895 -11.570 1.00 44.28 364 ALA A N 1
ATOM 2729 C CA . ALA A 1 364 ? -11.088 5.719 -12.382 1.00 44.28 364 ALA A CA 1
ATOM 2730 C C . ALA A 1 364 ? -11.126 4.520 -11.420 1.00 44.28 364 ALA A C 1
ATOM 2732 O O . ALA A 1 364 ? -10.601 4.601 -10.313 1.00 44.28 364 ALA A O 1
ATOM 2733 N N . VAL A 1 365 ? -11.791 3.426 -11.776 1.00 50.94 365 VAL A N 1
ATOM 2734 C CA . VAL A 1 365 ? -11.740 2.168 -11.011 1.00 50.94 365 VAL A CA 1
ATOM 2735 C C . VAL A 1 365 ? -10.267 1.814 -10.817 1.00 50.94 365 VAL A C 1
ATOM 2737 O O . VAL A 1 365 ? -9.523 1.777 -11.797 1.00 50.94 365 VAL A O 1
ATOM 2740 N N . ALA A 1 366 ? -9.822 1.643 -9.568 1.00 59.53 366 ALA A N 1
ATOM 2741 C CA . ALA A 1 366 ? -8.448 1.232 -9.317 1.00 59.53 366 ALA A CA 1
ATOM 2742 C C . ALA A 1 366 ? -8.249 -0.132 -9.987 1.00 59.53 366 ALA A C 1
ATOM 2744 O O . ALA A 1 366 ? -8.985 -1.074 -9.708 1.00 59.53 366 ALA A O 1
ATOM 2745 N N . ASP A 1 367 ? -7.307 -0.223 -10.922 1.00 76.88 367 ASP A N 1
ATOM 2746 C CA . ASP A 1 367 ? -6.992 -1.491 -11.567 1.00 76.88 367 ASP A CA 1
ATOM 2747 C C . ASP A 1 367 ? -6.476 -2.474 -10.507 1.00 76.88 367 ASP A C 1
ATOM 2749 O O . ASP A 1 367 ? -5.519 -2.173 -9.787 1.00 76.88 367 ASP A O 1
ATOM 2753 N N . LEU A 1 368 ? -7.109 -3.649 -10.407 1.00 85.25 368 LEU A N 1
ATOM 2754 C CA . LEU A 1 368 ? -6.792 -4.658 -9.393 1.00 85.25 368 LEU A CA 1
ATOM 2755 C C . LEU A 1 368 ? -5.300 -5.005 -9.396 1.00 85.25 368 LEU A C 1
ATOM 2757 O O . LEU A 1 368 ? -4.651 -5.013 -8.348 1.00 85.25 368 LEU A O 1
ATOM 2761 N N . ALA A 1 369 ? -4.742 -5.248 -10.585 1.00 88.50 369 ALA A N 1
ATOM 2762 C CA . ALA A 1 369 ? -3.333 -5.584 -10.728 1.00 88.50 369 ALA A CA 1
ATOM 2763 C C . ALA A 1 369 ? -2.433 -4.419 -10.303 1.00 88.50 369 ALA A C 1
ATOM 2765 O O . ALA A 1 369 ? -1.413 -4.644 -9.656 1.00 88.50 369 ALA A O 1
ATOM 2766 N N . THR A 1 370 ? -2.821 -3.180 -10.602 1.00 87.25 370 THR A N 1
ATOM 2767 C CA . THR A 1 370 ? -2.102 -1.983 -10.157 1.00 87.25 370 THR A CA 1
ATOM 2768 C C . THR A 1 370 ? -2.044 -1.900 -8.633 1.00 87.25 370 THR A C 1
ATOM 2770 O O . THR A 1 370 ? -0.943 -1.797 -8.092 1.00 87.25 370 THR A O 1
ATOM 2773 N N . SER A 1 371 ? -3.172 -2.048 -7.927 1.00 88.25 371 SER A N 1
ATOM 2774 C CA . SER A 1 371 ? -3.188 -2.056 -6.455 1.00 88.25 371 SER A CA 1
ATOM 2775 C C . SER A 1 371 ? -2.317 -3.176 -5.870 1.00 88.25 371 SER A C 1
ATOM 2777 O O . SER A 1 371 ? -1.557 -2.950 -4.925 1.00 88.25 371 SER A O 1
ATOM 2779 N N . ILE A 1 372 ? -2.368 -4.379 -6.449 1.00 93.50 372 ILE A N 1
ATOM 2780 C CA . ILE A 1 372 ? -1.533 -5.513 -6.023 1.00 93.50 372 ILE A CA 1
ATOM 2781 C C . ILE A 1 372 ? -0.043 -5.207 -6.230 1.00 93.50 372 ILE A C 1
ATOM 2783 O O . ILE A 1 372 ? 0.753 -5.365 -5.305 1.00 93.50 372 ILE A O 1
ATOM 2787 N N . PHE A 1 373 ? 0.348 -4.716 -7.407 1.00 94.12 373 PHE A N 1
ATOM 2788 C CA . PHE A 1 373 ? 1.740 -4.377 -7.721 1.00 94.12 373 PHE A CA 1
ATOM 2789 C C . PHE A 1 373 ? 2.279 -3.259 -6.826 1.00 94.12 373 PHE A C 1
ATOM 2791 O O . PHE A 1 373 ? 3.435 -3.319 -6.399 1.00 94.12 373 PHE A O 1
ATOM 2798 N N . THR A 1 374 ? 1.448 -2.273 -6.483 1.00 91.25 374 THR A N 1
ATOM 2799 C CA . THR A 1 374 ? 1.804 -1.236 -5.511 1.00 91.25 374 THR A CA 1
ATOM 2800 C C . THR A 1 374 ? 2.109 -1.841 -4.141 1.00 91.25 374 THR A C 1
ATOM 2802 O O . THR A 1 374 ? 3.134 -1.497 -3.557 1.00 91.25 374 THR A O 1
ATOM 2805 N N . ASN A 1 375 ? 1.310 -2.794 -3.651 1.00 94.00 375 ASN A N 1
ATOM 2806 C CA . ASN A 1 375 ? 1.606 -3.492 -2.393 1.00 94.00 375 ASN A CA 1
ATOM 2807 C C . ASN A 1 375 ? 2.894 -4.319 -2.475 1.00 94.00 375 ASN A C 1
ATOM 2809 O O . ASN A 1 375 ? 3.751 -4.211 -1.598 1.00 94.00 375 ASN A O 1
ATOM 2813 N N . LEU A 1 376 ? 3.077 -5.091 -3.550 1.00 95.75 376 LEU A N 1
ATOM 2814 C CA . LEU A 1 376 ? 4.292 -5.884 -3.771 1.00 95.75 376 LEU A CA 1
ATOM 2815 C C . LEU A 1 376 ? 5.554 -5.014 -3.801 1.00 95.75 376 LEU A C 1
ATOM 2817 O O . LEU A 1 376 ? 6.611 -5.438 -3.335 1.00 95.75 376 LEU A O 1
ATOM 2821 N N . SER A 1 377 ? 5.448 -3.776 -4.291 1.00 94.88 377 SER A N 1
ATOM 2822 C CA . SER A 1 377 ? 6.566 -2.830 -4.295 1.00 94.88 377 SER A CA 1
ATOM 2823 C C . SER A 1 377 ? 7.042 -2.451 -2.887 1.00 94.88 377 SER A C 1
ATOM 2825 O O . SER A 1 377 ? 8.174 -2.006 -2.735 1.00 94.88 377 SER A O 1
ATOM 2827 N N . LEU A 1 378 ? 6.243 -2.663 -1.839 1.00 94.19 378 LEU A N 1
ATOM 2828 C CA . LEU A 1 378 ? 6.642 -2.402 -0.452 1.00 94.19 378 LEU A CA 1
ATOM 2829 C C . LEU A 1 378 ? 7.394 -3.584 0.191 1.00 94.19 378 LEU A C 1
ATOM 2831 O O . LEU A 1 378 ? 8.026 -3.404 1.231 1.00 94.19 378 LEU A O 1
ATOM 2835 N N . ILE A 1 379 ? 7.367 -4.767 -0.432 1.00 95.50 379 ILE A N 1
ATOM 2836 C CA . ILE A 1 379 ? 8.006 -6.017 0.027 1.00 95.50 379 ILE A CA 1
ATOM 2837 C C . ILE A 1 379 ? 8.876 -6.627 -1.087 1.00 95.50 379 ILE A C 1
ATOM 2839 O O . ILE A 1 379 ? 8.600 -7.712 -1.604 1.00 95.50 379 ILE A O 1
ATOM 2843 N N . PRO A 1 380 ? 9.946 -5.927 -1.509 1.00 94.94 380 PRO A N 1
ATOM 2844 C CA . PRO A 1 380 ? 10.715 -6.300 -2.693 1.00 94.94 380 PRO A CA 1
ATOM 2845 C C . PRO A 1 380 ? 11.325 -7.707 -2.615 1.00 94.94 380 PRO A C 1
ATOM 2847 O O . PRO A 1 380 ? 11.446 -8.367 -3.644 1.00 94.94 380 PRO A O 1
ATOM 2850 N N . THR A 1 381 ? 11.699 -8.185 -1.422 1.00 93.19 381 THR A N 1
ATOM 2851 C CA . THR A 1 381 ? 12.306 -9.514 -1.239 1.00 93.19 381 THR A CA 1
ATOM 2852 C C . THR A 1 381 ? 11.314 -10.635 -1.534 1.00 93.19 381 THR A C 1
ATOM 2854 O O . THR A 1 381 ? 11.619 -11.564 -2.280 1.00 93.19 381 THR A O 1
ATOM 2857 N N . GLU A 1 382 ? 10.113 -10.529 -0.984 1.00 94.62 382 GLU A N 1
ATOM 2858 C CA . GLU A 1 382 ? 9.007 -11.459 -1.173 1.00 94.62 382 GLU A CA 1
ATOM 2859 C C . GLU A 1 382 ? 8.489 -11.410 -2.607 1.00 94.62 382 GLU A C 1
ATOM 2861 O O . GLU A 1 382 ? 8.295 -12.446 -3.242 1.00 94.62 382 GLU A O 1
ATOM 2866 N N . ALA A 1 383 ? 8.350 -10.207 -3.161 1.00 95.06 383 ALA A N 1
ATOM 2867 C CA . ALA A 1 383 ? 7.957 -10.041 -4.548 1.00 95.06 383 ALA A CA 1
ATOM 2868 C C . ALA A 1 383 ? 9.003 -10.660 -5.502 1.00 95.06 383 ALA A C 1
ATOM 2870 O O . ALA A 1 383 ? 8.635 -11.300 -6.490 1.00 95.06 383 ALA A O 1
ATOM 2871 N N . LEU A 1 384 ? 10.306 -10.562 -5.193 1.00 92.75 384 LEU A N 1
ATOM 2872 C CA . LEU A 1 384 ? 11.339 -11.268 -5.953 1.00 92.75 384 LEU A CA 1
ATOM 2873 C C . LEU A 1 384 ? 11.236 -12.786 -5.768 1.00 92.75 384 LEU A C 1
ATOM 2875 O O . LEU A 1 384 ? 11.440 -13.515 -6.730 1.00 92.75 384 LEU A O 1
ATOM 2879 N N . ALA A 1 385 ? 10.900 -13.292 -4.582 1.00 90.81 385 ALA A N 1
ATOM 2880 C CA . ALA A 1 385 ? 10.679 -14.728 -4.396 1.00 90.81 385 ALA A CA 1
ATOM 2881 C C . ALA A 1 385 ? 9.513 -15.246 -5.263 1.00 90.81 385 ALA A C 1
ATOM 2883 O O . ALA A 1 385 ? 9.587 -16.349 -5.811 1.00 90.81 385 ALA A O 1
ATOM 2884 N N . PHE A 1 386 ? 8.475 -14.427 -5.454 1.00 91.81 386 PHE A N 1
ATOM 2885 C CA . PHE A 1 386 ? 7.333 -14.746 -6.309 1.00 91.81 386 PHE A CA 1
ATOM 2886 C C . PHE A 1 386 ? 7.682 -14.746 -7.813 1.00 91.81 386 PHE A C 1
ATOM 2888 O O . PHE A 1 386 ? 7.345 -15.704 -8.526 1.00 91.81 386 PHE A O 1
ATOM 2895 N N . PHE A 1 387 ? 8.365 -13.703 -8.306 1.00 90.19 387 PHE A N 1
ATOM 2896 C CA . PHE A 1 387 ? 8.668 -13.515 -9.737 1.00 90.19 387 PHE A CA 1
ATOM 2897 C C . PHE A 1 387 ? 10.022 -14.069 -10.197 1.00 90.19 387 PHE A C 1
ATOM 2899 O O . PHE A 1 387 ? 10.188 -14.428 -11.356 1.00 90.19 387 PHE A O 1
ATOM 2906 N N . GLY A 1 388 ? 11.014 -14.092 -9.319 1.00 76.25 388 GLY A N 1
ATOM 2907 C CA . GLY A 1 388 ? 12.430 -14.145 -9.670 1.00 76.25 388 GLY A CA 1
ATOM 2908 C C . GLY A 1 388 ? 13.129 -15.459 -9.372 1.00 76.25 388 GLY A C 1
ATOM 2909 O O . GLY A 1 388 ? 14.353 -15.457 -9.335 1.00 76.25 388 GLY A O 1
ATOM 2910 N N . ASN A 1 389 ? 12.408 -16.565 -9.152 1.00 75.75 389 ASN A N 1
ATOM 2911 C CA . ASN A 1 389 ? 13.036 -17.883 -9.045 1.00 75.75 389 ASN A CA 1
ATOM 2912 C C . ASN A 1 389 ? 13.487 -18.354 -10.447 1.00 75.75 389 ASN A C 1
ATOM 2914 O O . ASN A 1 389 ? 12.639 -18.774 -11.242 1.00 75.75 389 ASN A O 1
ATOM 2918 N N . PRO A 1 390 ? 14.795 -18.299 -10.771 1.00 60.81 390 PRO A N 1
ATOM 2919 C CA . PRO A 1 390 ? 15.287 -18.507 -12.133 1.00 60.81 390 PRO A CA 1
ATOM 2920 C C . PRO A 1 390 ? 15.147 -19.962 -12.600 1.00 60.81 390 PRO A C 1
ATOM 2922 O O . PRO A 1 390 ? 15.068 -20.220 -13.800 1.00 60.81 390 PRO A O 1
ATOM 2925 N N . ASP A 1 391 ? 15.056 -20.906 -11.660 1.00 64.19 391 ASP A N 1
ATOM 2926 C CA . ASP A 1 391 ? 14.916 -22.338 -11.937 1.00 64.19 391 ASP A CA 1
ATOM 2927 C C . ASP A 1 391 ? 13.443 -22.774 -12.068 1.00 64.19 391 ASP A C 1
ATOM 2929 O O . ASP A 1 391 ? 13.145 -23.932 -12.376 1.00 64.19 391 ASP A O 1
ATOM 2933 N N . SER A 1 392 ? 12.496 -21.858 -11.843 1.00 78.69 392 SER A N 1
ATOM 2934 C CA . SER A 1 392 ? 11.062 -22.135 -11.887 1.00 78.69 392 SER A CA 1
ATOM 2935 C C . SER A 1 392 ? 10.448 -21.695 -13.214 1.00 78.69 392 SER A C 1
ATOM 2937 O O . SER A 1 392 ? 10.284 -20.505 -13.489 1.00 78.69 392 SER A O 1
ATOM 2939 N N . ALA A 1 393 ? 9.992 -22.667 -14.010 1.00 81.88 393 ALA A N 1
ATOM 2940 C CA . ALA A 1 393 ? 9.186 -22.402 -15.205 1.00 81.88 393 ALA A CA 1
ATOM 2941 C C . ALA A 1 393 ? 7.908 -21.592 -14.892 1.00 81.88 393 ALA A C 1
ATOM 2943 O O . ALA A 1 393 ? 7.413 -20.867 -15.751 1.00 81.88 393 ALA A O 1
ATOM 2944 N N . GLN A 1 394 ? 7.389 -21.683 -13.662 1.00 84.19 394 GLN A N 1
ATOM 2945 C CA . GLN A 1 394 ? 6.239 -20.888 -13.226 1.00 84.19 394 GLN A CA 1
ATOM 2946 C C . GLN A 1 394 ? 6.612 -19.420 -13.007 1.00 84.19 394 GLN A C 1
ATOM 2948 O O . GLN A 1 394 ? 5.881 -18.543 -13.448 1.00 84.19 394 GLN A O 1
ATOM 2953 N N . SER A 1 395 ? 7.752 -19.138 -12.372 1.00 84.25 395 SER A N 1
ATOM 2954 C CA . SER A 1 395 ? 8.227 -17.762 -12.159 1.00 84.25 395 SER A CA 1
ATOM 2955 C C . SER A 1 395 ? 8.529 -17.067 -13.486 1.00 84.25 395 SER A C 1
ATOM 2957 O O . SER A 1 395 ? 8.083 -15.949 -13.717 1.00 84.25 395 SER A O 1
ATOM 2959 N N . ALA A 1 396 ? 9.152 -17.795 -14.410 1.00 85.38 396 ALA A N 1
ATOM 2960 C CA . ALA A 1 396 ? 9.310 -17.401 -15.803 1.00 85.38 396 ALA A CA 1
ATOM 2961 C C . ALA A 1 396 ? 7.978 -16.998 -16.475 1.00 85.38 396 ALA A C 1
ATOM 2963 O O . ALA A 1 396 ? 7.862 -15.893 -17.002 1.00 85.38 396 ALA A O 1
ATOM 2964 N N . ALA A 1 397 ? 6.964 -17.867 -16.410 1.00 88.00 397 ALA A N 1
ATOM 2965 C CA . ALA A 1 397 ? 5.652 -17.611 -17.008 1.00 88.00 397 ALA A CA 1
ATOM 2966 C C . ALA A 1 397 ? 4.898 -16.441 -16.349 1.00 88.00 397 ALA A C 1
ATOM 2968 O O . ALA A 1 397 ? 4.148 -15.739 -17.026 1.00 88.00 397 ALA A O 1
ATOM 2969 N N . ARG A 1 398 ? 5.099 -16.210 -15.043 1.00 91.75 398 ARG A N 1
ATOM 2970 C CA . ARG A 1 398 ? 4.559 -15.039 -14.333 1.00 91.75 398 ARG A CA 1
ATOM 2971 C C . ARG A 1 398 ? 5.154 -13.754 -14.892 1.00 91.75 398 ARG A C 1
ATOM 2973 O O . ARG A 1 398 ? 4.410 -12.848 -15.248 1.00 91.75 398 ARG A O 1
ATOM 2980 N N . THR A 1 399 ? 6.481 -13.664 -14.981 1.00 91.00 399 THR A N 1
ATOM 2981 C CA . THR A 1 399 ? 7.136 -12.459 -15.504 1.00 91.00 399 THR A CA 1
ATOM 2982 C C . THR A 1 399 ? 6.730 -12.185 -16.949 1.00 91.00 399 THR A C 1
ATOM 2984 O O . THR A 1 399 ? 6.429 -11.038 -17.264 1.00 91.00 399 THR A O 1
ATOM 2987 N N . ASP A 1 400 ? 6.650 -13.214 -17.798 1.00 90.50 400 ASP A N 1
ATOM 2988 C CA . ASP A 1 400 ? 6.201 -13.048 -19.186 1.00 90.50 400 ASP A CA 1
ATOM 2989 C C . ASP A 1 400 ? 4.780 -12.488 -19.238 1.00 90.50 400 ASP A C 1
ATOM 2991 O O . ASP A 1 400 ? 4.542 -11.451 -19.848 1.00 90.50 400 ASP A O 1
ATOM 2995 N N . TYR A 1 401 ? 3.832 -13.095 -18.525 1.00 92.31 401 TYR A N 1
ATOM 2996 C CA . TYR A 1 401 ? 2.463 -12.598 -18.554 1.00 92.31 401 TYR A CA 1
ATOM 2997 C C . TYR A 1 401 ? 2.372 -11.141 -18.068 1.00 92.31 401 TYR A C 1
ATOM 2999 O O . TYR A 1 401 ? 1.822 -10.278 -18.751 1.00 92.31 401 TYR A O 1
ATOM 3007 N N . TRP A 1 402 ? 2.950 -10.843 -16.903 1.00 93.19 402 TRP A N 1
ATOM 3008 C CA . TRP A 1 402 ? 2.757 -9.547 -16.256 1.00 93.19 402 TRP A CA 1
ATOM 3009 C C . TRP A 1 402 ? 3.584 -8.405 -16.858 1.00 93.19 402 TRP A C 1
ATOM 3011 O O . TRP A 1 402 ? 3.180 -7.258 -16.705 1.00 93.19 402 TRP A O 1
ATOM 3021 N N . PHE A 1 403 ? 4.705 -8.664 -17.538 1.00 93.31 403 PHE A N 1
ATOM 3022 C CA . PHE A 1 403 ? 5.539 -7.611 -18.143 1.00 93.31 403 PHE A CA 1
ATOM 3023 C C . PHE A 1 403 ? 5.459 -7.572 -19.678 1.00 93.31 403 PHE A C 1
ATOM 3025 O O . PHE A 1 403 ? 5.724 -6.519 -20.258 1.00 93.31 403 PHE A O 1
ATOM 3032 N N . TYR A 1 404 ? 5.071 -8.671 -20.335 1.00 91.38 404 TYR A N 1
ATOM 3033 C CA . TYR A 1 404 ? 4.947 -8.760 -21.794 1.00 91.38 404 TYR A CA 1
ATOM 3034 C C . TYR A 1 404 ? 3.495 -8.835 -22.280 1.00 91.38 404 TYR A C 1
ATOM 3036 O O . TYR A 1 404 ? 3.111 -8.031 -23.125 1.00 91.38 404 TYR A O 1
ATOM 3044 N N . GLU A 1 405 ? 2.695 -9.781 -21.778 1.00 90.19 405 GLU A N 1
ATOM 3045 C CA . GLU A 1 405 ? 1.371 -10.074 -22.359 1.00 90.19 405 GLU A CA 1
ATOM 3046 C C . GLU A 1 405 ? 0.276 -9.108 -21.893 1.00 90.19 405 GLU A C 1
ATOM 3048 O O . GLU A 1 405 ? -0.589 -8.732 -22.683 1.00 90.19 405 GLU A O 1
ATOM 3053 N N . ARG A 1 406 ? 0.297 -8.702 -20.617 1.00 87.50 406 ARG A N 1
ATOM 3054 C CA . ARG A 1 406 ? -0.686 -7.764 -20.069 1.00 87.50 406 ARG A CA 1
ATOM 3055 C C . ARG A 1 406 ? -0.504 -6.373 -20.674 1.00 87.50 406 ARG A C 1
ATOM 3057 O O . ARG A 1 406 ? 0.597 -5.815 -20.667 1.00 87.50 406 ARG A O 1
ATOM 3064 N N . ASP A 1 407 ? -1.611 -5.790 -21.123 1.00 86.44 407 ASP A N 1
ATOM 3065 C CA . ASP A 1 407 ? -1.661 -4.376 -21.471 1.00 86.44 407 ASP A CA 1
ATOM 3066 C C . ASP A 1 407 ? -1.732 -3.526 -20.193 1.00 86.44 407 ASP A C 1
ATOM 3068 O O . ASP A 1 407 ? -2.550 -3.767 -19.306 1.00 86.44 407 ASP A O 1
ATOM 3072 N N . TRP A 1 408 ? -0.820 -2.562 -20.080 1.00 86.94 408 TRP A N 1
ATOM 3073 C CA . TRP A 1 408 ? -0.764 -1.592 -18.984 1.00 86.94 408 TRP A CA 1
ATOM 3074 C C . TRP A 1 408 ? -0.953 -0.155 -19.481 1.00 86.94 408 TRP A C 1
ATOM 3076 O O . TRP A 1 408 ? -0.709 0.798 -18.737 1.00 86.94 408 TRP A O 1
ATOM 3086 N N . SER A 1 409 ? -1.340 0.031 -20.744 1.00 84.94 409 SER A N 1
ATOM 3087 C CA . SER A 1 409 ? -1.495 1.351 -21.354 1.00 84.94 409 SER A CA 1
ATOM 3088 C C . SER A 1 409 ? -2.572 2.188 -20.668 1.00 84.94 409 SER A C 1
ATOM 3090 O O . SER A 1 409 ? -2.407 3.403 -20.561 1.00 84.94 409 SER A O 1
ATOM 3092 N N . VAL A 1 410 ? -3.614 1.554 -20.118 1.00 79.69 410 VAL A N 1
ATOM 3093 C CA . VAL A 1 410 ? -4.665 2.226 -19.337 1.00 79.69 410 VAL A CA 1
ATOM 3094 C C . VAL A 1 410 ? -4.121 2.841 -18.044 1.00 79.69 410 VAL A C 1
ATOM 3096 O O . VAL A 1 410 ? -4.561 3.920 -17.649 1.00 79.69 410 VAL A O 1
ATOM 3099 N N . THR A 1 411 ? -3.137 2.205 -17.402 1.00 80.94 411 THR A N 1
ATOM 3100 C CA . THR A 1 411 ? -2.536 2.681 -16.140 1.00 80.94 411 THR A CA 1
ATOM 3101 C C . THR A 1 411 ? -1.155 3.303 -16.326 1.00 80.94 411 THR A C 1
ATOM 3103 O O . THR A 1 411 ? -0.448 3.592 -15.360 1.00 80.94 411 THR A O 1
ATOM 3106 N N . GLY A 1 412 ? -0.739 3.527 -17.572 1.00 87.00 412 GLY A N 1
ATOM 3107 C CA . GLY A 1 412 ? 0.515 4.200 -17.866 1.00 87.00 412 GLY A CA 1
ATOM 3108 C C . GLY A 1 412 ? 1.775 3.381 -17.579 1.00 87.00 412 GLY A C 1
ATOM 3109 O O . GLY A 1 412 ? 2.851 3.976 -17.520 1.00 87.00 412 GLY A O 1
ATOM 3110 N N . PHE A 1 413 ? 1.672 2.060 -17.377 1.00 92.44 413 PHE A N 1
ATOM 3111 C CA . PHE A 1 413 ? 2.762 1.180 -16.915 1.00 92.44 413 PHE A CA 1
ATOM 3112 C C . PHE A 1 413 ? 3.341 1.539 -15.529 1.00 92.44 413 PHE A C 1
ATOM 3114 O O . PHE A 1 413 ? 4.443 1.105 -15.181 1.00 92.44 413 PHE A O 1
ATOM 3121 N N . GLU A 1 414 ? 2.637 2.311 -14.696 1.00 90.81 414 GLU A N 1
ATOM 3122 C CA . GLU A 1 414 ? 3.176 2.776 -13.406 1.00 90.81 414 GLU A CA 1
ATOM 3123 C C . GLU A 1 414 ? 3.467 1.638 -12.426 1.00 90.81 414 GLU A C 1
ATOM 3125 O O . GLU A 1 414 ? 4.536 1.606 -11.817 1.00 90.81 414 GLU A O 1
ATOM 3130 N N . ALA A 1 415 ? 2.554 0.673 -12.318 1.00 90.38 415 ALA A N 1
ATOM 3131 C CA . ALA A 1 415 ? 2.667 -0.442 -11.385 1.00 90.38 415 ALA A CA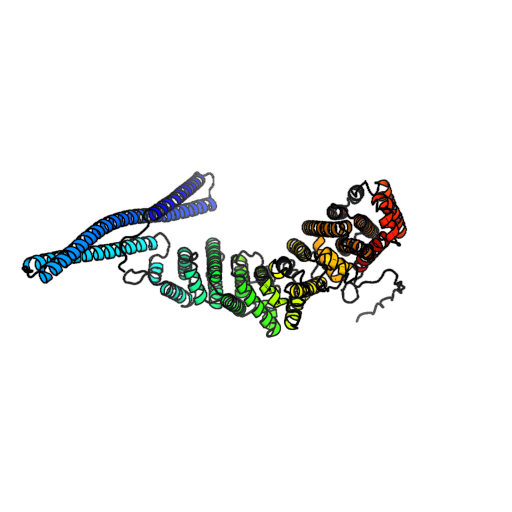 1
ATOM 3132 C C . ALA A 1 415 ? 3.845 -1.397 -11.689 1.00 90.38 415 ALA A C 1
ATOM 3134 O O . ALA A 1 415 ? 4.684 -1.594 -10.802 1.00 90.38 415 ALA A O 1
ATOM 3135 N N . PRO A 1 416 ? 3.991 -1.961 -12.911 1.00 94.25 416 PRO A N 1
ATOM 3136 C CA . PRO A 1 416 ? 5.105 -2.865 -13.220 1.00 94.25 416 PRO A CA 1
ATOM 3137 C C . PRO A 1 416 ? 6.467 -2.168 -13.130 1.00 94.25 416 PRO A C 1
ATOM 3139 O O . PRO A 1 416 ? 7.435 -2.751 -12.639 1.00 94.25 416 PRO A O 1
ATOM 3142 N N . THR A 1 417 ? 6.554 -0.901 -13.543 1.00 95.25 417 THR A N 1
ATOM 3143 C CA . THR A 1 417 ? 7.808 -0.134 -13.467 1.00 95.25 417 THR A CA 1
ATOM 3144 C C . THR A 1 417 ? 8.142 0.288 -12.036 1.00 95.25 417 THR A C 1
ATOM 3146 O O . THR A 1 417 ? 9.312 0.267 -11.654 1.00 95.25 417 THR A O 1
ATOM 3149 N N . GLY A 1 418 ? 7.138 0.611 -11.215 1.00 94.81 418 GLY A N 1
ATOM 3150 C CA . GLY A 1 418 ? 7.297 0.887 -9.787 1.00 94.81 418 GLY A CA 1
ATOM 3151 C C . GLY A 1 418 ? 7.787 -0.332 -9.008 1.00 94.81 418 GLY A C 1
ATOM 3152 O O . GLY A 1 418 ? 8.722 -0.213 -8.214 1.00 94.81 418 GLY A O 1
ATOM 3153 N N . LEU A 1 419 ? 7.234 -1.517 -9.293 1.00 95.44 419 LEU A N 1
ATOM 3154 C CA . LEU A 1 419 ? 7.709 -2.779 -8.724 1.00 95.44 419 LEU A CA 1
ATOM 3155 C C . LEU A 1 419 ? 9.172 -3.042 -9.094 1.00 95.44 419 LEU A C 1
ATOM 3157 O O . LEU A 1 419 ? 9.986 -3.319 -8.211 1.00 95.44 419 LEU A O 1
ATOM 3161 N N . LEU A 1 420 ? 9.512 -2.897 -10.381 1.00 95.31 420 LEU A N 1
ATOM 3162 C CA . LEU A 1 420 ? 10.882 -3.048 -10.870 1.00 95.31 420 LEU A CA 1
ATOM 3163 C C . LEU A 1 420 ? 11.830 -2.098 -10.124 1.00 95.31 420 LEU A C 1
ATOM 3165 O O . LEU A 1 420 ? 12.808 -2.550 -9.538 1.00 95.31 420 LEU A O 1
ATOM 3169 N N . SER A 1 421 ? 11.492 -0.806 -10.070 1.00 95.75 421 SER A N 1
ATOM 3170 C CA . SER A 1 421 ? 12.280 0.217 -9.372 1.00 95.75 421 SER A CA 1
ATOM 3171 C C . SER A 1 421 ? 12.462 -0.088 -7.887 1.00 95.75 421 SER A C 1
ATOM 3173 O O . SER A 1 421 ? 13.553 0.114 -7.355 1.00 95.75 421 SER A O 1
ATOM 3175 N N . SER A 1 422 ? 11.427 -0.573 -7.200 1.00 95.38 422 SER A N 1
ATOM 3176 C CA . SER A 1 422 ? 11.541 -0.916 -5.781 1.00 95.38 422 SER A CA 1
ATOM 3177 C C . SER A 1 422 ? 12.476 -2.104 -5.549 1.00 95.38 422 SER A C 1
ATOM 3179 O O . SER A 1 422 ? 13.377 -2.037 -4.708 1.00 95.38 422 SER A O 1
ATOM 3181 N N . MET A 1 423 ? 12.332 -3.173 -6.337 1.00 94.25 423 MET A N 1
ATOM 3182 C CA . MET A 1 423 ? 13.191 -4.352 -6.221 1.00 94.25 423 MET A CA 1
ATOM 3183 C C . MET A 1 423 ? 14.660 -4.017 -6.474 1.00 94.25 423 MET A C 1
ATOM 3185 O O . MET A 1 423 ? 15.527 -4.389 -5.684 1.00 94.25 423 MET A O 1
ATOM 3189 N N . THR A 1 424 ? 14.949 -3.281 -7.547 1.00 91.94 424 THR A N 1
ATOM 3190 C CA . THR A 1 424 ? 16.325 -2.930 -7.916 1.00 91.94 424 THR A CA 1
ATOM 3191 C C . THR A 1 424 ? 16.974 -1.974 -6.931 1.00 91.94 424 THR A C 1
ATOM 3193 O O . THR A 1 424 ? 18.191 -2.017 -6.786 1.00 91.94 424 THR A O 1
ATOM 3196 N N . ASN A 1 425 ? 16.197 -1.132 -6.243 1.00 90.62 425 ASN A N 1
ATOM 3197 C CA . ASN A 1 425 ? 16.695 -0.179 -5.247 1.00 90.62 425 ASN A CA 1
ATOM 3198 C C . ASN A 1 425 ? 16.634 -0.703 -3.801 1.00 90.62 425 ASN A C 1
ATOM 3200 O O . ASN A 1 425 ? 17.038 0.006 -2.880 1.00 90.62 425 ASN A O 1
ATOM 3204 N N . SER A 1 426 ? 16.187 -1.945 -3.584 1.00 92.44 426 SER A N 1
ATOM 3205 C CA . SER A 1 426 ? 16.158 -2.574 -2.261 1.00 92.44 426 SER A CA 1
ATOM 3206 C C . SER A 1 426 ? 17.573 -2.894 -1.758 1.00 92.44 426 SER A C 1
ATOM 3208 O O . SER A 1 426 ? 18.260 -3.728 -2.358 1.00 92.44 426 SER A O 1
ATOM 3210 N N . PRO A 1 427 ? 18.014 -2.336 -0.611 1.00 88.44 427 PRO A N 1
ATOM 3211 C CA . PRO A 1 427 ? 19.328 -2.650 -0.046 1.00 88.44 427 PRO A CA 1
ATOM 3212 C C . PRO A 1 427 ? 19.503 -4.137 0.285 1.00 88.44 427 PRO A C 1
ATOM 3214 O O . PRO A 1 427 ? 20.604 -4.672 0.168 1.00 88.44 427 PRO A O 1
ATOM 3217 N N . ALA A 1 428 ? 18.418 -4.816 0.676 1.00 87.56 428 ALA A N 1
ATOM 3218 C CA . ALA A 1 428 ? 18.436 -6.242 0.991 1.00 87.56 428 ALA A CA 1
ATOM 3219 C C . ALA A 1 428 ? 18.704 -7.100 -0.253 1.00 87.56 428 ALA A C 1
ATOM 3221 O O . ALA A 1 428 ? 19.444 -8.076 -0.176 1.00 87.56 428 ALA A O 1
ATOM 3222 N N . LEU A 1 429 ? 18.156 -6.714 -1.409 1.00 86.56 429 LEU A N 1
ATOM 3223 C CA . LEU A 1 429 ? 18.364 -7.441 -2.662 1.00 86.56 429 LEU A CA 1
ATOM 3224 C C . LEU A 1 429 ? 19.690 -7.088 -3.339 1.00 86.56 429 LEU A C 1
ATOM 3226 O O . LEU A 1 429 ? 20.302 -7.949 -3.968 1.00 86.56 429 LEU A O 1
ATOM 3230 N N . GLN A 1 430 ? 20.174 -5.858 -3.146 1.00 83.00 430 GLN A N 1
ATOM 3231 C CA . GLN A 1 430 ? 21.519 -5.444 -3.553 1.00 83.00 430 GLN A CA 1
ATOM 3232 C C . GLN A 1 430 ? 22.628 -6.079 -2.698 1.00 83.00 430 GLN A C 1
ATOM 3234 O O . GLN A 1 430 ? 23.802 -6.062 -3.090 1.00 83.00 430 GLN A O 1
ATOM 3239 N N . ALA A 1 431 ? 22.290 -6.663 -1.543 1.00 74.19 431 ALA A N 1
ATOM 3240 C CA . ALA A 1 431 ? 23.241 -7.419 -0.743 1.00 74.19 431 ALA A CA 1
ATOM 3241 C C . ALA A 1 431 ? 23.795 -8.587 -1.575 1.00 74.19 431 ALA A C 1
ATOM 3243 O O . ALA A 1 431 ? 23.056 -9.398 -2.122 1.00 74.19 431 ALA A O 1
ATOM 3244 N N . GLY A 1 432 ? 25.119 -8.662 -1.707 1.00 67.12 432 GLY A N 1
ATOM 3245 C CA . GLY A 1 432 ? 25.755 -9.685 -2.539 1.00 67.12 432 GLY A CA 1
ATOM 3246 C C . GLY A 1 432 ? 25.902 -9.320 -4.017 1.00 67.12 432 GLY A C 1
ATOM 3247 O O . GLY A 1 432 ? 26.373 -10.162 -4.772 1.00 67.12 432 GLY A O 1
ATOM 3248 N N . ARG A 1 433 ? 25.630 -8.071 -4.426 1.00 70.88 433 ARG A N 1
ATOM 3249 C CA . ARG A 1 433 ? 25.973 -7.555 -5.766 1.00 70.88 433 ARG A CA 1
ATOM 3250 C C . ARG A 1 433 ? 27.426 -7.829 -6.185 1.00 70.88 433 ARG A C 1
ATOM 3252 O O . ARG A 1 433 ? 27.707 -8.081 -7.350 1.00 70.88 433 ARG A O 1
ATOM 3259 N N . TYR A 1 434 ? 28.341 -7.818 -5.218 1.00 64.06 434 TYR A N 1
ATOM 3260 C CA . TYR A 1 434 ? 29.769 -8.096 -5.415 1.00 64.06 434 TYR A CA 1
ATOM 3261 C C . TYR A 1 434 ? 30.174 -9.532 -5.048 1.00 64.06 434 TYR A C 1
ATOM 3263 O O . TYR A 1 434 ? 31.359 -9.846 -4.967 1.00 64.06 434 TYR A O 1
ATOM 3271 N N . SER A 1 435 ? 29.205 -10.407 -4.772 1.00 62.75 435 SER A N 1
ATOM 3272 C CA . SER A 1 435 ? 29.452 -11.817 -4.482 1.00 62.75 435 SER A CA 1
ATOM 3273 C C . SER A 1 435 ? 29.566 -12.596 -5.782 1.00 62.75 435 SER A C 1
ATOM 3275 O O . SER A 1 435 ? 28.709 -12.451 -6.638 1.00 62.75 435 SER A O 1
ATOM 3277 N N . ALA A 1 436 ? 30.555 -13.486 -5.905 1.00 58.66 436 ALA A N 1
ATOM 3278 C CA . ALA A 1 436 ? 30.662 -14.418 -7.034 1.00 58.66 436 ALA A CA 1
ATOM 3279 C C . ALA A 1 436 ? 29.594 -15.540 -7.020 1.00 58.66 436 ALA A C 1
ATOM 3281 O O . ALA A 1 436 ? 29.602 -16.414 -7.884 1.00 58.66 436 ALA A O 1
ATOM 3282 N N . ASP A 1 437 ? 28.715 -15.545 -6.018 1.00 66.50 437 ASP A N 1
ATOM 3283 C CA . ASP A 1 437 ? 27.710 -16.576 -5.789 1.00 66.50 437 ASP A CA 1
ATOM 3284 C C . ASP A 1 437 ? 26.485 -16.392 -6.700 1.00 66.50 437 ASP A C 1
ATOM 3286 O O . ASP A 1 437 ? 25.715 -15.437 -6.556 1.00 66.50 437 ASP A O 1
ATOM 3290 N N . SER A 1 438 ? 26.280 -17.340 -7.617 1.00 62.06 438 SER A N 1
ATOM 3291 C CA . SER A 1 438 ? 25.116 -17.394 -8.510 1.00 62.06 438 SER A CA 1
ATOM 3292 C C . SER A 1 438 ? 23.800 -17.690 -7.786 1.00 62.06 438 SER A C 1
ATOM 3294 O O . SER A 1 438 ? 22.746 -17.607 -8.404 1.00 62.06 438 SER A O 1
ATOM 3296 N N . THR A 1 439 ? 23.844 -18.040 -6.497 1.00 64.69 439 THR A N 1
ATOM 3297 C CA . THR A 1 439 ? 22.662 -18.209 -5.637 1.00 64.69 439 THR A CA 1
ATOM 3298 C C . THR A 1 439 ? 22.336 -16.959 -4.816 1.00 64.69 439 THR A C 1
ATOM 3300 O O . THR A 1 439 ? 21.402 -16.964 -4.017 1.00 64.69 439 THR A O 1
ATOM 3303 N N . SER A 1 440 ? 23.081 -15.865 -5.014 1.00 73.00 440 SER A N 1
ATOM 3304 C CA . SER A 1 440 ? 22.804 -14.590 -4.351 1.00 73.00 440 SER A CA 1
ATOM 3305 C C . SER A 1 440 ? 21.443 -14.005 -4.754 1.00 73.00 440 SER A C 1
ATOM 3307 O O . SER A 1 440 ? 20.941 -14.214 -5.863 1.00 73.00 440 SER A O 1
ATOM 3309 N N . SER A 1 441 ? 20.864 -13.195 -3.864 1.00 79.31 441 SER A N 1
ATOM 3310 C CA . SER A 1 441 ? 19.680 -12.373 -4.154 1.00 79.31 441 SER A CA 1
ATOM 3311 C C . SER A 1 441 ? 19.885 -11.488 -5.384 1.00 79.31 441 SER A C 1
ATOM 3313 O O . SER A 1 441 ? 18.962 -11.325 -6.176 1.00 79.31 441 SER A O 1
ATOM 3315 N N . TRP A 1 442 ? 21.109 -10.994 -5.601 1.00 82.25 442 TRP A N 1
ATOM 3316 C CA . TRP A 1 442 ? 21.468 -10.220 -6.788 1.00 82.25 442 TRP A CA 1
ATOM 3317 C C . TRP A 1 442 ? 21.374 -11.025 -8.092 1.00 82.25 442 TRP A C 1
ATOM 3319 O O . TRP A 1 442 ? 20.946 -10.484 -9.111 1.00 82.25 442 TRP A O 1
ATOM 3329 N N . ALA A 1 443 ? 21.728 -12.315 -8.078 1.00 79.69 443 ALA A N 1
ATOM 3330 C CA . ALA A 1 443 ? 21.589 -13.194 -9.243 1.00 79.69 443 ALA A CA 1
ATOM 3331 C C . ALA A 1 443 ? 20.123 -13.355 -9.651 1.00 79.69 443 ALA A C 1
ATOM 3333 O O . ALA A 1 443 ? 19.767 -13.144 -10.812 1.00 79.69 443 ALA A O 1
ATOM 3334 N N . SER A 1 444 ? 19.276 -13.662 -8.668 1.00 85.44 444 SER A N 1
ATOM 3335 C CA . SER A 1 444 ? 17.831 -13.814 -8.860 1.00 85.44 444 SER A CA 1
ATOM 3336 C C . SER A 1 444 ? 17.200 -12.500 -9.325 1.00 85.44 444 SER A C 1
ATOM 3338 O O . SER A 1 444 ? 16.443 -12.480 -10.293 1.00 85.44 444 SER A O 1
ATOM 3340 N N . LEU A 1 445 ? 17.592 -11.381 -8.706 1.00 89.12 445 LEU A N 1
ATOM 3341 C CA . LEU A 1 445 ? 17.158 -10.045 -9.102 1.00 89.12 445 LEU A CA 1
ATOM 3342 C C . LEU A 1 445 ? 17.562 -9.724 -10.540 1.00 89.12 445 LEU A C 1
ATOM 3344 O O . LEU A 1 445 ? 16.728 -9.291 -11.322 1.00 89.12 445 LEU A O 1
ATOM 3348 N N . THR A 1 446 ? 18.815 -9.971 -10.917 1.00 86.31 446 THR A N 1
ATOM 3349 C CA . THR A 1 446 ? 19.298 -9.673 -12.273 1.00 86.31 446 THR A CA 1
ATOM 3350 C C . THR A 1 446 ? 18.610 -10.544 -13.320 1.00 86.31 446 THR A C 1
ATOM 3352 O O . THR A 1 446 ? 18.278 -10.048 -14.395 1.00 86.31 446 THR A O 1
ATOM 3355 N N . SER A 1 447 ? 18.337 -11.817 -13.013 1.00 86.19 447 SER A N 1
ATOM 3356 C CA . SER A 1 447 ? 17.555 -12.701 -13.886 1.00 86.19 447 SER A CA 1
ATOM 3357 C C . SER A 1 447 ? 16.129 -12.178 -14.084 1.00 86.19 447 SER A C 1
ATOM 3359 O O . SER A 1 447 ? 15.679 -12.045 -15.224 1.00 86.19 447 SER A O 1
ATOM 3361 N N . PHE A 1 448 ? 15.458 -11.798 -12.992 1.00 91.50 448 PHE A N 1
ATOM 3362 C CA . PHE A 1 448 ? 14.140 -11.173 -13.038 1.00 91.50 448 PHE A CA 1
ATOM 3363 C C . PHE A 1 448 ? 14.149 -9.881 -13.866 1.00 91.50 448 PHE A C 1
ATOM 3365 O O . PHE A 1 448 ? 13.366 -9.761 -14.804 1.00 91.50 448 PHE A O 1
ATOM 3372 N N . VAL A 1 449 ? 15.058 -8.945 -13.574 1.00 92.06 449 VAL A N 1
ATOM 3373 C CA . VAL A 1 449 ? 15.167 -7.653 -14.271 1.00 92.06 449 VAL A CA 1
ATOM 3374 C C . VAL A 1 449 ? 15.421 -7.862 -15.763 1.00 92.06 449 VAL A C 1
ATOM 3376 O O . VAL A 1 449 ? 14.766 -7.228 -16.583 1.00 92.06 449 VAL A O 1
ATOM 3379 N N . SER A 1 450 ? 16.316 -8.783 -16.128 1.00 89.88 450 SER A N 1
ATOM 3380 C CA . SER A 1 450 ? 16.615 -9.093 -17.533 1.00 89.88 450 SER A CA 1
ATOM 3381 C C . SER A 1 450 ? 15.359 -9.508 -18.299 1.00 89.88 450 SER A C 1
ATOM 3383 O O . SER A 1 450 ? 15.109 -9.013 -19.398 1.00 89.88 450 SER A O 1
ATOM 3385 N N . ARG A 1 451 ? 14.545 -10.376 -17.687 1.00 91.06 451 ARG A N 1
ATOM 3386 C CA . ARG A 1 451 ? 13.300 -10.888 -18.267 1.00 91.06 451 ARG A CA 1
ATOM 3387 C C . ARG A 1 451 ? 12.180 -9.850 -18.259 1.00 91.06 451 ARG A C 1
ATOM 3389 O O . ARG A 1 451 ? 11.445 -9.750 -19.232 1.00 91.06 451 ARG A O 1
ATOM 3396 N N . ALA A 1 452 ? 12.072 -9.054 -17.199 1.00 93.50 452 ALA A N 1
ATOM 3397 C CA . ALA A 1 452 ? 11.105 -7.966 -17.106 1.00 93.50 452 ALA A CA 1
ATOM 3398 C C . ALA A 1 452 ? 11.365 -6.892 -18.175 1.00 93.50 452 ALA A C 1
ATOM 3400 O O . ALA A 1 452 ? 10.430 -6.450 -18.836 1.00 93.50 452 ALA A O 1
ATOM 3401 N N . LEU A 1 453 ? 12.627 -6.508 -18.398 1.00 92.19 453 LEU A N 1
ATOM 3402 C CA . LEU A 1 453 ? 13.010 -5.560 -19.451 1.00 92.19 453 LEU A CA 1
ATOM 3403 C C . LEU A 1 453 ? 12.811 -6.139 -20.853 1.00 92.19 453 LEU A C 1
ATOM 3405 O O . LEU A 1 453 ? 12.369 -5.418 -21.744 1.00 92.19 453 LEU A O 1
ATOM 3409 N N . GLU A 1 454 ? 13.100 -7.430 -21.038 1.00 89.88 454 GLU A N 1
ATOM 3410 C CA . GLU A 1 454 ? 12.798 -8.136 -22.285 1.00 89.88 454 GLU A CA 1
ATOM 3411 C C . GLU A 1 454 ? 11.298 -8.085 -22.580 1.00 89.88 454 GLU A C 1
ATOM 3413 O O . GLU A 1 454 ? 10.894 -7.688 -23.671 1.00 89.88 454 GLU A O 1
ATOM 3418 N N . GLY A 1 455 ? 10.474 -8.402 -21.578 1.00 90.12 455 GLY A N 1
ATOM 3419 C CA . GLY A 1 455 ? 9.025 -8.380 -21.704 1.00 90.12 455 GLY A CA 1
ATOM 3420 C C . GLY A 1 455 ? 8.469 -6.987 -21.989 1.00 90.12 455 GLY A C 1
ATOM 3421 O O . GLY A 1 455 ? 7.698 -6.825 -22.931 1.00 90.12 455 GLY A O 1
ATOM 3422 N N . LEU A 1 456 ? 8.917 -5.963 -21.254 1.00 91.94 456 LEU A N 1
ATOM 3423 C CA . LEU A 1 456 ? 8.490 -4.577 -21.477 1.00 91.94 456 LEU A CA 1
ATOM 3424 C C . LEU A 1 456 ? 8.895 -4.059 -22.861 1.00 91.94 456 LEU A C 1
ATOM 3426 O O . LEU A 1 456 ? 8.095 -3.412 -23.530 1.00 91.94 456 LEU A O 1
ATOM 3430 N N . GLY A 1 457 ? 10.120 -4.347 -23.309 1.00 86.38 457 GLY A N 1
ATOM 3431 C CA . GLY A 1 457 ? 10.592 -3.941 -24.634 1.00 86.38 457 GLY A CA 1
ATOM 3432 C C . GLY A 1 457 ? 9.875 -4.671 -25.771 1.00 86.38 457 GLY A C 1
ATOM 3433 O O . GLY A 1 457 ? 9.652 -4.088 -26.833 1.00 86.38 457 GLY A O 1
ATOM 3434 N N . ALA A 1 458 ? 9.442 -5.910 -25.544 1.00 87.38 458 ALA A N 1
ATOM 3435 C CA . ALA A 1 458 ? 8.645 -6.663 -26.503 1.00 87.38 458 ALA A CA 1
ATOM 3436 C C . ALA A 1 458 ? 7.145 -6.303 -26.458 1.00 87.38 458 ALA A C 1
ATOM 3438 O O . ALA A 1 458 ? 6.444 -6.523 -27.447 1.00 87.38 458 ALA A O 1
ATOM 3439 N N . ASN A 1 459 ? 6.643 -5.724 -25.361 1.00 87.56 459 ASN A N 1
ATOM 3440 C CA . ASN A 1 459 ? 5.228 -5.390 -25.186 1.00 87.56 459 ASN A CA 1
ATOM 3441 C C . ASN A 1 459 ? 4.774 -4.359 -26.247 1.00 87.56 459 ASN A C 1
ATOM 3443 O O . ASN A 1 459 ? 5.309 -3.245 -26.302 1.00 87.56 459 ASN A O 1
ATOM 3447 N N . PRO A 1 460 ? 3.795 -4.679 -27.114 1.00 86.00 460 PRO A N 1
ATOM 3448 C CA . PRO A 1 460 ? 3.340 -3.765 -28.162 1.00 86.00 460 PRO A CA 1
ATOM 3449 C C . PRO A 1 460 ? 2.785 -2.444 -27.619 1.00 86.00 460 PRO A C 1
ATOM 3451 O O . PRO A 1 460 ? 3.021 -1.397 -28.221 1.00 86.00 460 PRO A O 1
ATOM 3454 N N . SER A 1 461 ? 2.123 -2.482 -26.463 1.00 87.25 461 SER A N 1
ATOM 3455 C CA . SER A 1 461 ? 1.490 -1.325 -25.831 1.00 87.25 461 SER A CA 1
ATOM 3456 C C . SER A 1 461 ? 2.475 -0.439 -25.067 1.00 87.25 461 SER A C 1
ATOM 3458 O O . SER A 1 461 ? 2.093 0.651 -24.651 1.00 87.25 461 SER A O 1
ATOM 3460 N N . TYR A 1 462 ? 3.746 -0.831 -24.909 1.00 88.12 462 TYR A N 1
ATOM 3461 C CA . TYR A 1 462 ? 4.779 0.008 -24.290 1.00 88.12 462 TYR A CA 1
ATOM 3462 C C . TYR A 1 462 ? 5.315 1.046 -25.292 1.00 88.12 462 TYR A C 1
ATOM 3464 O O . TYR A 1 462 ? 6.186 0.762 -26.122 1.00 88.12 462 TYR A O 1
ATOM 3472 N N . THR A 1 463 ? 4.769 2.263 -25.262 1.00 85.38 463 THR A N 1
ATOM 3473 C CA . THR A 1 463 ? 5.072 3.322 -26.243 1.00 85.38 463 THR A CA 1
ATOM 3474 C C . THR A 1 463 ? 5.241 4.683 -25.576 1.00 85.38 463 THR A C 1
ATOM 3476 O O . THR A 1 463 ? 4.862 4.893 -24.425 1.00 85.38 463 THR A O 1
ATOM 3479 N N . MET A 1 464 ? 5.759 5.664 -26.320 1.00 80.06 464 MET A N 1
ATOM 3480 C CA . MET A 1 464 ? 5.923 7.031 -25.815 1.00 80.06 464 MET A CA 1
ATOM 3481 C C . MET A 1 464 ? 4.622 7.669 -25.308 1.00 80.06 464 MET A C 1
ATOM 3483 O O . MET A 1 464 ? 4.679 8.481 -24.380 1.00 80.06 464 MET A O 1
ATOM 3487 N N . THR A 1 465 ? 3.487 7.325 -25.928 1.00 80.12 465 THR A N 1
ATOM 3488 C CA . THR A 1 465 ? 2.164 7.914 -25.667 1.00 80.12 465 THR A CA 1
ATOM 3489 C C . THR A 1 465 ? 1.372 7.200 -24.583 1.00 80.12 465 THR A C 1
ATOM 3491 O O . THR A 1 465 ? 0.492 7.809 -23.985 1.00 80.12 465 THR A O 1
ATOM 3494 N N . THR A 1 466 ? 1.664 5.924 -24.345 1.00 84.31 466 THR A N 1
ATOM 3495 C CA . THR A 1 466 ? 0.947 5.079 -23.380 1.00 84.31 466 THR A CA 1
ATOM 3496 C C . THR A 1 466 ? 1.695 4.926 -22.062 1.00 84.31 466 THR A C 1
ATOM 3498 O O . THR A 1 466 ? 1.090 4.524 -21.082 1.00 84.31 466 THR A O 1
ATOM 3501 N N . THR A 1 467 ? 2.986 5.258 -22.002 1.00 88.06 467 THR A N 1
ATOM 3502 C CA . THR A 1 467 ? 3.778 5.206 -20.764 1.00 88.06 467 THR A CA 1
ATOM 3503 C C . THR A 1 467 ? 3.749 6.559 -20.042 1.00 88.06 467 THR A C 1
ATOM 3505 O O . THR A 1 467 ? 4.090 7.592 -20.632 1.00 88.06 467 THR A O 1
ATOM 3508 N N . SER A 1 468 ? 3.383 6.571 -18.756 1.00 88.31 468 SER A N 1
ATOM 3509 C CA . SER A 1 468 ? 3.290 7.800 -17.954 1.00 88.31 468 SER A CA 1
ATOM 3510 C C . SER A 1 468 ? 4.665 8.363 -17.570 1.00 88.31 468 SER A C 1
ATOM 3512 O O . SER A 1 468 ? 5.677 7.662 -17.604 1.00 88.31 468 SER A O 1
ATOM 3514 N N . ALA A 1 469 ? 4.720 9.635 -17.163 1.00 84.88 469 ALA A N 1
ATOM 3515 C CA . ALA A 1 469 ? 5.957 10.252 -16.670 1.00 84.88 469 ALA A CA 1
ATOM 3516 C C . ALA A 1 469 ? 6.523 9.521 -15.435 1.00 84.88 469 ALA A C 1
ATOM 3518 O O . ALA A 1 469 ? 7.731 9.295 -15.348 1.00 84.88 469 ALA A O 1
ATOM 3519 N N . THR A 1 470 ? 5.651 9.086 -14.518 1.00 89.62 470 THR A N 1
ATOM 3520 C CA . THR A 1 470 ? 6.027 8.291 -13.339 1.00 89.62 470 THR A CA 1
ATOM 3521 C C . THR A 1 470 ? 6.683 6.978 -13.754 1.00 89.62 470 THR A C 1
ATOM 3523 O O . THR A 1 470 ? 7.758 6.641 -13.259 1.00 89.62 470 THR A O 1
ATOM 3526 N N . ALA A 1 471 ? 6.088 6.260 -14.711 1.00 92.25 471 ALA A N 1
ATOM 3527 C CA . ALA A 1 471 ? 6.625 4.992 -15.192 1.00 92.25 471 ALA A CA 1
ATOM 3528 C C . ALA A 1 471 ? 7.988 5.159 -15.882 1.00 92.25 471 ALA A C 1
ATOM 3530 O O . ALA A 1 471 ? 8.916 4.383 -15.643 1.00 92.25 471 ALA A O 1
ATOM 3531 N N . LYS A 1 472 ? 8.143 6.216 -16.690 1.00 91.44 472 LYS A N 1
ATOM 3532 C CA . LYS A 1 472 ? 9.410 6.577 -17.345 1.00 91.44 472 LYS A CA 1
ATOM 3533 C C . LYS A 1 472 ? 10.523 6.844 -16.326 1.00 91.44 472 LYS A C 1
ATOM 3535 O O . LYS A 1 472 ? 11.631 6.328 -16.475 1.00 91.44 472 LYS A O 1
ATOM 3540 N N . LEU A 1 473 ? 10.222 7.589 -15.262 1.00 92.00 473 LEU A N 1
ATOM 3541 C CA . LEU A 1 473 ? 11.168 7.840 -14.173 1.00 92.00 473 LEU A CA 1
ATOM 3542 C C . LEU A 1 473 ? 11.512 6.557 -13.400 1.00 92.00 473 LEU A C 1
ATOM 3544 O O . LEU A 1 473 ? 12.686 6.311 -13.122 1.00 92.00 473 LEU A O 1
ATOM 3548 N N . ASN A 1 474 ? 10.517 5.720 -13.096 1.00 95.12 474 ASN A N 1
ATOM 3549 C CA . ASN A 1 474 ? 10.719 4.445 -12.406 1.00 95.12 474 ASN A CA 1
ATOM 3550 C C . ASN A 1 474 ? 11.633 3.499 -13.195 1.00 95.12 474 ASN A C 1
ATOM 3552 O O . ASN A 1 474 ? 12.520 2.892 -12.603 1.00 95.12 474 ASN A O 1
ATOM 3556 N N . ILE A 1 475 ? 11.492 3.418 -14.523 1.00 95.31 475 ILE A N 1
ATOM 3557 C CA . ILE A 1 475 ? 12.409 2.642 -15.373 1.00 95.31 475 ILE A CA 1
ATOM 3558 C C . ILE A 1 475 ? 13.853 3.116 -15.215 1.00 95.31 475 ILE A C 1
ATOM 3560 O O . ILE A 1 475 ? 14.747 2.306 -14.983 1.00 95.31 475 ILE A O 1
ATOM 3564 N N . VAL A 1 476 ? 14.103 4.423 -15.298 1.00 91.81 476 VAL A N 1
ATOM 3565 C CA . VAL A 1 476 ? 15.468 4.952 -15.165 1.00 91.81 476 VAL A CA 1
ATOM 3566 C C . VAL A 1 476 ? 16.034 4.707 -13.764 1.00 91.81 476 VAL A C 1
ATOM 3568 O O . VAL A 1 476 ? 17.193 4.303 -13.624 1.00 91.81 476 VAL A O 1
ATOM 3571 N N . ASN A 1 477 ? 15.221 4.891 -12.723 1.00 92.62 477 ASN A N 1
ATOM 3572 C CA . ASN A 1 477 ? 15.608 4.560 -11.351 1.00 92.62 477 ASN A CA 1
ATOM 3573 C C . ASN A 1 477 ? 15.920 3.069 -11.197 1.00 92.62 477 ASN A C 1
ATOM 3575 O O . ASN A 1 477 ? 16.846 2.709 -10.470 1.00 92.62 477 ASN A O 1
ATOM 3579 N N . ALA A 1 478 ? 15.181 2.204 -11.892 1.00 93.44 478 ALA A N 1
ATOM 3580 C CA . ALA A 1 478 ? 15.404 0.771 -11.848 1.00 93.44 478 ALA A CA 1
ATOM 3581 C C . ALA A 1 478 ? 16.710 0.347 -12.529 1.00 93.44 478 ALA A C 1
ATOM 3583 O O . ALA A 1 478 ? 17.390 -0.575 -12.082 1.00 93.44 478 ALA A O 1
ATOM 3584 N N . LEU A 1 479 ? 17.072 1.045 -13.604 1.00 89.50 479 LEU A N 1
ATOM 3585 C CA . LEU A 1 479 ? 18.266 0.771 -14.398 1.00 89.50 479 LEU A CA 1
ATOM 3586 C C . LEU A 1 479 ? 19.534 1.388 -13.807 1.00 89.50 479 LEU A C 1
ATOM 3588 O O . LEU A 1 479 ? 20.619 0.902 -14.098 1.00 89.50 479 LEU A O 1
ATOM 3592 N N . THR A 1 480 ? 19.423 2.414 -12.959 1.00 86.00 480 THR A N 1
ATOM 3593 C CA . THR A 1 480 ? 20.569 3.120 -12.353 1.00 86.00 480 THR A CA 1
ATOM 3594 C C . THR A 1 480 ? 21.586 2.187 -11.681 1.00 86.00 480 THR A C 1
ATOM 3596 O O . THR A 1 480 ? 22.783 2.345 -11.932 1.00 86.00 480 THR A O 1
ATOM 3599 N N . PRO A 1 481 ? 21.180 1.171 -10.895 1.00 83.88 481 PRO A N 1
ATOM 3600 C CA . PRO A 1 481 ? 22.123 0.187 -10.385 1.00 83.88 481 PRO A CA 1
ATOM 3601 C C . PRO A 1 481 ? 22.867 -0.556 -11.499 1.00 83.88 481 PRO A C 1
ATOM 3603 O O . PRO A 1 481 ? 24.039 -0.832 -11.312 1.00 83.88 481 PRO A O 1
ATOM 3606 N N . TYR A 1 482 ? 22.256 -0.815 -12.653 1.00 82.00 482 TYR A N 1
ATOM 3607 C CA . TYR A 1 482 ? 22.767 -1.674 -13.728 1.00 82.00 482 TYR A CA 1
ATOM 3608 C C . TYR A 1 482 ? 23.581 -0.955 -14.820 1.00 82.00 482 TYR A C 1
ATOM 3610 O O . TYR A 1 482 ? 23.781 -1.515 -15.896 1.00 82.00 482 TYR A O 1
ATOM 3618 N N . MET A 1 483 ? 24.044 0.285 -14.601 1.00 79.94 483 MET A N 1
ATOM 3619 C CA . MET A 1 483 ? 24.709 1.083 -15.654 1.00 79.94 483 MET A CA 1
ATOM 3620 C C . MET A 1 483 ? 25.873 0.360 -16.344 1.00 79.94 483 MET A C 1
ATOM 3622 O O . MET A 1 483 ? 26.066 0.497 -17.550 1.00 79.94 483 MET A O 1
ATOM 3626 N N . ALA A 1 484 ? 26.633 -0.441 -15.607 1.00 75.62 484 ALA A N 1
ATOM 3627 C CA . ALA A 1 484 ? 27.780 -1.141 -16.163 1.00 75.62 484 ALA A CA 1
ATOM 3628 C C . ALA A 1 484 ? 27.398 -2.397 -16.937 1.00 75.62 484 ALA A C 1
ATOM 3630 O O . ALA A 1 484 ? 27.982 -2.683 -17.979 1.00 75.62 484 ALA A O 1
ATOM 3631 N N . GLU A 1 485 ? 26.400 -3.122 -16.445 1.00 77.69 485 GLU A N 1
ATOM 3632 C CA . GLU A 1 485 ? 25.797 -4.263 -17.114 1.00 77.69 485 GLU A CA 1
ATOM 3633 C C . GLU A 1 485 ? 25.146 -3.815 -18.435 1.00 77.69 485 GLU A C 1
ATOM 3635 O O . GLU A 1 485 ? 25.344 -4.455 -19.466 1.00 77.69 485 GLU A O 1
ATOM 3640 N N . ILE A 1 486 ? 24.475 -2.658 -18.431 1.00 77.75 486 ILE A N 1
ATOM 3641 C CA . ILE A 1 486 ? 23.919 -1.988 -19.616 1.00 77.75 486 ILE A CA 1
ATOM 3642 C C . ILE A 1 486 ? 25.031 -1.613 -20.606 1.00 77.75 486 ILE A C 1
ATOM 3644 O O . ILE A 1 486 ? 24.921 -1.905 -21.798 1.00 77.75 486 ILE A O 1
ATOM 3648 N N . ALA A 1 487 ? 26.120 -1.003 -20.127 1.00 73.44 487 ALA A N 1
ATOM 3649 C CA . ALA A 1 487 ? 27.265 -0.630 -20.957 1.00 73.44 487 ALA A CA 1
ATOM 3650 C C . ALA A 1 487 ? 27.939 -1.850 -21.609 1.00 73.44 487 ALA A C 1
ATOM 3652 O O . ALA A 1 487 ? 28.281 -1.814 -22.791 1.00 73.44 487 ALA A O 1
ATOM 3653 N N . ALA A 1 488 ? 28.104 -2.938 -20.851 1.00 71.94 488 ALA A N 1
ATOM 3654 C CA . ALA A 1 488 ? 28.696 -4.185 -21.328 1.00 71.94 488 ALA A CA 1
ATOM 3655 C C . ALA A 1 488 ? 27.821 -4.839 -22.407 1.00 71.94 488 ALA A C 1
ATOM 3657 O O . ALA A 1 488 ? 28.300 -5.194 -23.485 1.00 71.94 488 ALA A O 1
ATOM 3658 N N . GLN A 1 489 ? 26.515 -4.920 -22.155 1.00 71.88 489 GLN A N 1
ATOM 3659 C CA . GLN A 1 489 ? 25.553 -5.478 -23.098 1.00 71.88 489 GLN A CA 1
ATOM 3660 C C . GLN A 1 489 ? 25.473 -4.666 -24.396 1.00 71.88 489 GLN A C 1
ATOM 3662 O O . GLN A 1 489 ? 25.429 -5.252 -25.476 1.00 71.88 489 GLN A O 1
ATOM 3667 N N . ALA A 1 490 ? 25.509 -3.334 -24.312 1.00 67.25 490 ALA A N 1
ATOM 3668 C CA . ALA A 1 490 ? 25.526 -2.454 -25.479 1.00 67.25 490 ALA A CA 1
ATOM 3669 C C . ALA A 1 490 ? 26.776 -2.640 -26.350 1.00 67.25 490 ALA A C 1
ATOM 3671 O O . ALA A 1 490 ? 26.698 -2.504 -27.571 1.00 67.25 490 ALA A O 1
ATOM 3672 N N . ASN A 1 491 ? 27.905 -2.977 -25.722 1.00 65.44 491 ASN A N 1
ATOM 3673 C CA . ASN A 1 491 ? 29.168 -3.229 -26.404 1.00 65.44 491 ASN A CA 1
ATOM 3674 C C . ASN A 1 491 ? 29.265 -4.644 -27.012 1.00 65.44 491 ASN A C 1
ATOM 3676 O O . ASN A 1 491 ? 30.216 -4.964 -27.721 1.00 65.44 491 ASN A O 1
ATOM 3680 N N . GLY A 1 492 ? 28.303 -5.528 -26.718 1.00 60.75 492 GLY A N 1
ATOM 3681 C CA . GLY A 1 492 ? 28.329 -6.919 -27.172 1.00 60.75 492 GLY A CA 1
ATOM 3682 C C . GLY A 1 492 ? 29.423 -7.773 -26.516 1.00 60.75 492 GLY A C 1
ATOM 3683 O O . GLY A 1 492 ? 29.732 -8.851 -27.026 1.00 60.75 492 GLY A O 1
ATOM 3684 N N . THR A 1 493 ? 30.005 -7.325 -25.395 1.00 55.78 493 THR A N 1
ATOM 3685 C CA . THR A 1 493 ? 31.040 -8.060 -24.650 1.00 55.78 493 THR A CA 1
ATOM 3686 C C . THR A 1 493 ? 30.598 -8.350 -23.213 1.00 55.78 493 THR A C 1
ATOM 3688 O O . THR A 1 493 ? 29.981 -7.531 -22.541 1.00 55.78 493 THR A O 1
ATOM 3691 N N . THR A 1 494 ? 30.927 -9.534 -22.690 1.00 53.03 494 THR A N 1
ATOM 3692 C CA . THR A 1 494 ? 30.687 -9.906 -21.278 1.00 53.03 494 THR A CA 1
ATOM 3693 C C . THR A 1 494 ? 31.844 -9.436 -20.374 1.00 53.03 494 THR A C 1
ATOM 3695 O O . THR A 1 494 ? 32.394 -10.233 -19.615 1.00 53.03 494 THR A O 1
ATOM 3698 N N . SER A 1 495 ? 32.293 -8.186 -20.542 1.00 53.31 495 SER A N 1
ATOM 3699 C CA . SER A 1 495 ? 33.693 -7.751 -20.353 1.00 53.31 495 SER A CA 1
ATOM 3700 C C . SER A 1 495 ? 34.357 -8.009 -18.988 1.00 53.31 495 SER A C 1
ATOM 3702 O O . SER A 1 495 ? 33.739 -7.925 -17.921 1.00 53.31 495 SER A O 1
ATOM 3704 N N . GLU A 1 496 ? 35.686 -8.201 -19.023 1.00 52.44 496 GLU A N 1
ATOM 3705 C CA . GLU A 1 496 ? 36.569 -8.134 -17.847 1.00 52.44 496 GLU A CA 1
ATOM 3706 C C . GLU A 1 496 ? 36.664 -6.717 -17.260 1.00 52.44 496 GLU A C 1
ATOM 3708 O O . GLU A 1 496 ? 36.936 -6.572 -16.073 1.00 52.44 496 GLU A O 1
ATOM 3713 N N . VAL A 1 497 ? 36.391 -5.668 -18.039 1.00 54.31 497 VAL A N 1
ATOM 3714 C CA . VAL A 1 497 ? 36.391 -4.271 -17.573 1.00 54.31 497 VAL A CA 1
ATOM 3715 C C . VAL A 1 497 ? 35.360 -4.029 -16.468 1.00 54.31 497 VAL A C 1
ATOM 3717 O O . VAL A 1 497 ? 35.673 -3.381 -15.466 1.00 54.31 497 VAL A O 1
ATOM 3720 N N . THR A 1 498 ? 34.164 -4.617 -16.581 1.00 57.38 498 THR A N 1
ATOM 3721 C CA . THR A 1 498 ? 33.129 -4.552 -15.533 1.00 57.38 498 THR A CA 1
ATOM 3722 C C . THR A 1 498 ? 33.664 -5.049 -14.181 1.00 57.38 498 THR A C 1
ATOM 3724 O O . THR A 1 498 ? 33.337 -4.497 -13.133 1.00 57.38 498 THR A O 1
ATOM 3727 N N . ARG A 1 499 ? 34.569 -6.041 -14.190 1.00 57.47 499 ARG A N 1
ATOM 3728 C CA . ARG A 1 499 ? 35.219 -6.615 -12.995 1.00 57.47 499 ARG A CA 1
ATOM 3729 C C . ARG A 1 499 ? 36.094 -5.606 -12.248 1.00 57.47 499 ARG A C 1
ATOM 3731 O O . ARG A 1 499 ? 36.109 -5.623 -11.016 1.00 57.47 499 ARG A O 1
ATOM 3738 N N . TRP A 1 500 ? 36.796 -4.741 -12.979 1.00 54.94 500 TRP A N 1
ATOM 3739 C CA . TRP A 1 500 ? 37.760 -3.774 -12.438 1.00 54.94 500 TRP A CA 1
ATOM 3740 C C . TRP A 1 500 ? 37.104 -2.515 -11.857 1.00 54.94 500 TRP A C 1
ATOM 3742 O O . TRP A 1 500 ? 37.634 -1.922 -10.917 1.00 54.94 500 TRP A O 1
ATOM 3752 N N . ILE A 1 501 ? 35.937 -2.130 -12.380 1.00 56.19 501 ILE A N 1
ATOM 3753 C CA . ILE A 1 501 ? 35.193 -0.946 -11.925 1.00 56.19 501 ILE A CA 1
ATOM 3754 C C . ILE A 1 501 ? 34.454 -1.234 -10.603 1.00 56.19 501 ILE A C 1
ATOM 3756 O O . ILE A 1 501 ? 34.411 -0.374 -9.727 1.00 56.19 501 ILE A O 1
ATOM 3760 N N . PHE A 1 502 ? 33.933 -2.455 -10.418 1.00 53.38 502 PHE A N 1
ATOM 3761 C CA . PHE A 1 502 ? 32.980 -2.772 -9.340 1.00 53.38 502 PHE A CA 1
ATOM 3762 C C . PHE A 1 502 ? 33.536 -3.546 -8.143 1.00 53.38 502 PHE A C 1
ATOM 3764 O O . PHE A 1 502 ? 32.799 -3.777 -7.190 1.00 53.38 502 PHE A O 1
ATOM 3771 N N . THR A 1 503 ? 34.808 -3.953 -8.126 1.00 49.59 503 THR A N 1
ATOM 3772 C CA . THR A 1 503 ? 35.350 -4.659 -6.953 1.00 49.59 503 THR A CA 1
ATOM 3773 C C . THR A 1 503 ? 36.701 -4.122 -6.511 1.00 49.59 503 THR A C 1
ATOM 3775 O O . THR A 1 503 ? 37.622 -4.000 -7.309 1.00 49.59 503 THR A O 1
ATOM 3778 N N . ALA A 1 504 ? 36.837 -3.876 -5.204 1.00 40.09 504 ALA A N 1
ATOM 3779 C CA . ALA A 1 504 ? 38.130 -3.641 -4.558 1.00 40.09 504 ALA A CA 1
ATOM 3780 C C . ALA A 1 504 ? 39.084 -4.852 -4.697 1.00 40.09 504 ALA A C 1
ATOM 3782 O O . ALA A 1 504 ? 40.297 -4.687 -4.605 1.00 40.09 504 ALA A O 1
ATOM 3783 N N . ASP A 1 505 ? 38.534 -6.043 -4.991 1.00 42.59 505 ASP A N 1
ATOM 3784 C CA . ASP A 1 505 ? 39.246 -7.328 -4.977 1.00 42.59 505 ASP A CA 1
ATOM 3785 C C . ASP A 1 505 ? 39.245 -8.077 -6.333 1.00 42.59 505 ASP A C 1
ATOM 3787 O O . ASP A 1 505 ? 39.639 -9.244 -6.396 1.00 42.59 505 ASP A O 1
ATOM 3791 N N . GLY A 1 506 ? 38.779 -7.454 -7.423 1.00 42.28 506 GLY A N 1
ATOM 3792 C CA . GLY A 1 506 ? 38.816 -8.036 -8.775 1.00 42.28 506 GLY A CA 1
ATOM 3793 C C . GLY A 1 506 ? 37.970 -9.304 -8.981 1.00 42.28 506 GLY A C 1
ATOM 3794 O O . GLY A 1 506 ? 38.320 -10.141 -9.811 1.00 42.28 506 GLY A O 1
ATOM 3795 N N . LYS A 1 507 ? 36.870 -9.494 -8.242 1.00 38.62 507 LYS A N 1
ATOM 3796 C CA . LYS A 1 507 ? 35.984 -10.671 -8.350 1.00 38.62 507 LYS A CA 1
ATOM 3797 C C . LYS A 1 507 ? 34.536 -10.262 -8.608 1.00 38.62 507 LYS A C 1
ATOM 3799 O O . LYS A 1 507 ? 33.740 -10.205 -7.681 1.00 38.62 507 LYS A O 1
ATOM 3804 N N . LEU A 1 508 ? 34.172 -10.025 -9.866 1.00 46.19 508 LEU A N 1
ATOM 3805 C CA . LEU A 1 508 ? 32.758 -9.963 -10.239 1.00 46.19 508 LEU A CA 1
ATOM 3806 C C . LEU A 1 508 ? 32.187 -11.383 -10.300 1.00 46.19 508 LEU A C 1
ATOM 3808 O O . LEU A 1 508 ? 32.804 -12.271 -10.898 1.00 46.19 508 LEU A O 1
ATOM 3812 N N . ALA A 1 509 ? 30.985 -11.569 -9.759 1.00 44.75 509 ALA A N 1
ATOM 3813 C CA . ALA A 1 509 ? 30.093 -12.609 -10.250 1.00 44.75 509 ALA A CA 1
ATOM 3814 C C . ALA A 1 509 ? 29.824 -12.381 -11.734 1.00 44.75 509 ALA A C 1
ATOM 3816 O O . ALA A 1 509 ? 29.594 -11.260 -12.173 1.00 44.75 509 ALA A O 1
ATOM 3817 N N . THR A 1 510 ? 29.780 -13.460 -12.495 1.00 49.66 510 THR A N 1
ATOM 3818 C CA . THR A 1 510 ? 29.400 -13.503 -13.910 1.00 49.66 510 THR A CA 1
ATOM 3819 C C . THR A 1 510 ? 27.881 -13.327 -14.086 1.00 49.66 510 THR A C 1
ATOM 3821 O O . THR A 1 510 ? 27.250 -14.077 -14.821 1.00 49.66 510 THR A O 1
ATOM 3824 N N . ILE A 1 511 ? 27.263 -12.399 -13.348 1.00 56.47 511 ILE A N 1
ATOM 3825 C CA . ILE A 1 511 ? 25.824 -12.126 -13.395 1.00 56.47 511 ILE A CA 1
ATOM 3826 C C . ILE A 1 511 ? 25.642 -10.859 -14.231 1.00 56.47 511 ILE A C 1
ATOM 3828 O O . ILE A 1 511 ? 25.925 -9.757 -13.769 1.00 56.47 511 ILE A O 1
ATOM 3832 N N . THR A 1 512 ? 25.215 -11.033 -15.478 1.00 66.38 512 THR A N 1
ATOM 3833 C CA . THR A 1 512 ? 25.013 -9.956 -16.456 1.00 66.38 512 THR A CA 1
ATOM 3834 C C . THR A 1 512 ? 23.532 -9.780 -16.767 1.00 66.38 512 THR A C 1
ATOM 3836 O O . THR A 1 512 ? 22.789 -10.763 -16.782 1.00 66.38 512 THR A O 1
ATOM 3839 N N . LEU A 1 513 ? 23.117 -8.550 -17.083 1.00 71.81 513 LEU A N 1
ATOM 3840 C CA . LEU A 1 513 ? 21.809 -8.296 -17.687 1.00 71.81 513 LEU A CA 1
ATOM 3841 C C . LEU A 1 513 ? 21.736 -9.041 -19.034 1.00 71.81 513 LEU A C 1
ATOM 3843 O O . LEU A 1 513 ? 22.602 -8.870 -19.891 1.00 71.81 513 LEU A O 1
ATOM 3847 N N . SER A 1 514 ? 20.750 -9.919 -19.205 1.00 74.94 514 SER A N 1
ATOM 3848 C CA . SER A 1 514 ? 20.571 -10.742 -20.407 1.00 74.94 514 SER A CA 1
ATOM 3849 C C . SER A 1 514 ? 19.264 -10.364 -21.095 1.00 74.94 514 SER A C 1
ATOM 3851 O O . SER A 1 514 ? 18.257 -11.057 -20.987 1.00 74.94 514 SER A O 1
ATOM 3853 N N . THR A 1 515 ? 19.282 -9.222 -21.775 1.00 70.12 515 THR A N 1
ATOM 3854 C CA . THR A 1 515 ? 18.136 -8.699 -22.531 1.00 70.12 515 THR A CA 1
ATOM 3855 C C . THR A 1 515 ? 18.528 -8.580 -24.010 1.00 70.12 515 THR A C 1
ATOM 3857 O O . THR A 1 515 ? 19.709 -8.489 -24.362 1.00 70.12 515 THR A O 1
ATOM 3860 N N . ASN A 1 516 ? 17.572 -8.593 -24.926 1.00 79.81 516 ASN A N 1
ATOM 3861 C CA . ASN A 1 516 ? 17.823 -8.199 -26.303 1.00 79.81 516 ASN A CA 1
ATOM 3862 C C . ASN A 1 516 ? 18.205 -6.705 -26.317 1.00 79.81 516 ASN A C 1
ATOM 3864 O O . ASN A 1 516 ? 17.495 -5.867 -25.757 1.00 79.81 516 ASN A O 1
ATOM 3868 N N . GLN A 1 517 ? 19.338 -6.361 -26.942 1.00 72.25 517 GLN A N 1
ATOM 3869 C CA . GLN A 1 517 ? 19.840 -4.980 -27.006 1.00 72.25 517 GLN A CA 1
ATOM 3870 C C . GLN A 1 517 ? 18.785 -4.006 -27.552 1.00 72.25 517 GLN A C 1
ATOM 3872 O O . GLN A 1 517 ? 18.672 -2.876 -27.082 1.00 72.25 517 GLN A O 1
ATOM 3877 N N . GLY A 1 518 ? 17.990 -4.455 -28.514 1.00 71.56 518 GLY A N 1
ATOM 3878 C CA . GLY A 1 518 ? 16.916 -3.690 -29.107 1.00 71.56 518 GLY A CA 1
ATOM 3879 C C . GLY A 1 518 ? 15.712 -3.473 -28.179 1.00 71.56 518 GLY A C 1
ATOM 3880 O O . GLY A 1 518 ? 15.177 -2.368 -28.127 1.00 71.56 518 GLY A O 1
ATOM 3881 N N . ASN A 1 519 ? 15.339 -4.468 -27.369 1.00 81.06 519 ASN A N 1
ATOM 3882 C CA . ASN A 1 519 ? 14.289 -4.317 -26.352 1.00 81.06 519 ASN A CA 1
ATOM 3883 C C . ASN A 1 519 ? 14.727 -3.373 -25.225 1.00 81.06 519 ASN A C 1
ATOM 3885 O O . ASN A 1 519 ? 13.975 -2.473 -24.848 1.00 81.06 519 ASN A O 1
ATOM 3889 N N . LEU A 1 520 ? 15.970 -3.504 -24.751 1.00 82.88 520 LEU A N 1
ATOM 3890 C CA . LEU A 1 520 ? 16.558 -2.569 -23.786 1.00 82.88 520 LEU A CA 1
ATOM 3891 C C . LEU A 1 520 ? 16.573 -1.132 -24.330 1.00 82.88 520 LEU A C 1
ATOM 3893 O O . LEU A 1 520 ? 16.236 -0.189 -23.613 1.00 82.88 520 LEU A O 1
ATOM 3897 N N . ALA A 1 521 ? 16.922 -0.965 -25.604 1.00 75.19 521 ALA A N 1
ATOM 3898 C CA . ALA A 1 521 ? 16.939 0.336 -26.256 1.00 75.19 521 ALA A CA 1
ATOM 3899 C C . ALA A 1 521 ? 15.549 0.943 -26.427 1.00 75.19 521 ALA A C 1
ATOM 3901 O O . ALA A 1 521 ? 15.404 2.142 -26.217 1.00 75.19 521 ALA A O 1
ATOM 3902 N N . ARG A 1 522 ? 14.521 0.144 -26.733 1.00 80.38 522 ARG A N 1
ATOM 3903 C CA . ARG A 1 522 ? 13.129 0.613 -26.743 1.00 80.38 522 ARG A CA 1
ATOM 3904 C C . ARG A 1 522 ? 12.694 1.078 -25.354 1.00 80.38 522 ARG A C 1
ATOM 3906 O O . ARG A 1 522 ? 12.131 2.163 -25.220 1.00 80.38 522 ARG A O 1
ATOM 3913 N N . VAL A 1 523 ? 12.986 0.288 -24.315 1.00 88.56 523 VAL A N 1
ATOM 3914 C CA . VAL A 1 523 ? 12.652 0.629 -22.921 1.00 88.56 523 VAL A CA 1
ATOM 3915 C C . VAL A 1 523 ? 13.291 1.957 -22.516 1.00 88.56 523 VAL A C 1
ATOM 3917 O O . VAL A 1 523 ? 12.597 2.871 -22.069 1.00 88.56 523 VAL A O 1
ATOM 3920 N N . LEU A 1 524 ? 14.599 2.103 -22.739 1.00 85.38 524 LEU A N 1
ATOM 3921 C CA . LEU A 1 524 ? 15.315 3.354 -22.486 1.00 85.38 524 LEU A CA 1
ATOM 3922 C C . LEU A 1 524 ? 14.818 4.493 -23.380 1.00 85.38 524 LEU A C 1
ATOM 3924 O O . LEU A 1 524 ? 14.599 5.598 -22.895 1.00 85.38 524 LEU A O 1
ATOM 3928 N N . GLY A 1 525 ? 14.590 4.231 -24.662 1.00 79.81 525 GLY A N 1
ATOM 3929 C CA . GLY A 1 525 ? 14.150 5.223 -25.634 1.00 79.81 525 GLY A CA 1
ATOM 3930 C C . GLY A 1 525 ? 12.811 5.848 -25.258 1.00 79.81 525 GLY A C 1
ATOM 3931 O O . GLY A 1 525 ? 12.692 7.067 -25.291 1.00 79.81 525 GLY A O 1
ATOM 3932 N N . VAL A 1 526 ? 11.840 5.050 -24.805 1.00 84.44 526 VAL A N 1
ATOM 3933 C CA . VAL A 1 526 ? 10.558 5.544 -24.274 1.00 84.44 526 VAL A CA 1
ATOM 3934 C C . VAL A 1 526 ? 10.747 6.261 -22.936 1.00 84.44 526 VAL A C 1
ATOM 3936 O O . VAL A 1 526 ? 10.179 7.340 -22.744 1.00 84.44 526 VAL A O 1
ATOM 3939 N N . ALA A 1 527 ? 11.535 5.703 -22.013 1.00 87.81 527 ALA A N 1
ATOM 3940 C CA . ALA A 1 527 ? 11.757 6.283 -20.687 1.00 87.81 527 ALA A CA 1
ATOM 3941 C C . ALA A 1 527 ? 12.390 7.681 -20.755 1.00 87.81 527 ALA A C 1
ATOM 3943 O O . ALA A 1 527 ? 11.906 8.629 -20.140 1.00 87.81 527 ALA A O 1
ATOM 3944 N N . LEU A 1 528 ? 13.420 7.845 -21.580 1.00 81.38 528 LEU A N 1
ATOM 3945 C CA . LEU A 1 528 ? 14.183 9.086 -21.723 1.00 81.38 528 LEU A CA 1
ATOM 3946 C C . LEU A 1 528 ? 13.416 10.214 -22.439 1.00 81.38 528 LEU A C 1
ATOM 3948 O O . LEU A 1 528 ? 13.927 11.326 -22.552 1.00 81.38 528 LEU A O 1
ATOM 3952 N N . THR A 1 529 ? 12.175 9.962 -22.867 1.00 75.19 529 THR A N 1
ATOM 3953 C CA . THR A 1 529 ? 11.265 11.004 -23.378 1.00 75.19 529 THR A CA 1
ATOM 3954 C C . THR A 1 529 ? 10.715 11.912 -22.298 1.00 75.19 529 THR A C 1
ATOM 3956 O O . THR A 1 529 ? 10.273 13.019 -22.604 1.00 75.19 529 THR A O 1
ATOM 3959 N N . ASP A 1 530 ? 10.762 11.477 -21.039 1.00 79.31 530 ASP A N 1
ATOM 3960 C CA . ASP A 1 530 ? 10.488 12.349 -19.911 1.00 79.31 530 ASP A CA 1
ATOM 3961 C C . ASP A 1 530 ? 11.759 13.138 -19.521 1.00 79.31 530 ASP A C 1
ATOM 3963 O O . ASP A 1 530 ? 12.805 12.533 -19.264 1.00 79.31 530 ASP A O 1
ATOM 3967 N N . PRO A 1 531 ? 11.705 14.481 -19.428 1.00 70.94 531 PRO A N 1
ATOM 3968 C CA . PRO A 1 531 ? 12.866 15.291 -19.054 1.00 70.94 531 PRO A CA 1
ATOM 3969 C C . PRO A 1 531 ? 13.442 14.968 -17.667 1.00 70.94 531 PRO A C 1
ATOM 3971 O O . PRO A 1 531 ? 14.645 15.134 -17.445 1.00 70.94 531 PRO A O 1
ATOM 3974 N N . GLY A 1 532 ? 12.599 14.538 -16.722 1.00 71.75 532 GLY A N 1
ATOM 3975 C CA . GLY A 1 532 ? 13.020 14.115 -15.390 1.00 71.75 532 GLY A CA 1
ATOM 3976 C C . GLY A 1 532 ? 13.797 12.805 -15.450 1.00 71.75 532 GLY A C 1
ATOM 3977 O O . GLY A 1 532 ? 14.915 12.734 -14.941 1.00 71.75 532 GLY A O 1
ATOM 3978 N N . ALA A 1 533 ? 13.253 11.807 -16.146 1.00 78.06 533 ALA A N 1
ATOM 3979 C CA . ALA A 1 533 ? 13.919 10.530 -16.391 1.00 78.06 533 ALA A CA 1
ATOM 3980 C C . ALA A 1 533 ? 15.260 10.711 -17.129 1.00 78.06 533 ALA A C 1
ATOM 3982 O O . ALA A 1 533 ? 16.277 10.168 -16.698 1.00 78.06 533 ALA A O 1
ATOM 3983 N N . LEU A 1 534 ? 15.306 11.545 -18.175 1.00 76.00 534 LEU A N 1
ATOM 3984 C CA . LEU A 1 534 ? 16.535 11.857 -18.914 1.00 76.00 534 LEU A CA 1
ATOM 3985 C C . LEU A 1 534 ? 17.624 12.456 -18.017 1.00 76.00 534 LEU A C 1
ATOM 3987 O O . LEU A 1 534 ? 18.784 12.048 -18.084 1.00 76.00 534 LEU A O 1
ATOM 3991 N N . ARG A 1 535 ? 17.254 13.395 -17.141 1.00 72.81 535 ARG A N 1
ATOM 3992 C CA . ARG A 1 535 ? 18.190 13.999 -16.185 1.00 72.81 535 ARG A CA 1
ATOM 3993 C C . ARG A 1 535 ? 18.729 12.970 -15.193 1.00 72.81 535 ARG A C 1
ATOM 3995 O O . ARG A 1 535 ? 19.935 12.954 -14.940 1.00 72.81 535 ARG A O 1
ATOM 4002 N N . THR A 1 536 ? 17.856 12.128 -14.642 1.00 80.19 536 THR A N 1
ATOM 4003 C CA . THR A 1 536 ? 18.244 11.070 -13.701 1.00 80.19 536 THR A CA 1
ATOM 4004 C C . THR A 1 536 ? 19.213 10.088 -14.352 1.00 80.19 536 THR A C 1
ATOM 4006 O O . THR A 1 536 ? 20.263 9.803 -13.777 1.00 80.19 536 THR A O 1
ATOM 4009 N N . TYR A 1 537 ? 18.926 9.650 -15.582 1.00 81.81 537 TYR A N 1
ATOM 4010 C CA . TYR A 1 537 ? 19.812 8.765 -16.337 1.00 81.81 537 TYR A CA 1
ATOM 4011 C C . TYR A 1 537 ? 21.160 9.437 -16.607 1.00 81.81 537 TYR A C 1
ATOM 4013 O O . TYR A 1 537 ? 22.203 8.841 -16.363 1.00 81.81 537 TYR A O 1
ATOM 4021 N N . GLY A 1 538 ? 21.155 10.703 -17.037 1.00 71.50 538 GLY A N 1
ATOM 4022 C CA . GLY A 1 538 ? 22.378 11.475 -17.264 1.00 71.50 538 GLY A CA 1
ATOM 4023 C C . GLY A 1 538 ? 23.240 11.612 -16.006 1.00 71.50 538 GLY A C 1
ATOM 4024 O O . GLY A 1 538 ? 24.457 11.472 -16.077 1.00 71.50 538 GLY A O 1
ATOM 4025 N N . THR A 1 539 ? 22.625 11.818 -14.837 1.00 76.75 539 THR A N 1
ATOM 4026 C CA . THR A 1 539 ? 23.348 11.851 -13.554 1.00 76.75 539 THR A CA 1
ATOM 4027 C C . THR A 1 539 ? 23.943 10.489 -13.204 1.00 76.75 539 THR A C 1
ATOM 4029 O O . THR A 1 539 ? 25.119 10.421 -12.851 1.00 76.75 539 THR A O 1
ATOM 4032 N N . ALA A 1 540 ? 23.173 9.406 -13.341 1.00 80.44 540 ALA A N 1
ATOM 4033 C CA . ALA A 1 540 ? 23.655 8.045 -13.100 1.00 80.44 540 ALA A CA 1
ATOM 4034 C C . ALA A 1 540 ? 24.826 7.678 -14.026 1.00 80.44 540 ALA A C 1
ATOM 4036 O O . ALA A 1 540 ? 25.848 7.163 -13.569 1.00 80.44 540 ALA A O 1
ATOM 4037 N N . LEU A 1 541 ? 24.705 8.016 -15.312 1.00 76.31 541 LEU A N 1
ATOM 4038 C CA . LEU A 1 541 ? 25.744 7.819 -16.313 1.00 76.31 541 LEU A CA 1
ATOM 4039 C C . LEU A 1 541 ? 27.014 8.605 -15.966 1.00 76.31 541 LEU A C 1
ATOM 4041 O O . LEU A 1 541 ? 28.098 8.034 -15.999 1.00 76.31 541 LEU A O 1
ATOM 4045 N N . ASN A 1 542 ? 26.894 9.879 -15.578 1.00 70.38 542 ASN A N 1
ATOM 4046 C CA . ASN A 1 542 ? 28.043 10.710 -15.200 1.00 70.38 542 ASN A CA 1
ATOM 4047 C C . ASN A 1 542 ? 28.777 10.171 -13.961 1.00 70.38 542 ASN A C 1
ATOM 4049 O O . ASN A 1 542 ? 30.008 10.205 -13.919 1.00 70.38 542 ASN A O 1
ATOM 4053 N N . ILE A 1 543 ? 28.040 9.677 -12.957 1.00 73.62 543 ILE A N 1
ATOM 4054 C CA . ILE A 1 543 ? 28.629 9.048 -11.763 1.00 73.62 543 ILE A CA 1
ATOM 4055 C C . ILE A 1 543 ? 29.434 7.820 -12.183 1.00 73.62 543 ILE A C 1
ATOM 4057 O O . ILE A 1 543 ? 30.627 7.743 -11.900 1.00 73.62 543 ILE A O 1
ATOM 4061 N N . TRP A 1 544 ? 28.814 6.914 -12.941 1.00 77.19 544 TRP A N 1
ATOM 4062 C CA . TRP A 1 544 ? 29.483 5.706 -13.412 1.00 77.19 544 TRP A CA 1
ATOM 4063 C C . TRP A 1 544 ? 30.715 6.020 -14.275 1.00 77.19 544 TRP A C 1
ATOM 4065 O O . TRP A 1 544 ? 31.781 5.455 -14.048 1.00 77.19 544 TRP A O 1
ATOM 4075 N N . GLN A 1 545 ? 30.617 6.964 -15.215 1.00 70.44 545 GLN A N 1
ATOM 4076 C CA . GLN A 1 545 ? 31.752 7.405 -16.034 1.00 70.44 545 GLN A CA 1
ATOM 4077 C C . GLN A 1 545 ? 32.899 7.954 -15.183 1.00 70.44 545 GLN A C 1
ATOM 4079 O O . GLN A 1 545 ? 34.061 7.640 -15.442 1.00 70.44 545 GLN A O 1
ATOM 4084 N N . SER A 1 546 ? 32.580 8.744 -14.155 1.00 68.81 546 SER A N 1
ATOM 4085 C CA . SER A 1 546 ? 33.578 9.276 -13.223 1.00 68.81 546 SER A CA 1
ATOM 4086 C C . SER A 1 546 ? 34.292 8.151 -12.472 1.00 68.81 546 SER A C 1
ATOM 4088 O O . SER A 1 546 ? 35.514 8.203 -12.330 1.00 68.81 546 SER A O 1
ATOM 4090 N N . ASP A 1 547 ? 33.567 7.104 -12.072 1.00 72.69 547 ASP A N 1
ATOM 4091 C CA . ASP A 1 547 ? 34.141 5.924 -11.417 1.00 72.69 547 ASP A CA 1
ATOM 4092 C C . ASP A 1 547 ? 35.058 5.126 -12.359 1.00 72.69 547 ASP A C 1
ATOM 4094 O O . ASP A 1 547 ? 36.139 4.693 -11.947 1.00 72.69 547 ASP A O 1
ATOM 4098 N N . VAL A 1 548 ? 34.679 4.969 -13.636 1.00 69.56 548 VAL A N 1
ATOM 4099 C CA . VAL A 1 548 ? 35.531 4.318 -14.649 1.00 69.56 548 VAL A CA 1
ATOM 4100 C C . VAL A 1 548 ? 36.819 5.108 -14.864 1.00 69.56 548 VAL A C 1
ATOM 4102 O O . VAL A 1 548 ? 37.908 4.537 -14.826 1.00 69.56 548 VAL A O 1
ATOM 4105 N N . ILE A 1 549 ? 36.720 6.427 -15.044 1.00 65.38 549 ILE A N 1
ATOM 4106 C CA . ILE A 1 549 ? 37.880 7.304 -15.255 1.00 65.38 549 ILE A CA 1
ATOM 4107 C C . ILE A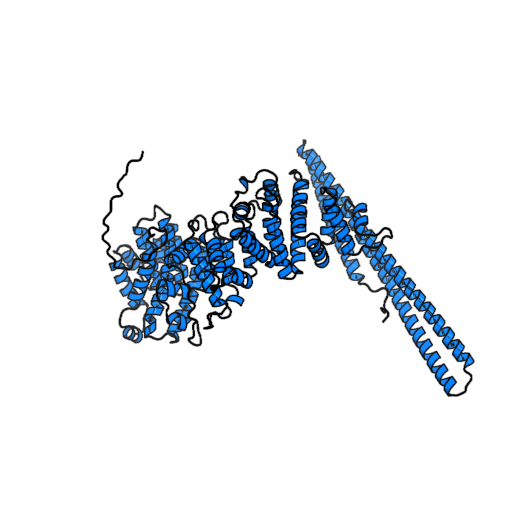 1 549 ? 38.793 7.303 -14.025 1.00 65.38 549 ILE A C 1
ATOM 4109 O O . ILE A 1 549 ? 40.014 7.226 -14.165 1.00 65.38 549 ILE A O 1
ATOM 4113 N N . ALA A 1 550 ? 38.227 7.340 -12.817 1.00 67.31 550 ALA A N 1
ATOM 4114 C CA . ALA A 1 550 ? 38.999 7.220 -11.586 1.00 67.31 550 ALA A CA 1
ATOM 4115 C C . ALA A 1 550 ? 39.752 5.881 -11.528 1.00 67.31 550 ALA A C 1
ATOM 4117 O O . ALA A 1 550 ? 40.947 5.869 -11.240 1.00 67.31 550 ALA A O 1
ATOM 4118 N N . ALA A 1 551 ? 39.103 4.767 -11.882 1.00 67.25 551 ALA A N 1
ATOM 4119 C CA . ALA A 1 551 ? 39.745 3.454 -11.930 1.00 67.25 551 ALA A CA 1
ATOM 4120 C C . ALA A 1 551 ? 40.881 3.377 -12.969 1.00 67.25 551 ALA A C 1
ATOM 4122 O O . ALA A 1 551 ? 41.909 2.749 -12.701 1.00 67.25 551 ALA A O 1
ATOM 4123 N N . ILE A 1 552 ? 40.735 4.039 -14.122 1.00 64.50 552 ILE A N 1
ATOM 4124 C CA . ILE A 1 552 ? 41.805 4.181 -15.126 1.00 64.50 552 ILE A CA 1
ATOM 4125 C C . ILE A 1 552 ? 42.983 4.966 -14.536 1.00 64.50 552 ILE A C 1
ATOM 4127 O O . ILE A 1 552 ? 44.117 4.490 -14.564 1.00 64.50 552 ILE A O 1
ATOM 4131 N N . ASN A 1 553 ? 42.716 6.136 -13.951 1.00 63.38 553 ASN A N 1
ATOM 4132 C CA . ASN A 1 553 ? 43.744 7.025 -13.399 1.00 63.38 553 ASN A CA 1
ATOM 4133 C C . ASN A 1 553 ? 44.496 6.408 -12.211 1.00 63.38 553 ASN A C 1
ATOM 4135 O O . ASN A 1 553 ? 45.680 6.672 -12.013 1.00 63.38 553 ASN A O 1
ATOM 4139 N N . GLU A 1 554 ? 43.822 5.571 -11.427 1.00 68.81 554 GLU A N 1
ATOM 4140 C CA . GLU A 1 554 ? 44.409 4.822 -10.314 1.00 68.81 554 GLU A CA 1
ATOM 4141 C C . GLU A 1 554 ? 45.188 3.576 -10.771 1.00 68.81 554 GLU A C 1
ATOM 4143 O O . GLU A 1 554 ? 45.763 2.874 -9.939 1.00 68.81 554 GLU A O 1
ATOM 4148 N N . GLY A 1 555 ? 45.215 3.277 -12.077 1.00 64.12 555 GLY A N 1
ATOM 4149 C CA . GLY A 1 555 ? 45.880 2.098 -12.633 1.00 64.12 555 GLY A CA 1
ATOM 4150 C C . GLY A 1 555 ? 45.202 0.777 -12.258 1.00 64.12 555 GLY A C 1
ATOM 4151 O O . GLY A 1 555 ? 45.844 -0.272 -12.306 1.00 64.12 555 GLY A O 1
ATOM 4152 N N . ARG A 1 556 ? 43.919 0.812 -11.864 1.00 70.19 556 ARG A N 1
ATOM 4153 C CA . ARG A 1 556 ? 43.125 -0.392 -11.565 1.00 70.19 556 ARG A CA 1
ATOM 4154 C C . ARG A 1 556 ? 42.709 -1.138 -12.831 1.00 70.19 556 ARG A C 1
ATOM 4156 O O . ARG A 1 556 ? 42.496 -2.343 -12.761 1.00 70.19 556 ARG A O 1
ATOM 4163 N N . ILE A 1 557 ? 42.602 -0.449 -13.968 1.00 64.94 557 ILE A N 1
ATOM 4164 C CA . ILE A 1 557 ? 42.307 -1.060 -15.270 1.00 64.94 557 ILE A CA 1
ATOM 4165 C C . ILE A 1 557 ? 43.630 -1.319 -16.010 1.00 64.94 557 ILE A C 1
ATOM 4167 O O . ILE A 1 557 ? 44.387 -0.369 -16.226 1.00 64.94 557 ILE A O 1
ATOM 4171 N N . PRO A 1 558 ? 43.938 -2.572 -16.401 1.00 65.31 558 PRO A N 1
ATOM 4172 C CA . PRO A 1 558 ? 45.110 -2.873 -17.216 1.00 65.31 558 PRO A CA 1
ATOM 4173 C C . PRO A 1 558 ? 45.094 -2.092 -18.533 1.00 65.31 558 PRO A C 1
ATOM 4175 O O . PRO A 1 558 ? 44.038 -1.914 -19.136 1.00 65.31 558 PRO A O 1
ATOM 4178 N N . VAL A 1 559 ? 46.270 -1.685 -19.014 1.00 59.22 559 VAL A N 1
ATOM 4179 C CA . VAL A 1 559 ? 46.418 -0.936 -20.278 1.00 59.22 559 VAL A CA 1
ATOM 4180 C C . VAL A 1 559 ? 45.774 -1.678 -21.456 1.00 59.22 559 VAL A C 1
ATOM 4182 O O . VAL A 1 559 ? 45.076 -1.063 -22.255 1.00 59.22 559 VAL A O 1
ATOM 4185 N N . ASP A 1 560 ? 45.917 -3.005 -21.504 1.00 62.62 560 ASP A N 1
ATOM 4186 C CA . ASP A 1 560 ? 45.329 -3.857 -22.548 1.00 62.62 560 ASP A CA 1
ATOM 4187 C C . ASP A 1 560 ? 43.782 -3.882 -22.524 1.00 62.62 560 ASP A C 1
ATOM 4189 O O . ASP A 1 560 ? 43.158 -4.306 -23.492 1.00 62.62 560 ASP A O 1
ATOM 4193 N N . SER A 1 561 ? 43.154 -3.419 -21.436 1.00 63.59 561 SER A N 1
ATOM 4194 C CA . SER A 1 561 ? 41.694 -3.328 -21.259 1.00 63.59 561 SER A CA 1
ATOM 4195 C C . SER A 1 561 ? 41.166 -1.888 -21.343 1.00 63.59 561 SER A C 1
ATOM 4197 O O . SER A 1 561 ? 39.970 -1.652 -21.164 1.00 63.59 561 SER A O 1
ATOM 4199 N N . LEU A 1 562 ? 42.037 -0.907 -21.600 1.00 60.78 562 LEU A N 1
ATOM 4200 C CA . LEU A 1 562 ? 41.668 0.509 -21.627 1.00 60.78 562 LEU A CA 1
ATOM 4201 C C . LEU A 1 562 ? 40.739 0.841 -22.803 1.00 60.78 562 LEU A C 1
ATOM 4203 O O . LEU A 1 562 ? 39.781 1.594 -22.632 1.00 60.78 562 LEU A O 1
ATOM 4207 N N . SER A 1 563 ? 40.994 0.271 -23.983 1.00 59.41 563 SER A N 1
ATOM 4208 C CA . SER A 1 563 ? 40.170 0.530 -25.167 1.00 59.41 563 SER A CA 1
ATOM 4209 C C . SER A 1 563 ? 38.752 -0.034 -25.010 1.00 59.41 563 SER A C 1
ATOM 4211 O O . SER A 1 563 ? 37.778 0.653 -25.316 1.00 59.41 563 SER A O 1
ATOM 4213 N N . GLU A 1 564 ? 38.622 -1.212 -24.391 1.00 65.31 564 GLU A N 1
ATOM 4214 C CA . GLU A 1 564 ? 37.335 -1.804 -24.019 1.00 65.31 564 GLU A CA 1
ATOM 4215 C C . GLU A 1 564 ? 36.585 -0.938 -22.991 1.00 65.31 564 GLU A C 1
ATOM 4217 O O . GLU A 1 564 ? 35.382 -0.722 -23.129 1.00 65.31 564 GLU A O 1
ATOM 4222 N N . ALA A 1 565 ? 37.280 -0.368 -22.000 1.00 61.78 565 ALA A N 1
ATOM 4223 C CA . ALA A 1 565 ? 36.660 0.515 -21.009 1.00 61.78 565 ALA A CA 1
ATOM 4224 C C . ALA A 1 565 ? 36.122 1.815 -21.608 1.00 61.78 565 ALA A C 1
ATOM 4226 O O . ALA A 1 565 ? 35.016 2.246 -21.274 1.00 61.78 565 ALA A O 1
ATOM 4227 N N . LEU A 1 566 ? 36.868 2.414 -22.532 1.00 62.56 566 LEU A N 1
ATOM 4228 C CA . LEU A 1 566 ? 36.416 3.594 -23.264 1.00 62.56 566 LEU A CA 1
ATOM 4229 C C . LEU A 1 566 ? 35.249 3.249 -24.206 1.00 62.56 566 LEU A C 1
ATOM 4231 O O . LEU A 1 566 ? 34.269 3.988 -24.282 1.00 62.56 566 LEU A O 1
ATOM 4235 N N . SER A 1 567 ? 35.304 2.099 -24.876 1.00 63.16 567 SER A N 1
ATOM 4236 C CA . SER A 1 567 ? 34.232 1.594 -25.742 1.00 63.16 567 SER A CA 1
ATOM 4237 C C . SER A 1 567 ? 32.923 1.325 -24.972 1.00 63.16 567 SER A C 1
ATOM 4239 O O . SER A 1 567 ? 31.840 1.665 -25.461 1.00 63.16 567 SER A O 1
ATOM 4241 N N . MET A 1 568 ? 32.994 0.837 -23.726 1.00 66.69 568 MET A N 1
ATOM 4242 C CA . MET A 1 568 ? 31.826 0.713 -22.840 1.00 66.69 568 MET A CA 1
ATOM 4243 C C . MET A 1 568 ? 31.193 2.072 -22.514 1.00 66.69 568 MET A C 1
ATOM 4245 O O . MET A 1 568 ? 29.967 2.193 -22.534 1.00 66.69 568 MET A O 1
ATOM 4249 N N . ILE A 1 569 ? 32.008 3.102 -22.248 1.00 65.94 569 ILE A N 1
ATOM 4250 C CA . ILE A 1 569 ? 31.521 4.473 -22.020 1.00 65.94 569 ILE A CA 1
ATOM 4251 C C . ILE A 1 569 ? 30.742 4.971 -23.244 1.00 65.94 569 ILE A C 1
ATOM 4253 O O . ILE A 1 569 ? 29.597 5.413 -23.103 1.00 65.94 569 ILE A O 1
ATOM 4257 N N . GLY A 1 570 ? 31.324 4.815 -24.438 1.00 62.03 570 GLY A N 1
ATOM 4258 C CA . GLY A 1 570 ? 30.684 5.196 -25.699 1.00 62.03 570 GLY A CA 1
ATOM 4259 C C . GLY A 1 570 ? 29.387 4.432 -25.975 1.00 62.03 570 GLY A C 1
ATOM 4260 O O . GLY A 1 570 ? 28.411 5.019 -26.437 1.00 62.03 570 GLY A O 1
ATOM 4261 N N . SER A 1 571 ? 29.332 3.144 -25.630 1.00 66.81 571 SER A N 1
ATOM 4262 C CA . SER A 1 571 ? 28.146 2.299 -25.827 1.00 66.81 571 SER A CA 1
ATOM 4263 C C . SER A 1 571 ? 26.989 2.676 -24.891 1.00 66.81 571 SER A C 1
ATOM 4265 O O . SER A 1 571 ? 25.839 2.748 -25.326 1.00 66.81 571 SER A O 1
ATOM 4267 N N . ALA A 1 572 ? 27.274 3.000 -23.624 1.00 68.25 572 ALA A N 1
ATOM 4268 C CA . ALA A 1 572 ? 26.270 3.483 -22.667 1.00 68.25 572 ALA A CA 1
ATOM 4269 C C . ALA A 1 572 ? 25.684 4.850 -23.068 1.00 68.25 572 ALA A C 1
ATOM 4271 O O . ALA A 1 572 ? 24.488 5.104 -22.900 1.00 68.25 572 ALA A O 1
ATOM 4272 N N . GLN A 1 573 ? 26.520 5.721 -23.643 1.00 66.19 573 GLN A N 1
ATOM 4273 C CA . GLN A 1 573 ? 26.084 6.979 -24.255 1.00 66.19 573 GLN A CA 1
ATOM 4274 C C . GLN A 1 573 ? 25.293 6.741 -25.550 1.00 66.19 573 GLN A C 1
ATOM 4276 O O . GLN A 1 573 ? 24.308 7.435 -25.793 1.00 66.19 573 GLN A O 1
ATOM 4281 N N . GLY A 1 574 ? 25.666 5.733 -26.344 1.00 61.72 574 GLY A N 1
ATOM 4282 C CA . GLY A 1 574 ? 24.921 5.293 -27.527 1.00 61.72 574 GLY A CA 1
ATOM 4283 C C . GLY A 1 574 ? 23.516 4.786 -27.201 1.00 61.72 574 GLY A C 1
ATOM 4284 O O . GLY A 1 574 ? 22.575 5.061 -27.932 1.00 61.72 574 GLY A O 1
ATOM 4285 N N . LEU A 1 575 ? 23.313 4.124 -26.063 1.00 66.81 575 LEU A N 1
ATOM 4286 C CA . LEU A 1 575 ? 21.961 3.776 -25.613 1.00 66.81 575 LEU A CA 1
ATOM 4287 C C . LEU A 1 575 ? 21.124 5.003 -25.226 1.00 66.81 575 LEU A C 1
ATOM 4289 O O . LEU A 1 575 ? 19.917 5.011 -25.451 1.00 66.81 575 LEU A O 1
ATOM 4293 N N . ALA A 1 576 ? 21.745 6.069 -24.712 1.00 64.25 576 ALA A N 1
ATOM 4294 C CA . ALA A 1 576 ? 21.041 7.326 -24.450 1.00 64.25 576 ALA A CA 1
ATOM 4295 C C . ALA A 1 576 ? 20.522 7.982 -25.743 1.00 64.25 576 ALA A C 1
ATOM 4297 O O . ALA A 1 576 ? 19.520 8.698 -25.709 1.00 64.25 576 ALA A O 1
ATOM 4298 N N . SER A 1 577 ? 21.167 7.722 -26.889 1.00 57.72 577 SER A N 1
ATOM 4299 C CA . SER A 1 577 ? 20.720 8.225 -28.192 1.00 57.72 577 SER A CA 1
ATOM 4300 C C . SER A 1 577 ? 19.550 7.438 -28.790 1.00 57.72 577 SER A C 1
ATOM 4302 O O . SER A 1 577 ? 18.857 7.972 -29.661 1.00 57.72 577 SER A O 1
ATOM 4304 N N . ALA A 1 578 ? 19.221 6.253 -28.253 1.00 60.81 578 ALA A N 1
ATOM 4305 C CA . ALA A 1 578 ? 18.004 5.508 -28.604 1.00 60.81 578 ALA A CA 1
ATOM 4306 C C . ALA A 1 578 ? 16.723 6.331 -28.361 1.00 60.81 578 ALA A C 1
ATOM 4308 O O . ALA A 1 578 ? 15.752 6.210 -29.103 1.00 60.81 578 ALA A O 1
ATOM 4309 N N . TYR A 1 579 ? 16.750 7.257 -27.397 1.00 60.06 579 TYR A N 1
ATOM 4310 C CA . TYR A 1 579 ? 15.710 8.270 -27.210 1.00 60.06 579 TYR A CA 1
ATOM 4311 C C . TYR A 1 579 ? 15.441 9.100 -28.476 1.00 60.06 579 TYR A C 1
ATOM 4313 O O . TYR A 1 579 ? 14.292 9.292 -28.876 1.00 60.06 579 TYR A O 1
ATOM 4321 N N . GLY A 1 580 ? 16.500 9.574 -29.140 1.00 54.56 580 GLY A N 1
ATOM 4322 C CA . GLY A 1 580 ? 16.386 10.342 -30.379 1.00 54.56 580 GLY A CA 1
ATOM 4323 C C . GLY A 1 580 ? 15.795 9.513 -31.520 1.00 54.56 580 GLY A C 1
ATOM 4324 O O . GLY A 1 580 ? 15.016 10.037 -32.317 1.00 54.56 580 GLY A O 1
ATOM 4325 N N . ALA A 1 581 ? 16.109 8.214 -31.569 1.00 58.41 581 ALA A N 1
ATOM 4326 C CA . ALA A 1 581 ? 15.518 7.278 -32.521 1.00 58.41 581 ALA A CA 1
ATOM 4327 C C . ALA A 1 581 ? 14.022 7.037 -32.255 1.00 58.41 581 ALA A C 1
ATOM 4329 O O . ALA A 1 581 ? 13.260 7.011 -33.220 1.00 58.41 581 ALA A O 1
ATOM 4330 N N . GLU A 1 582 ? 13.596 6.935 -30.992 1.00 61.94 582 GLU A N 1
ATOM 4331 C CA . GLU A 1 582 ? 12.179 6.794 -30.615 1.00 61.94 582 GLU A CA 1
ATOM 4332 C C . GLU A 1 582 ? 11.361 8.065 -30.891 1.00 61.94 582 GLU A C 1
ATOM 4334 O O . GLU A 1 582 ? 10.257 7.994 -31.435 1.00 61.94 582 GLU A O 1
ATOM 4339 N N . ILE A 1 583 ? 11.918 9.256 -30.637 1.00 55.72 583 ILE A N 1
ATOM 4340 C CA . ILE A 1 583 ? 11.278 10.503 -31.088 1.00 55.72 583 ILE A CA 1
ATOM 4341 C C . ILE A 1 583 ? 11.158 10.518 -32.615 1.00 55.72 583 ILE A C 1
ATOM 4343 O O . ILE A 1 583 ? 10.108 10.878 -33.146 1.00 55.72 583 ILE A O 1
ATOM 4347 N N . ALA A 1 584 ? 12.225 10.155 -33.334 1.00 52.56 584 ALA A N 1
ATOM 4348 C CA . ALA A 1 584 ? 12.257 10.183 -34.794 1.00 52.56 584 ALA A CA 1
ATOM 4349 C C . ALA A 1 584 ? 11.349 9.123 -35.443 1.00 52.56 584 ALA A C 1
ATOM 4351 O O . ALA A 1 584 ? 10.829 9.370 -36.529 1.00 52.56 584 ALA A O 1
ATOM 4352 N N . SER A 1 585 ? 11.140 7.966 -34.804 1.00 55.16 585 SER A N 1
ATOM 4353 C CA . SER A 1 585 ? 10.216 6.926 -35.275 1.00 55.16 585 SER A CA 1
ATOM 4354 C C . SER A 1 585 ? 8.752 7.371 -35.157 1.00 55.16 585 SER A C 1
ATOM 4356 O O . SER A 1 585 ? 7.955 7.081 -36.049 1.00 55.16 585 SER A O 1
ATOM 4358 N N . HIS A 1 586 ? 8.409 8.135 -34.112 1.00 50.09 586 HIS A N 1
ATOM 4359 C CA . HIS A 1 586 ? 7.051 8.640 -33.872 1.00 50.09 586 HIS A CA 1
ATOM 4360 C C . HIS A 1 586 ? 6.761 9.963 -34.592 1.00 50.09 586 HIS A C 1
ATOM 4362 O O . HIS A 1 586 ? 5.638 10.220 -35.038 1.00 50.09 586 HIS A O 1
ATOM 4368 N N . ALA A 1 587 ? 7.764 10.822 -34.746 1.00 45.97 587 ALA A N 1
ATOM 4369 C CA . ALA A 1 587 ? 7.639 12.053 -35.500 1.00 45.97 587 ALA A CA 1
ATOM 4370 C C . ALA A 1 587 ? 7.821 11.768 -36.996 1.00 45.97 587 ALA A C 1
ATOM 4372 O O . ALA A 1 587 ? 8.930 11.812 -37.522 1.00 45.97 587 ALA A O 1
ATOM 4373 N N . SER A 1 588 ? 6.707 11.613 -37.717 1.00 38.50 588 SER A N 1
ATOM 4374 C CA . SER A 1 588 ? 6.651 11.550 -39.195 1.00 38.50 588 SER A CA 1
ATOM 4375 C C . SER A 1 588 ? 7.347 12.714 -39.942 1.00 38.50 588 SER A C 1
ATOM 4377 O O . SER A 1 588 ? 7.392 12.721 -41.171 1.00 38.50 588 SER A O 1
ATOM 4379 N N . ALA A 1 589 ? 7.893 13.699 -39.217 1.00 37.97 589 ALA A N 1
ATOM 4380 C CA . ALA A 1 589 ? 8.488 14.934 -39.714 1.00 37.97 589 ALA A CA 1
ATOM 4381 C C . ALA A 1 589 ? 9.959 15.167 -39.304 1.00 37.97 589 ALA A C 1
ATOM 4383 O O . ALA A 1 589 ? 10.526 16.194 -39.693 1.00 37.97 589 ALA A O 1
ATOM 4384 N N . VAL A 1 590 ? 10.619 14.269 -38.557 1.00 43.72 590 VAL A N 1
ATOM 4385 C CA . VAL A 1 590 ? 12.070 14.411 -38.329 1.00 43.72 590 VAL A CA 1
ATOM 4386 C C . VAL A 1 590 ? 12.776 14.010 -39.620 1.00 43.72 590 VAL A C 1
ATOM 4388 O O . VAL A 1 590 ? 12.949 12.835 -39.921 1.00 43.72 590 VAL A O 1
ATOM 4391 N N . SER A 1 591 ? 13.127 15.008 -40.437 1.00 49.50 591 SER A N 1
ATOM 4392 C CA . SER A 1 591 ? 13.876 14.777 -41.675 1.00 49.50 591 SER A CA 1
ATOM 4393 C C . SER A 1 591 ? 15.145 13.971 -41.389 1.00 49.50 591 SER A C 1
ATOM 4395 O O . SER A 1 591 ? 15.792 14.203 -40.369 1.00 49.50 591 SER A O 1
ATOM 4397 N N . GLU A 1 592 ? 15.544 13.104 -42.317 1.00 49.19 592 GLU A N 1
ATOM 4398 C CA . GLU A 1 592 ? 16.794 12.328 -42.273 1.00 49.19 592 GLU A CA 1
ATOM 4399 C C . GLU A 1 592 ? 18.022 13.179 -41.872 1.00 49.19 592 GLU A C 1
ATOM 4401 O O . GLU A 1 592 ? 18.899 12.723 -41.146 1.00 49.19 592 GLU A O 1
ATOM 4406 N N . ALA A 1 593 ? 18.037 14.463 -42.247 1.00 45.50 593 ALA A N 1
ATOM 4407 C CA . ALA A 1 593 ? 19.069 15.423 -41.857 1.00 45.50 593 ALA A CA 1
ATOM 4408 C C . ALA A 1 593 ? 19.126 15.710 -40.340 1.00 45.50 593 ALA A C 1
ATOM 4410 O O . ALA A 1 593 ? 20.213 15.831 -39.784 1.00 45.50 593 ALA A O 1
ATOM 4411 N N . HIS A 1 594 ? 17.982 15.785 -39.654 1.00 47.75 594 HIS A N 1
ATOM 4412 C CA . HIS A 1 594 ? 17.927 15.958 -38.197 1.00 47.75 594 HIS A CA 1
ATOM 4413 C C . HIS A 1 594 ? 18.340 14.680 -37.459 1.00 47.75 594 HIS A C 1
ATOM 4415 O O . HIS A 1 594 ? 18.961 14.765 -36.405 1.00 47.75 594 HIS A O 1
ATOM 4421 N N . ARG A 1 595 ? 18.054 13.503 -38.034 1.00 50.06 595 ARG A N 1
ATOM 4422 C CA . ARG A 1 595 ? 18.514 12.209 -37.510 1.00 50.06 595 ARG A CA 1
ATOM 4423 C C . ARG A 1 595 ? 20.040 12.103 -37.574 1.00 50.06 595 ARG A C 1
ATOM 4425 O O . ARG A 1 595 ? 20.682 11.851 -36.566 1.00 50.06 595 ARG A O 1
ATOM 4432 N N . GLN A 1 596 ? 20.621 12.450 -38.722 1.00 50.44 596 GLN A N 1
ATOM 4433 C CA . GLN A 1 596 ? 22.075 12.500 -38.911 1.00 50.44 596 GLN A CA 1
ATOM 4434 C C . GLN A 1 596 ? 22.766 13.535 -38.006 1.00 50.44 596 GLN A C 1
ATOM 4436 O O . GLN A 1 596 ? 23.900 13.323 -37.582 1.00 50.44 596 GLN A O 1
ATOM 4441 N N . GLN A 1 597 ? 22.098 14.649 -37.692 1.00 47.09 597 GLN A N 1
ATOM 4442 C CA . GLN A 1 597 ? 22.611 15.661 -36.762 1.00 47.09 597 GLN A CA 1
ATOM 4443 C C . GLN A 1 597 ? 22.537 15.217 -35.296 1.00 47.09 597 GLN A C 1
ATOM 4445 O O . GLN A 1 597 ? 23.488 15.471 -34.558 1.00 47.09 597 GLN A O 1
ATOM 4450 N N . LEU A 1 598 ? 21.467 14.521 -34.893 1.00 49.31 598 LEU A N 1
ATOM 4451 C CA . LEU A 1 598 ? 21.374 13.843 -33.595 1.00 49.31 598 LEU A CA 1
ATOM 4452 C C . LEU A 1 598 ? 22.516 12.833 -33.441 1.00 49.31 598 LEU A C 1
ATOM 4454 O O . LEU A 1 598 ? 23.269 12.920 -32.474 1.00 49.31 598 LEU A O 1
ATOM 4458 N N . ASP A 1 599 ? 22.707 11.951 -34.424 1.00 49.44 599 ASP A N 1
ATOM 4459 C CA . ASP A 1 599 ? 23.763 10.932 -34.402 1.00 49.44 599 ASP A CA 1
ATOM 4460 C C . ASP A 1 599 ? 25.162 11.553 -34.283 1.00 49.44 599 ASP A C 1
ATOM 4462 O O . ASP A 1 599 ? 25.990 11.083 -33.504 1.00 49.44 599 ASP A O 1
ATOM 4466 N N . LEU A 1 600 ? 25.420 12.645 -35.013 1.00 48.06 600 LEU A N 1
ATOM 4467 C CA . LEU A 1 600 ? 26.685 13.378 -34.953 1.00 48.06 600 LEU A CA 1
ATOM 4468 C C . LEU A 1 600 ? 26.906 14.059 -33.593 1.00 48.06 600 LEU A C 1
ATOM 4470 O O . LEU A 1 600 ? 28.021 14.034 -33.077 1.00 48.06 600 LEU A O 1
ATOM 4474 N N . ALA A 1 601 ? 25.875 14.673 -33.010 1.00 49.06 601 ALA A N 1
ATOM 4475 C CA . ALA A 1 601 ? 25.967 15.351 -31.716 1.00 49.06 601 ALA A CA 1
ATOM 4476 C C . ALA A 1 601 ? 26.153 14.371 -30.552 1.00 49.06 601 ALA A C 1
ATOM 4478 O O . ALA A 1 601 ? 26.920 14.635 -29.628 1.00 49.06 601 ALA A O 1
ATOM 4479 N N . PHE A 1 602 ? 25.503 13.215 -30.613 1.00 49.50 602 PHE A N 1
ATOM 4480 C CA . PHE A 1 602 ? 25.722 12.149 -29.648 1.00 49.50 602 PHE A CA 1
ATOM 4481 C C . PHE A 1 602 ? 27.099 11.494 -29.814 1.00 49.50 602 PHE A C 1
ATOM 4483 O O . PHE A 1 602 ? 27.751 11.252 -28.804 1.00 49.50 602 PHE A O 1
ATOM 4490 N N . ALA A 1 603 ? 27.595 11.312 -31.045 1.00 48.59 603 ALA A N 1
ATOM 4491 C CA . ALA A 1 603 ? 28.975 10.879 -31.281 1.00 48.59 603 ALA A CA 1
ATOM 4492 C C . ALA A 1 603 ? 29.992 11.888 -30.708 1.00 48.59 603 ALA A C 1
ATOM 4494 O O . ALA A 1 603 ? 30.962 11.507 -30.055 1.00 48.59 603 ALA A O 1
ATOM 4495 N N . LEU A 1 604 ? 29.735 13.190 -30.887 1.00 48.69 604 LEU A N 1
ATOM 4496 C CA . LEU A 1 604 ? 30.509 14.287 -30.294 1.00 48.69 604 LEU A CA 1
ATOM 4497 C C . LEU A 1 604 ? 30.533 14.223 -28.761 1.00 48.69 604 LEU A C 1
ATOM 4499 O O . LEU A 1 604 ? 31.596 14.337 -28.155 1.00 48.69 604 LEU A O 1
ATOM 4503 N N . LEU A 1 605 ? 29.371 14.016 -28.139 1.00 48.00 605 LEU A N 1
ATOM 4504 C CA . LEU A 1 605 ? 29.225 13.890 -26.688 1.00 48.00 605 LEU A CA 1
ATOM 4505 C C . LEU A 1 605 ? 29.851 12.590 -26.163 1.00 48.00 605 LEU A C 1
ATOM 4507 O O . LEU A 1 605 ? 30.402 12.590 -25.065 1.00 48.00 605 LEU A O 1
ATOM 4511 N N . SER A 1 606 ? 29.839 11.506 -26.947 1.00 45.41 606 SER A N 1
ATOM 4512 C CA . SER A 1 606 ? 30.454 10.240 -26.538 1.00 45.41 606 SER A CA 1
ATOM 4513 C C . SER A 1 606 ? 31.976 10.257 -26.533 1.00 45.41 606 SER A C 1
ATOM 4515 O O . SER A 1 606 ? 32.624 9.491 -25.827 1.00 45.41 606 SER A O 1
ATOM 4517 N N . LEU A 1 607 ? 32.556 11.161 -27.317 1.00 44.88 607 LEU A N 1
ATOM 4518 C CA . LEU A 1 607 ? 33.998 11.303 -27.443 1.00 44.88 607 LEU A CA 1
ATOM 4519 C C . LEU A 1 607 ? 34.600 12.242 -26.394 1.00 44.88 607 LEU A C 1
ATOM 4521 O O . LEU A 1 607 ? 35.820 12.336 -26.299 1.00 44.88 607 LEU A O 1
ATOM 4525 N N . VAL A 1 608 ? 33.763 12.907 -25.590 1.00 46.69 608 VAL A N 1
ATOM 4526 C CA . VAL A 1 608 ? 34.202 13.762 -24.490 1.00 46.69 608 VAL A CA 1
ATOM 4527 C C . VAL A 1 608 ? 33.634 13.248 -23.168 1.00 46.69 608 VAL A C 1
ATOM 4529 O O . VAL A 1 608 ? 32.535 13.653 -22.770 1.00 46.69 608 VAL A O 1
ATOM 4532 N N . PRO A 1 609 ? 34.363 12.392 -22.433 1.00 41.66 609 PRO A N 1
ATOM 4533 C CA . PRO A 1 609 ? 34.032 12.098 -21.049 1.00 41.66 609 PRO A CA 1
ATOM 4534 C C . PRO A 1 609 ? 34.318 13.354 -20.211 1.00 41.66 609 PRO A C 1
ATOM 4536 O O . PRO A 1 609 ? 35.442 13.595 -19.780 1.00 41.66 609 PRO A O 1
ATOM 4539 N N . SER A 1 610 ? 33.309 14.201 -20.018 1.00 42.28 610 SER A N 1
ATOM 4540 C CA . SER A 1 610 ? 33.343 15.297 -19.049 1.00 42.28 610 SER A CA 1
ATOM 4541 C C . SER A 1 610 ? 32.224 15.097 -18.036 1.00 42.28 610 SER A C 1
ATOM 4543 O O . SER A 1 610 ? 31.167 14.563 -18.368 1.00 42.28 610 SER A O 1
ATOM 4545 N N . VAL A 1 611 ? 32.440 15.566 -16.807 1.00 39.03 611 VAL A N 1
ATOM 4546 C CA . VAL A 1 611 ? 31.468 15.464 -15.701 1.00 39.03 611 VAL A CA 1
ATOM 4547 C C . VAL A 1 611 ? 30.112 16.111 -16.056 1.00 39.03 611 VAL A C 1
ATOM 4549 O O . VAL A 1 611 ? 29.083 15.731 -15.503 1.00 39.03 611 VAL A O 1
ATOM 4552 N N . ASP A 1 612 ? 30.088 17.021 -17.040 1.00 40.94 612 ASP A N 1
ATOM 4553 C 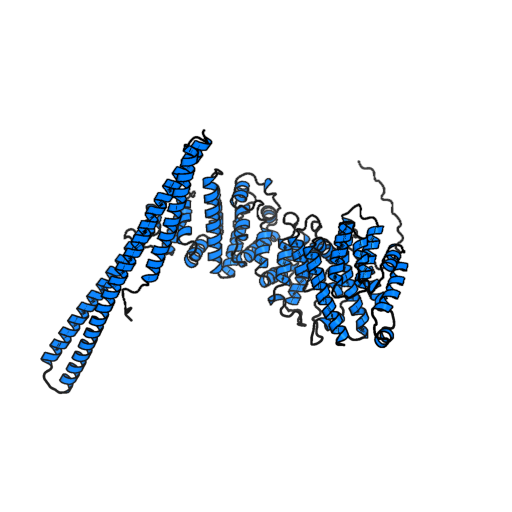CA . ASP A 1 612 ? 28.892 17.741 -17.497 1.00 40.94 612 ASP A CA 1
ATOM 4554 C C . ASP A 1 612 ? 28.250 17.156 -18.773 1.00 40.94 612 ASP A C 1
ATOM 4556 O O . ASP A 1 612 ? 27.202 17.638 -19.215 1.00 40.94 612 ASP A O 1
ATOM 4560 N N . THR A 1 613 ? 28.837 16.121 -19.385 1.00 47.75 613 THR A N 1
ATOM 4561 C CA . THR A 1 613 ? 28.397 15.582 -20.685 1.00 47.75 613 THR A CA 1
ATOM 4562 C C . THR A 1 613 ? 26.953 15.067 -20.634 1.00 47.75 613 THR A C 1
ATOM 4564 O O . THR A 1 613 ? 26.165 15.386 -21.524 1.00 47.75 613 THR A O 1
ATOM 4567 N N . GLY A 1 614 ? 26.552 14.363 -19.568 1.00 40.97 614 GLY A N 1
ATOM 4568 C CA . GLY A 1 614 ? 25.168 13.905 -19.384 1.00 40.97 614 GLY A CA 1
ATOM 4569 C C . GLY A 1 614 ? 24.130 15.035 -19.302 1.00 40.97 614 GLY A C 1
ATOM 4570 O O . GLY A 1 614 ? 23.030 14.895 -19.835 1.00 40.97 614 GLY A O 1
ATOM 4571 N N . TYR A 1 615 ? 24.479 16.185 -18.711 1.00 45.25 615 TYR A N 1
ATOM 4572 C CA . TYR A 1 615 ? 23.590 17.356 -18.655 1.00 45.25 615 TYR A CA 1
ATOM 4573 C C . TYR A 1 615 ? 23.473 18.040 -20.020 1.00 45.25 615 TYR A C 1
ATOM 4575 O O . TYR A 1 615 ? 22.374 18.395 -20.443 1.00 45.25 615 TYR A O 1
ATOM 4583 N N . LYS A 1 616 ? 24.589 18.147 -20.749 1.00 52.50 616 LYS A N 1
ATOM 4584 C CA . LYS A 1 616 ? 24.622 18.728 -22.098 1.00 52.50 616 LYS A CA 1
ATOM 4585 C C . LYS A 1 616 ? 23.856 17.880 -23.118 1.00 52.50 616 LYS A C 1
ATOM 4587 O O . LYS A 1 616 ? 23.222 18.447 -24.001 1.00 52.50 616 LYS A O 1
ATOM 4592 N N . ILE A 1 617 ? 23.847 16.550 -22.970 1.00 49.09 617 ILE A N 1
ATOM 4593 C CA . ILE A 1 617 ? 22.973 15.647 -23.743 1.00 49.09 617 ILE A CA 1
ATOM 4594 C C . ILE A 1 617 ? 21.497 15.995 -23.503 1.00 49.09 617 ILE A C 1
ATOM 4596 O O . ILE A 1 617 ? 20.738 16.155 -24.459 1.00 49.09 617 ILE A O 1
ATOM 4600 N N . ALA A 1 618 ? 21.089 16.153 -22.241 1.00 44.47 618 ALA A N 1
ATOM 4601 C CA . ALA A 1 618 ? 19.703 16.459 -21.895 1.00 44.47 618 ALA A CA 1
ATOM 4602 C C . ALA A 1 618 ? 19.245 17.828 -22.435 1.00 44.47 618 ALA A C 1
ATOM 4604 O O . ALA A 1 618 ? 18.171 17.935 -23.036 1.00 44.47 618 ALA A O 1
ATOM 4605 N N . ASP A 1 619 ? 20.086 18.856 -22.291 1.00 51.41 619 ASP A N 1
ATOM 4606 C CA . ASP A 1 619 ? 19.830 20.197 -22.825 1.00 51.41 619 ASP A CA 1
ATOM 4607 C C . ASP A 1 619 ? 19.812 20.208 -24.365 1.00 51.41 619 ASP A C 1
ATOM 4609 O O . ASP A 1 619 ? 18.988 20.898 -24.971 1.00 51.41 619 ASP A O 1
ATOM 4613 N N . TYR A 1 620 ? 20.659 19.398 -25.015 1.00 49.81 620 TYR A N 1
ATOM 4614 C CA . TYR A 1 620 ? 20.721 19.267 -26.475 1.00 49.81 620 TYR A CA 1
ATOM 4615 C C . TYR A 1 620 ? 19.452 18.676 -27.052 1.00 49.81 620 TYR A C 1
ATOM 4617 O O . TYR A 1 620 ? 18.871 19.257 -27.970 1.00 49.81 620 TYR A O 1
ATOM 4625 N N . VAL A 1 621 ? 18.970 17.569 -26.493 1.00 46.84 621 VAL A N 1
ATOM 4626 C CA . VAL A 1 621 ? 17.763 16.937 -27.025 1.00 46.84 621 VAL A CA 1
ATOM 4627 C C . VAL A 1 621 ? 16.520 17.786 -26.744 1.00 46.84 621 VAL A C 1
ATOM 4629 O O . VAL A 1 621 ? 15.665 17.922 -27.619 1.00 46.84 621 VAL A O 1
ATOM 4632 N N . SER A 1 622 ? 16.458 18.465 -25.594 1.00 44.72 622 SER A N 1
ATOM 4633 C CA . SER A 1 622 ? 15.444 19.499 -25.329 1.00 44.72 622 SER A CA 1
ATOM 4634 C C . SER A 1 622 ? 15.494 20.633 -26.372 1.00 44.72 622 SER A C 1
ATOM 4636 O O . SER A 1 622 ? 14.463 21.071 -26.894 1.00 44.72 622 SER A O 1
ATOM 4638 N N . GLY A 1 623 ? 16.699 21.059 -26.764 1.00 48.75 623 GLY A N 1
ATOM 4639 C CA . GLY A 1 623 ? 16.948 22.006 -27.855 1.00 48.75 623 GLY A CA 1
ATOM 4640 C C . GLY A 1 623 ? 16.485 21.508 -29.229 1.00 48.75 623 GLY A C 1
ATOM 4641 O O . GLY A 1 623 ? 15.883 22.266 -29.985 1.00 48.75 623 GLY A O 1
ATOM 4642 N N . VAL A 1 624 ? 16.710 20.233 -29.556 1.00 46.78 624 VAL A N 1
ATOM 4643 C CA . VAL A 1 624 ? 16.267 19.605 -30.816 1.00 46.78 624 VAL A CA 1
ATOM 4644 C C . VAL A 1 624 ? 14.740 19.557 -30.897 1.00 46.78 624 VAL A C 1
ATOM 4646 O O . VAL A 1 624 ? 14.171 19.977 -31.904 1.00 46.78 624 VAL A O 1
ATOM 4649 N N . VAL A 1 625 ? 14.071 19.126 -29.825 1.00 42.22 625 VAL A N 1
ATOM 4650 C CA . VAL A 1 625 ? 12.599 19.075 -29.742 1.00 42.22 625 VAL A CA 1
ATOM 4651 C C . VAL A 1 625 ? 11.980 20.478 -29.819 1.00 42.22 625 VAL A C 1
ATOM 4653 O O . VAL A 1 625 ? 10.909 20.653 -30.397 1.00 42.22 625 VAL A O 1
ATOM 4656 N N . SER A 1 626 ? 12.670 21.498 -29.301 1.00 43.75 626 SER A N 1
ATOM 4657 C CA . SER A 1 626 ? 12.238 22.904 -29.359 1.00 43.75 626 SER A CA 1
ATOM 4658 C C . SER A 1 626 ? 12.676 23.662 -30.625 1.00 43.75 626 SER A C 1
ATOM 4660 O O . SER A 1 626 ? 12.373 24.848 -30.760 1.00 43.75 626 SER A O 1
ATOM 4662 N N . GLY A 1 627 ? 13.362 23.008 -31.573 1.00 43.53 627 GLY A N 1
ATOM 4663 C CA . GLY A 1 627 ? 13.839 23.626 -32.819 1.00 43.53 627 GLY A CA 1
ATOM 4664 C C . GLY A 1 627 ? 15.027 24.588 -32.654 1.00 43.53 627 GLY A C 1
ATOM 4665 O O . GLY A 1 627 ? 15.351 25.327 -33.581 1.00 43.53 627 GLY A O 1
ATOM 4666 N N . ASN A 1 628 ? 15.696 24.583 -31.499 1.00 49.69 628 ASN A N 1
ATOM 4667 C CA . ASN A 1 628 ? 16.826 25.447 -31.145 1.00 49.69 628 ASN A CA 1
ATOM 4668 C C . ASN A 1 628 ? 18.172 24.688 -31.147 1.00 49.69 628 ASN A C 1
ATOM 4670 O O . ASN A 1 628 ? 18.982 24.785 -30.227 1.00 49.69 628 ASN A O 1
ATOM 4674 N N . MET A 1 629 ? 18.409 23.902 -32.196 1.00 47.50 629 MET A N 1
ATOM 4675 C CA . MET A 1 629 ? 19.549 22.980 -32.299 1.00 47.50 629 MET A CA 1
ATOM 4676 C C . MET A 1 629 ? 20.915 23.685 -32.324 1.00 47.50 629 MET A C 1
ATOM 4678 O O . MET A 1 629 ? 21.908 23.177 -31.804 1.00 47.50 629 MET A O 1
ATOM 4682 N N . GLN A 1 630 ? 20.962 24.880 -32.913 1.00 47.97 630 GLN A N 1
ATOM 4683 C CA . GLN A 1 630 ? 22.200 25.632 -33.088 1.00 47.97 630 GLN A CA 1
ATOM 4684 C C . GLN A 1 630 ? 22.739 26.197 -31.765 1.00 47.97 630 GLN A C 1
ATOM 4686 O O . GLN A 1 630 ? 23.943 26.141 -31.534 1.00 47.97 630 GLN A O 1
ATOM 4691 N N . GLY A 1 631 ? 21.861 26.665 -30.871 1.00 48.38 631 GLY A N 1
ATOM 4692 C CA . GLY A 1 631 ? 22.275 27.211 -29.576 1.00 48.38 631 GLY A CA 1
ATOM 4693 C C . GLY A 1 631 ? 22.901 26.168 -28.649 1.00 48.38 631 GLY A C 1
ATOM 4694 O O . GLY A 1 631 ? 23.744 26.516 -27.827 1.00 48.38 631 GLY A O 1
ATOM 4695 N N . VAL A 1 632 ? 22.539 24.889 -28.800 1.00 48.22 632 VAL A N 1
ATOM 4696 C CA . VAL A 1 632 ? 23.087 23.829 -27.946 1.00 48.22 632 VAL A CA 1
ATOM 4697 C C . VAL A 1 632 ? 24.383 23.234 -28.498 1.00 48.22 632 VAL A C 1
ATOM 4699 O O . VAL A 1 632 ? 25.309 22.987 -27.729 1.00 48.22 632 VAL A O 1
ATOM 4702 N N . LEU A 1 633 ? 24.514 23.105 -29.823 1.00 48.88 633 LEU A N 1
ATOM 4703 C CA . LEU A 1 633 ? 25.796 22.795 -30.473 1.00 48.88 633 LEU A CA 1
ATOM 4704 C C . LEU A 1 633 ? 26.892 23.813 -30.113 1.00 48.88 633 LEU A C 1
ATOM 4706 O O . LEU A 1 633 ? 28.039 23.435 -29.910 1.00 48.88 633 LEU A O 1
ATOM 4710 N N . GLU A 1 634 ? 26.528 25.091 -29.988 1.00 51.50 634 GLU A N 1
ATOM 4711 C CA . GLU A 1 634 ? 27.426 26.174 -29.559 1.00 51.50 634 GLU A CA 1
ATOM 4712 C C . GLU A 1 634 ? 27.747 26.142 -28.044 1.00 51.50 634 GLU A C 1
ATOM 4714 O O . GLU A 1 634 ? 28.660 26.837 -27.601 1.00 51.50 634 GLU A O 1
ATOM 4719 N N . SER A 1 635 ? 27.028 25.332 -27.252 1.00 46.53 635 SER A N 1
ATOM 4720 C CA . SER A 1 635 ? 27.232 25.148 -25.802 1.00 46.53 635 SER A CA 1
ATOM 4721 C C . SER A 1 635 ? 28.028 23.884 -25.430 1.00 46.53 635 SER A C 1
ATOM 4723 O O . SER A 1 635 ? 28.452 23.727 -24.278 1.00 46.53 635 SER A O 1
ATOM 4725 N N . LEU A 1 636 ? 28.245 22.984 -26.401 1.00 47.91 636 LEU A N 1
ATOM 4726 C CA . LEU A 1 636 ? 29.227 21.905 -26.285 1.00 47.91 636 LEU A CA 1
ATOM 4727 C C . LEU A 1 636 ? 30.594 22.537 -26.024 1.00 47.91 636 LEU A C 1
ATOM 4729 O O . LEU A 1 636 ? 30.890 23.592 -26.576 1.00 47.91 636 LEU A O 1
ATOM 4733 N N . ASP A 1 637 ? 31.371 21.938 -25.120 1.00 48.28 637 ASP A N 1
ATOM 4734 C CA . ASP A 1 637 ? 32.538 22.580 -24.509 1.00 48.28 637 ASP A CA 1
ATOM 4735 C C . ASP A 1 637 ? 33.414 23.328 -25.542 1.00 48.28 637 ASP A C 1
ATOM 4737 O O . ASP A 1 637 ? 34.062 22.682 -26.375 1.00 48.28 637 ASP A O 1
ATOM 4741 N N . PRO A 1 638 ? 33.453 24.678 -25.514 1.00 49.88 638 PRO A N 1
ATOM 4742 C CA . PRO A 1 638 ? 34.189 25.465 -26.501 1.00 49.88 638 PRO A CA 1
ATOM 4743 C C . PRO A 1 638 ? 35.707 25.246 -26.427 1.00 49.88 638 PRO A C 1
ATOM 4745 O O . PRO A 1 638 ? 36.436 25.754 -27.278 1.00 49.88 638 PRO A O 1
ATOM 4748 N N . GLN A 1 639 ? 36.193 24.507 -25.424 1.00 41.66 639 GLN A N 1
ATOM 4749 C CA . GLN A 1 639 ? 37.588 24.090 -25.307 1.00 41.66 639 GLN A CA 1
ATOM 4750 C C . GLN A 1 639 ? 37.961 22.926 -26.243 1.00 41.66 639 GLN A C 1
ATOM 4752 O O . GLN A 1 639 ? 39.146 22.733 -26.496 1.00 41.66 639 GLN A O 1
ATOM 4757 N N . ILE A 1 640 ? 36.986 22.181 -26.780 1.00 44.44 640 ILE A N 1
ATOM 4758 C CA . ILE A 1 640 ? 37.225 20.963 -27.581 1.00 44.44 640 ILE A CA 1
ATOM 4759 C C . ILE A 1 640 ? 36.940 21.202 -29.064 1.00 44.44 640 ILE A C 1
ATOM 4761 O O . ILE A 1 640 ? 37.711 20.781 -29.925 1.00 44.44 640 ILE A O 1
ATOM 4765 N N . LEU A 1 641 ? 35.852 21.910 -29.375 1.00 47.94 641 LEU A N 1
ATOM 4766 C CA . LEU A 1 641 ? 35.515 22.322 -30.735 1.00 47.94 641 LEU A CA 1
ATOM 4767 C C . LEU A 1 641 ? 35.044 23.773 -30.729 1.00 47.94 641 LEU A C 1
ATOM 4769 O O . LEU A 1 641 ? 34.087 24.136 -30.049 1.00 47.94 641 LEU A O 1
ATOM 4773 N N . GLY A 1 642 ? 35.697 24.611 -31.531 1.00 48.16 642 GLY A N 1
ATOM 4774 C CA . GLY A 1 642 ? 35.257 25.983 -31.746 1.00 48.16 642 GLY A CA 1
ATOM 4775 C C . GLY A 1 642 ? 33.911 26.032 -32.491 1.00 48.16 642 GLY A C 1
ATOM 4776 O O . GLY A 1 642 ? 33.623 25.139 -33.296 1.00 48.16 642 GLY A O 1
ATOM 4777 N N . PRO A 1 643 ? 33.109 27.102 -32.327 1.00 45.94 643 PRO A N 1
ATOM 4778 C CA . PRO A 1 643 ? 31.804 27.252 -32.987 1.00 45.94 643 PRO A CA 1
ATOM 4779 C C . PRO A 1 643 ? 31.836 27.045 -34.513 1.00 45.94 643 PRO A C 1
ATOM 4781 O O . PRO A 1 643 ? 30.891 2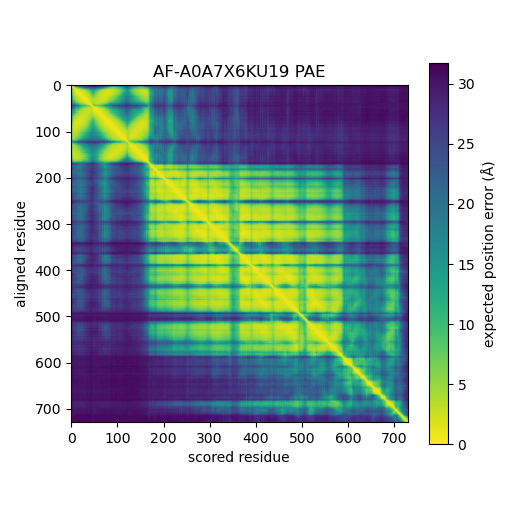6.525 -35.106 1.00 45.94 643 PRO A O 1
ATOM 4784 N N . ASP A 1 644 ? 32.947 27.406 -35.161 1.00 50.88 644 ASP A N 1
ATOM 4785 C CA . ASP A 1 644 ? 33.137 27.225 -36.602 1.00 50.88 644 ASP A CA 1
ATOM 4786 C C . ASP A 1 644 ? 33.450 25.774 -36.997 1.00 50.88 644 ASP A C 1
ATOM 4788 O O . ASP A 1 644 ? 33.037 25.336 -38.070 1.00 50.88 644 ASP A O 1
ATOM 4792 N N . GLN A 1 645 ? 34.122 25.002 -36.137 1.00 51.81 645 GLN A N 1
ATOM 4793 C CA . GLN A 1 645 ? 34.365 23.573 -36.361 1.00 51.81 645 GLN A CA 1
ATOM 4794 C C . GLN A 1 645 ? 33.066 22.784 -36.209 1.00 51.81 645 GLN A C 1
ATOM 4796 O O . GLN A 1 645 ? 32.757 21.950 -37.054 1.00 51.81 645 GLN A O 1
ATOM 4801 N N . VAL A 1 646 ? 32.245 23.118 -35.210 1.00 46.06 646 VAL A N 1
ATOM 4802 C CA . VAL A 1 646 ? 30.906 22.535 -35.034 1.00 46.06 646 VAL A CA 1
ATOM 4803 C C . VAL A 1 646 ? 30.012 22.811 -36.254 1.00 46.06 646 VAL A C 1
ATOM 4805 O O . VAL A 1 646 ? 29.327 21.915 -36.749 1.00 46.06 646 VAL A O 1
ATOM 4808 N N . ARG A 1 647 ? 30.080 24.027 -36.812 1.00 51.22 647 ARG A N 1
ATOM 4809 C CA . ARG A 1 647 ? 29.356 24.413 -38.036 1.00 51.22 647 ARG A CA 1
ATOM 4810 C C . ARG A 1 647 ? 29.891 23.724 -39.302 1.00 51.22 647 ARG A C 1
ATOM 4812 O O . ARG A 1 647 ? 29.134 23.465 -40.235 1.00 51.22 647 ARG A O 1
ATOM 4819 N N . GLN A 1 648 ? 31.184 23.413 -39.355 1.00 52.44 648 GLN A N 1
ATOM 4820 C CA . GLN A 1 648 ? 31.757 22.609 -40.437 1.00 52.44 648 GLN A CA 1
ATOM 4821 C C . GLN A 1 648 ? 31.325 21.145 -40.316 1.00 52.44 648 GLN A C 1
ATOM 4823 O O . GLN A 1 648 ? 30.882 20.559 -41.297 1.00 52.44 648 GLN A O 1
ATOM 4828 N N . LEU A 1 649 ? 31.358 20.565 -39.122 1.00 43.91 649 LEU A N 1
ATOM 4829 C CA . LEU A 1 649 ? 30.966 19.176 -38.886 1.00 43.91 649 LEU A CA 1
ATOM 4830 C C . LEU A 1 649 ? 29.495 18.911 -39.231 1.00 43.91 649 LEU A C 1
ATOM 4832 O O . LEU A 1 649 ? 29.196 17.890 -39.844 1.00 43.91 649 LEU A O 1
ATOM 4836 N N . SER A 1 650 ? 28.596 19.860 -38.953 1.00 40.56 650 SER A N 1
ATOM 4837 C CA . SER A 1 650 ? 27.166 19.744 -39.280 1.00 40.56 650 SER A CA 1
ATOM 4838 C C . SER A 1 650 ? 26.832 19.813 -40.779 1.00 40.56 650 SER A C 1
ATOM 4840 O O . SER A 1 650 ? 25.681 19.590 -41.157 1.00 40.56 650 SER A O 1
ATOM 4842 N N . THR A 1 651 ? 27.814 20.116 -41.637 1.00 43.09 651 THR A N 1
ATOM 4843 C CA . THR A 1 651 ? 27.643 20.262 -43.096 1.00 43.09 651 THR A CA 1
ATOM 4844 C C . THR A 1 651 ? 28.383 19.202 -43.921 1.00 43.09 651 THR A C 1
ATOM 4846 O O . THR A 1 651 ? 28.269 19.203 -45.148 1.00 43.09 651 THR A O 1
ATOM 4849 N N . HIS A 1 652 ? 29.113 18.278 -43.284 1.00 43.38 652 HIS A N 1
ATOM 4850 C CA . HIS A 1 652 ? 29.886 17.232 -43.963 1.00 43.38 652 HIS A CA 1
ATOM 4851 C C . HIS A 1 652 ? 29.208 15.848 -43.880 1.00 43.38 652 HIS A C 1
ATOM 4853 O O . HIS A 1 652 ? 28.531 15.554 -42.898 1.00 43.38 652 HIS A O 1
ATOM 4859 N N . PRO A 1 653 ? 29.414 14.955 -44.872 1.00 40.66 653 PRO A N 1
ATOM 4860 C CA . PRO A 1 653 ? 28.991 13.554 -44.783 1.00 40.66 653 PRO A CA 1
ATOM 4861 C C . PRO A 1 653 ? 29.586 12.852 -43.549 1.00 40.66 653 PRO A C 1
ATOM 4863 O O . PRO A 1 653 ? 30.740 13.112 -43.197 1.00 40.66 653 PRO A O 1
ATOM 4866 N N . ARG A 1 654 ? 28.825 11.926 -42.940 1.00 38.16 654 ARG A N 1
ATOM 4867 C CA . ARG A 1 654 ? 29.111 11.218 -41.666 1.00 38.16 654 ARG A CA 1
ATOM 4868 C C . ARG A 1 654 ? 30.575 10.761 -41.517 1.00 38.16 654 ARG A C 1
ATOM 4870 O O . ARG A 1 654 ? 31.212 11.028 -40.504 1.00 38.16 654 ARG A O 1
ATOM 4877 N N . THR A 1 655 ? 31.150 10.185 -42.572 1.00 39.88 655 THR A N 1
ATOM 4878 C CA . THR A 1 655 ? 32.540 9.692 -42.610 1.00 39.88 655 THR A CA 1
ATOM 4879 C C . THR A 1 655 ? 33.604 10.789 -42.512 1.00 39.88 655 THR A C 1
ATOM 4881 O O . THR A 1 655 ? 34.685 10.566 -41.973 1.00 39.88 655 THR A O 1
ATOM 4884 N N . THR A 1 656 ? 33.323 11.978 -43.045 1.00 41.94 656 THR A N 1
ATOM 4885 C CA . THR A 1 656 ? 34.265 13.107 -43.090 1.00 41.94 656 THR A CA 1
ATOM 4886 C C . THR A 1 656 ? 34.186 13.937 -41.811 1.00 41.94 656 THR A C 1
ATOM 4888 O O . THR A 1 656 ? 35.211 14.406 -41.320 1.00 41.94 656 THR A O 1
ATOM 4891 N N . ALA A 1 657 ? 32.986 14.063 -41.235 1.00 38.44 657 ALA A N 1
ATOM 4892 C CA . ALA A 1 657 ? 32.782 14.689 -39.933 1.00 38.44 657 ALA A CA 1
ATOM 4893 C C . ALA A 1 657 ? 33.451 13.880 -38.802 1.00 38.44 657 ALA A C 1
ATOM 4895 O O . ALA A 1 657 ? 34.168 14.455 -37.988 1.00 38.44 657 ALA A O 1
ATOM 4896 N N . GLY A 1 658 ? 33.323 12.546 -38.810 1.00 39.81 658 GLY A N 1
ATOM 4897 C CA . GLY A 1 658 ? 33.994 11.674 -37.834 1.00 39.81 658 GLY A CA 1
ATOM 4898 C C . GLY A 1 658 ? 35.527 11.772 -37.870 1.00 39.81 658 GLY A C 1
ATOM 4899 O O . GLY A 1 658 ? 36.176 11.797 -36.828 1.00 39.81 658 GLY A O 1
ATOM 4900 N N . ALA A 1 659 ? 36.118 11.918 -39.061 1.00 44.78 659 ALA A N 1
ATOM 4901 C CA . ALA A 1 659 ? 37.564 12.085 -39.215 1.00 44.78 659 ALA A CA 1
ATOM 4902 C C . ALA A 1 659 ? 38.085 13.426 -38.664 1.00 44.78 659 ALA A C 1
ATOM 4904 O O . ALA A 1 659 ? 39.135 13.450 -38.031 1.00 44.78 659 ALA A O 1
ATOM 4905 N N . ALA A 1 660 ? 37.357 14.525 -38.882 1.00 43.91 660 ALA A N 1
ATOM 4906 C CA . ALA A 1 660 ? 37.733 15.853 -38.389 1.00 43.91 660 ALA A CA 1
ATOM 4907 C C . ALA A 1 660 ? 37.497 16.022 -36.874 1.00 43.91 660 ALA A C 1
ATOM 4909 O O . ALA A 1 660 ? 38.248 16.738 -36.206 1.00 43.91 660 ALA A O 1
ATOM 4910 N N . LEU A 1 661 ? 36.486 15.336 -36.323 1.00 42.25 661 LEU A N 1
ATOM 4911 C CA . LEU A 1 661 ? 36.292 15.190 -34.877 1.00 42.25 661 LEU A CA 1
ATOM 4912 C C . LEU A 1 661 ? 37.510 14.540 -34.224 1.00 42.25 661 LEU A C 1
ATOM 4914 O O . LEU A 1 661 ? 38.056 15.085 -33.271 1.00 42.25 661 LEU A O 1
ATOM 4918 N N . ARG A 1 662 ? 37.920 13.382 -34.757 1.00 45.72 662 ARG A N 1
ATOM 4919 C CA . ARG A 1 662 ? 39.039 12.579 -34.253 1.00 45.72 662 ARG A CA 1
ATOM 4920 C C . ARG A 1 662 ? 40.311 13.416 -34.126 1.00 45.72 662 ARG A C 1
ATOM 4922 O O . ARG A 1 662 ? 40.927 13.432 -33.069 1.00 45.72 662 ARG A O 1
ATOM 4929 N N . ASP A 1 663 ? 40.644 14.180 -35.162 1.00 49.19 663 ASP A N 1
ATOM 4930 C CA . ASP A 1 663 ? 41.848 15.020 -35.168 1.00 49.19 663 ASP A CA 1
ATOM 4931 C C . ASP A 1 663 ? 41.777 16.166 -34.129 1.00 49.19 663 ASP A C 1
ATOM 4933 O O . ASP A 1 663 ? 42.796 16.576 -33.569 1.00 49.19 663 ASP A O 1
ATOM 4937 N N . SER A 1 664 ? 40.574 16.668 -33.829 1.00 44.91 664 SER A N 1
ATOM 4938 C CA . SER A 1 664 ? 40.365 17.728 -32.828 1.00 44.91 664 SER A CA 1
ATOM 4939 C C . SER A 1 664 ? 40.407 17.189 -31.390 1.00 44.91 664 SER A C 1
ATOM 4941 O O . SER A 1 664 ? 40.941 17.847 -30.500 1.00 44.91 664 SER A O 1
ATOM 4943 N N . LEU A 1 665 ? 39.912 15.970 -31.166 1.00 41.84 665 LEU A N 1
ATOM 4944 C CA . LEU A 1 665 ? 39.887 15.301 -29.860 1.00 41.84 665 LEU A CA 1
ATOM 4945 C C . LEU A 1 665 ? 41.270 14.824 -29.410 1.00 41.84 665 LEU A C 1
ATOM 4947 O O . LEU A 1 665 ? 41.632 15.044 -28.255 1.00 41.84 665 LEU A O 1
ATOM 4951 N N . ALA A 1 666 ? 42.077 14.298 -30.336 1.00 46.41 666 ALA A N 1
ATOM 4952 C CA . ALA A 1 666 ? 43.477 13.947 -30.087 1.00 46.41 666 ALA A CA 1
ATOM 4953 C C . ALA A 1 666 ? 44.303 15.149 -29.589 1.00 46.41 666 ALA A C 1
ATOM 4955 O O . ALA A 1 666 ? 45.285 14.991 -28.869 1.00 46.41 666 ALA A O 1
ATOM 4956 N N . THR A 1 667 ? 43.885 16.365 -29.952 1.00 45.75 667 THR A N 1
ATOM 4957 C CA . THR A 1 667 ? 44.521 17.614 -29.517 1.00 45.75 667 THR A CA 1
ATOM 4958 C C . THR A 1 667 ? 43.999 18.092 -28.153 1.00 45.75 667 THR A C 1
ATOM 4960 O O . THR A 1 667 ? 44.729 18.755 -27.421 1.00 45.75 667 THR A O 1
ATOM 4963 N N . ALA A 1 668 ? 42.749 17.776 -27.799 1.00 37.28 668 ALA A N 1
ATOM 4964 C CA . ALA A 1 668 ? 42.085 18.271 -26.591 1.00 37.28 668 ALA A CA 1
ATOM 4965 C C . ALA A 1 668 ? 42.338 17.411 -25.340 1.00 37.28 668 ALA A C 1
ATOM 4967 O O . ALA A 1 668 ? 42.306 17.937 -24.229 1.00 37.28 668 ALA A O 1
ATOM 4968 N N . PHE A 1 669 ? 42.585 16.107 -25.503 1.00 39.94 669 PHE A N 1
ATOM 4969 C CA . PHE A 1 669 ? 42.671 15.177 -24.373 1.00 39.94 669 PHE A CA 1
ATOM 4970 C C . PHE A 1 669 ? 44.035 15.089 -23.676 1.00 39.94 669 PHE A C 1
ATOM 4972 O O . PHE A 1 669 ? 44.084 14.478 -22.613 1.00 39.94 669 PHE A O 1
ATOM 4979 N N . ASP A 1 670 ? 45.106 15.676 -24.231 1.00 43.81 670 ASP A N 1
ATOM 4980 C CA . ASP A 1 670 ? 46.493 15.622 -23.708 1.00 43.81 670 ASP A CA 1
ATOM 4981 C C . ASP A 1 670 ? 46.828 14.264 -23.047 1.00 43.81 670 ASP A C 1
ATOM 4983 O O . ASP A 1 670 ? 47.406 14.183 -21.959 1.00 43.81 670 ASP A O 1
ATOM 4987 N N . LEU A 1 671 ? 46.380 13.166 -23.679 1.00 43.47 671 LEU A N 1
ATOM 4988 C CA . LEU A 1 671 ? 46.712 11.815 -23.246 1.00 43.47 671 LEU A CA 1
ATOM 4989 C C . LEU A 1 671 ? 48.222 11.717 -23.370 1.00 43.47 671 LEU A C 1
ATOM 4991 O O . LEU A 1 671 ? 48.751 11.929 -24.464 1.00 43.47 671 LEU A O 1
ATOM 4995 N N . SER A 1 672 ? 48.903 11.445 -22.253 1.00 42.97 672 SER A N 1
ATOM 4996 C CA . SER A 1 672 ? 50.363 11.442 -22.222 1.00 42.97 672 SER A CA 1
ATOM 4997 C C . SER A 1 672 ? 50.912 10.669 -23.422 1.00 42.97 672 SER A C 1
ATOM 4999 O O . SER A 1 672 ? 50.371 9.625 -23.801 1.00 42.97 672 SER A O 1
ATOM 5001 N N . ASP A 1 673 ? 51.996 11.169 -24.021 1.00 46.34 673 ASP A N 1
ATOM 5002 C CA . ASP A 1 673 ? 52.654 10.526 -25.169 1.00 46.34 673 ASP A CA 1
ATOM 5003 C C . ASP A 1 673 ? 52.904 9.021 -24.927 1.00 46.34 673 ASP A C 1
ATOM 5005 O O . ASP A 1 673 ? 52.941 8.222 -25.860 1.00 46.34 673 ASP A O 1
ATOM 5009 N N . GLU A 1 674 ? 53.028 8.623 -23.658 1.00 41.25 674 GLU A N 1
ATOM 5010 C CA . GLU A 1 674 ? 53.207 7.253 -23.186 1.00 41.25 674 GLU A CA 1
ATOM 5011 C C . GLU A 1 674 ? 51.928 6.392 -23.267 1.00 41.25 674 GLU A C 1
ATOM 5013 O O . GLU A 1 674 ? 52.016 5.231 -23.667 1.00 41.25 674 GLU A O 1
ATOM 5018 N N . LEU A 1 675 ? 50.739 6.943 -22.984 1.00 40.97 675 LEU A N 1
ATOM 5019 C CA . LEU A 1 675 ? 49.448 6.253 -23.149 1.00 40.97 675 LEU A CA 1
ATOM 5020 C C . LEU A 1 675 ? 49.070 6.131 -24.635 1.00 40.97 675 LEU A C 1
ATOM 5022 O O . LEU A 1 675 ? 48.639 5.076 -25.101 1.00 40.97 675 LEU A O 1
ATOM 5026 N N . THR A 1 676 ? 49.313 7.201 -25.395 1.00 44.72 676 THR A N 1
ATOM 5027 C CA . THR A 1 676 ? 49.081 7.270 -26.845 1.00 44.72 676 THR A CA 1
ATOM 5028 C C . THR A 1 676 ? 49.995 6.304 -27.609 1.00 44.72 676 THR A C 1
ATOM 5030 O O . THR A 1 676 ? 49.568 5.670 -28.575 1.00 44.72 676 THR A O 1
ATOM 5033 N N . ALA A 1 677 ? 51.237 6.117 -27.146 1.00 48.53 677 ALA A N 1
ATOM 5034 C CA . ALA A 1 677 ? 52.173 5.143 -27.707 1.00 48.53 677 ALA A CA 1
ATOM 5035 C C . ALA A 1 677 ? 51.840 3.683 -27.347 1.00 48.53 677 ALA A C 1
ATOM 5037 O O . ALA A 1 677 ? 52.144 2.787 -28.136 1.00 48.53 677 ALA A O 1
ATOM 5038 N N . GLN A 1 678 ? 51.228 3.428 -26.184 1.00 41.88 678 GLN A N 1
ATOM 5039 C CA . GLN A 1 678 ? 50.848 2.076 -25.750 1.00 41.88 678 GLN A CA 1
ATOM 5040 C C . GLN A 1 678 ? 49.579 1.552 -26.437 1.00 41.88 678 GLN A C 1
ATOM 5042 O O . GLN A 1 678 ? 49.467 0.346 -26.642 1.00 41.88 678 GLN A O 1
ATOM 5047 N N . LEU A 1 679 ? 48.655 2.429 -26.843 1.00 41.69 679 LEU A N 1
ATOM 5048 C CA . LEU A 1 679 ? 47.345 2.019 -27.366 1.00 41.69 679 LEU A CA 1
ATOM 5049 C C . LEU A 1 679 ? 47.344 1.524 -28.820 1.00 41.69 679 LEU A C 1
ATOM 5051 O O . LEU A 1 679 ? 46.410 0.830 -29.196 1.00 41.69 679 LEU A O 1
ATOM 5055 N N . GLY A 1 680 ? 48.385 1.793 -29.620 1.00 41.22 680 GLY A N 1
ATOM 5056 C CA . GLY A 1 680 ? 48.698 1.103 -30.892 1.00 41.22 680 GLY A CA 1
ATOM 5057 C C . GLY A 1 680 ? 47.697 1.214 -32.063 1.00 41.22 680 GLY A C 1
ATOM 5058 O O . GLY A 1 680 ? 48.107 1.098 -33.214 1.00 41.22 680 GLY A O 1
ATOM 5059 N N . ASN A 1 681 ? 46.422 1.487 -31.793 1.00 49.88 681 ASN A N 1
ATOM 5060 C CA . ASN A 1 681 ? 45.301 1.801 -32.672 1.00 49.88 681 ASN A CA 1
ATOM 5061 C C . ASN A 1 681 ? 44.407 2.773 -31.886 1.00 49.88 681 ASN A C 1
ATOM 5063 O O . ASN A 1 681 ? 44.216 2.584 -30.690 1.00 49.88 681 ASN A O 1
ATOM 5067 N N . SER A 1 682 ? 43.907 3.837 -32.524 1.00 52.31 682 SER A N 1
ATOM 5068 C CA . SER A 1 682 ? 43.188 4.915 -31.826 1.00 52.31 682 SER A CA 1
ATOM 5069 C C . SER A 1 682 ? 41.984 4.352 -31.038 1.00 52.31 682 SER A C 1
ATOM 5071 O O . SER A 1 682 ? 41.029 3.883 -31.667 1.00 52.31 682 SER A O 1
ATOM 5073 N N . PRO A 1 683 ? 41.987 4.420 -29.689 1.00 45.78 683 PRO A N 1
ATOM 5074 C CA . PRO A 1 683 ? 40.838 4.051 -28.855 1.00 45.78 683 PRO A CA 1
ATOM 5075 C C . PRO A 1 683 ? 39.576 4.818 -29.265 1.00 45.78 683 PRO A C 1
ATOM 5077 O O . PRO A 1 683 ? 38.462 4.324 -29.140 1.00 45.78 683 PRO A O 1
ATOM 5080 N N . GLU A 1 684 ? 39.757 6.013 -29.829 1.00 48.47 684 GLU A N 1
ATOM 5081 C CA . GLU A 1 684 ? 38.698 6.887 -30.334 1.00 48.47 684 GLU A CA 1
ATOM 5082 C C . GLU A 1 684 ? 37.944 6.229 -31.504 1.00 48.47 684 GLU A C 1
ATOM 5084 O O . GLU A 1 684 ? 36.730 6.385 -31.628 1.00 48.47 684 GLU A O 1
ATOM 5089 N N . SER A 1 685 ? 38.634 5.444 -32.342 1.00 50.81 685 SER A N 1
ATOM 5090 C CA . SER A 1 685 ? 38.011 4.673 -33.426 1.00 50.81 685 SER A CA 1
ATOM 5091 C C . SER A 1 685 ? 37.132 3.537 -32.898 1.00 50.81 685 SER A C 1
ATOM 5093 O O . SER A 1 685 ? 36.106 3.231 -33.507 1.00 50.81 685 SER A O 1
ATOM 5095 N N . GLU A 1 686 ? 37.516 2.903 -31.790 1.00 51.66 686 GLU A N 1
ATOM 5096 C CA . GLU A 1 686 ? 36.739 1.829 -31.158 1.00 51.66 686 GLU A CA 1
ATOM 5097 C C . GLU A 1 686 ? 35.517 2.392 -30.431 1.00 51.66 686 GLU A C 1
ATOM 5099 O O . GLU A 1 686 ? 34.415 1.872 -30.608 1.00 51.66 686 GLU A O 1
ATOM 5104 N N . VAL A 1 687 ? 35.670 3.514 -29.720 1.00 48.91 687 VAL A N 1
ATOM 5105 C CA . VAL A 1 687 ? 34.556 4.277 -29.127 1.00 48.91 687 VAL A CA 1
ATOM 5106 C C . VAL A 1 687 ? 33.539 4.666 -30.201 1.00 48.91 687 VAL A C 1
ATOM 5108 O O . VAL A 1 687 ? 32.350 4.391 -30.047 1.00 48.91 687 VAL A O 1
ATOM 5111 N N . TYR A 1 688 ? 34.004 5.226 -31.322 1.00 52.06 688 TYR A N 1
ATOM 5112 C CA . TYR A 1 688 ? 33.141 5.636 -32.432 1.00 52.06 688 TYR A CA 1
ATOM 5113 C C . TYR A 1 688 ? 32.429 4.449 -33.093 1.00 52.06 688 TYR A C 1
ATOM 5115 O O . TYR A 1 688 ? 31.234 4.514 -33.360 1.00 52.06 688 TYR A O 1
ATOM 5123 N N . THR A 1 689 ? 33.138 3.339 -33.315 1.00 55.12 689 THR A N 1
ATOM 5124 C CA . THR A 1 689 ? 32.555 2.129 -33.919 1.00 55.12 689 THR A CA 1
ATOM 5125 C C . THR A 1 689 ? 31.522 1.481 -32.998 1.00 55.12 689 THR A C 1
ATOM 5127 O O . THR A 1 689 ? 30.486 1.018 -33.473 1.00 55.12 689 THR A O 1
ATOM 5130 N N . SER A 1 690 ? 31.772 1.472 -31.686 1.00 52.06 690 SER A N 1
ATOM 5131 C CA . SER A 1 690 ? 30.846 0.925 -30.685 1.00 52.06 690 SER A CA 1
ATOM 5132 C C . SER A 1 690 ? 29.589 1.789 -30.581 1.00 52.06 690 SER A C 1
ATOM 5134 O O . SER A 1 690 ? 28.475 1.270 -30.631 1.00 52.06 690 SER A O 1
ATOM 5136 N N . TYR A 1 691 ? 29.764 3.116 -30.566 1.00 53.53 691 TYR A N 1
ATOM 5137 C CA . TYR A 1 691 ? 28.671 4.083 -30.637 1.00 53.53 691 TYR A CA 1
ATOM 5138 C C . TYR A 1 691 ? 27.826 3.900 -31.909 1.00 53.53 691 TYR A C 1
ATOM 5140 O O . TYR A 1 691 ? 26.609 3.755 -31.815 1.00 53.53 691 TYR A O 1
ATOM 5148 N N . ASP A 1 692 ? 28.449 3.851 -33.092 1.00 52.78 692 ASP A N 1
ATOM 5149 C CA . ASP A 1 692 ? 27.744 3.677 -34.369 1.00 52.78 692 ASP A CA 1
ATOM 5150 C C . ASP A 1 692 ? 27.045 2.313 -34.460 1.00 52.78 692 ASP A C 1
ATOM 5152 O O . ASP A 1 692 ? 25.959 2.216 -35.028 1.00 52.78 692 ASP A O 1
ATOM 5156 N N . THR A 1 693 ? 27.638 1.253 -33.909 1.00 55.28 693 THR A N 1
ATOM 5157 C CA . THR A 1 693 ? 27.035 -0.090 -33.904 1.00 55.28 693 THR A CA 1
ATOM 5158 C C . THR A 1 693 ? 25.807 -0.132 -33.004 1.00 55.28 693 THR A C 1
ATOM 5160 O O . THR A 1 693 ? 24.760 -0.607 -33.445 1.00 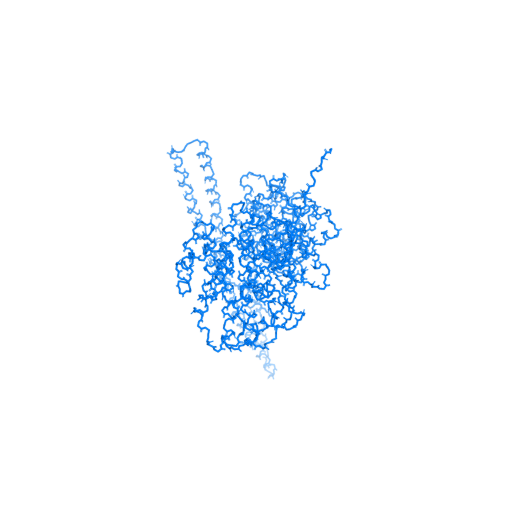55.28 693 THR A O 1
ATOM 5163 N N . ALA A 1 694 ? 25.903 0.420 -31.789 1.00 50.62 694 ALA A N 1
ATOM 5164 C CA . ALA A 1 694 ? 24.762 0.561 -30.895 1.00 50.62 694 ALA A CA 1
ATOM 5165 C C . ALA A 1 694 ? 23.682 1.429 -31.560 1.00 50.62 694 ALA A C 1
ATOM 5167 O O . ALA A 1 694 ? 22.585 0.945 -31.814 1.00 50.62 694 ALA A O 1
ATOM 5168 N N . SER A 1 695 ? 24.021 2.657 -31.963 1.00 50.22 695 SER A N 1
ATOM 5169 C CA . SER A 1 695 ? 23.110 3.621 -32.597 1.00 50.22 695 SER A CA 1
ATOM 5170 C C . SER A 1 695 ? 22.382 3.058 -33.829 1.00 50.22 695 SER A C 1
ATOM 5172 O O . SER A 1 695 ? 21.163 3.200 -33.945 1.00 50.22 695 SER A O 1
ATOM 5174 N N . ASN A 1 696 ? 23.086 2.366 -34.734 1.00 50.34 696 ASN A N 1
ATOM 5175 C CA . ASN A 1 696 ? 22.477 1.809 -35.947 1.00 50.34 696 ASN A CA 1
ATOM 5176 C C . ASN A 1 696 ? 21.589 0.583 -35.668 1.00 50.34 696 ASN A C 1
ATOM 5178 O O . ASN A 1 696 ? 20.582 0.415 -36.364 1.00 50.34 696 ASN A O 1
ATOM 5182 N N . ALA A 1 697 ? 21.897 -0.233 -34.650 1.00 49.00 697 ALA A N 1
ATOM 5183 C CA . ALA A 1 697 ? 21.041 -1.350 -34.232 1.00 49.00 697 ALA A CA 1
ATOM 5184 C C . ALA A 1 697 ? 19.624 -0.892 -33.825 1.00 49.00 697 ALA A C 1
ATOM 5186 O O . ALA A 1 697 ? 18.677 -1.671 -33.894 1.00 49.00 697 ALA A O 1
ATOM 5187 N N . PHE A 1 698 ? 19.452 0.385 -33.472 1.00 50.19 698 PHE A N 1
ATOM 5188 C CA . PHE A 1 698 ? 18.194 0.963 -32.987 1.00 50.19 698 PHE A CA 1
ATOM 5189 C C . PHE A 1 698 ? 17.261 1.494 -34.086 1.00 50.19 698 PHE A C 1
ATOM 5191 O O . PHE A 1 698 ? 16.231 2.093 -33.787 1.00 50.19 698 PHE A O 1
ATOM 5198 N N . THR A 1 699 ? 17.595 1.301 -35.368 1.00 44.88 699 THR A N 1
ATOM 5199 C CA . THR A 1 699 ? 16.820 1.862 -36.495 1.00 44.88 699 THR A CA 1
ATOM 5200 C C . THR A 1 699 ? 16.031 0.837 -37.316 1.00 44.88 699 THR A C 1
ATOM 5202 O O . THR A 1 699 ? 15.303 1.245 -38.224 1.00 44.88 699 THR A O 1
ATOM 5205 N N . GLN A 1 700 ? 16.124 -0.468 -37.018 1.00 46.28 700 GLN A N 1
ATOM 5206 C CA . GLN A 1 700 ? 15.485 -1.524 -37.818 1.00 46.28 700 GLN A CA 1
ATOM 5207 C C . GLN A 1 700 ? 14.644 -2.494 -36.973 1.00 46.28 700 GLN A C 1
ATOM 5209 O O . GLN A 1 700 ? 15.161 -3.226 -36.132 1.00 46.28 700 GLN A O 1
ATOM 5214 N N . LEU A 1 701 ? 13.336 -2.509 -37.252 1.00 42.12 701 LEU A N 1
ATOM 5215 C CA . LEU A 1 701 ? 12.391 -3.537 -36.807 1.00 42.12 701 LEU A CA 1
ATOM 5216 C C . LEU A 1 701 ? 12.549 -4.780 -37.690 1.00 42.12 701 LEU A C 1
ATOM 5218 O O . LEU A 1 701 ? 12.529 -4.675 -38.920 1.00 42.12 701 LEU A O 1
ATOM 5222 N N . ASP A 1 702 ? 12.677 -5.955 -37.083 1.00 48.03 702 ASP A N 1
ATOM 5223 C CA . ASP A 1 702 ? 12.548 -7.222 -37.790 1.00 48.03 702 ASP A CA 1
ATOM 5224 C C . ASP A 1 702 ? 11.073 -7.578 -38.060 1.00 48.03 702 ASP A C 1
ATOM 5226 O O . ASP A 1 702 ? 10.134 -6.920 -37.603 1.00 48.03 702 ASP A O 1
ATOM 5230 N N . SER A 1 703 ? 10.849 -8.646 -38.830 1.00 36.06 703 SER A N 1
ATOM 5231 C CA . SER A 1 703 ? 9.507 -9.110 -39.213 1.00 36.06 703 SER A CA 1
ATOM 5232 C C . SER A 1 703 ? 8.642 -9.604 -38.047 1.00 36.06 703 SER A C 1
ATOM 5234 O O . SER A 1 703 ? 7.460 -9.873 -38.250 1.00 36.06 703 SER A O 1
ATOM 5236 N N . THR A 1 704 ? 9.219 -9.765 -36.856 1.00 37.50 704 THR A N 1
ATOM 5237 C CA . THR A 1 704 ? 8.528 -10.155 -35.621 1.00 37.50 704 THR A CA 1
ATOM 5238 C C . THR A 1 704 ? 8.220 -8.963 -34.713 1.00 37.50 704 THR A C 1
ATOM 5240 O O . THR A 1 704 ? 7.626 -9.149 -33.656 1.00 37.50 704 THR A O 1
ATOM 5243 N N . GLY A 1 705 ? 8.576 -7.740 -35.123 1.00 39.41 705 GLY A N 1
ATOM 5244 C CA . GLY A 1 705 ? 8.423 -6.535 -34.305 1.00 39.41 705 GLY A CA 1
ATOM 5245 C C . GLY A 1 705 ? 9.496 -6.393 -33.222 1.00 39.41 705 GLY A C 1
ATOM 5246 O O . GLY A 1 705 ? 9.381 -5.516 -32.373 1.00 39.41 705 GLY A O 1
ATOM 5247 N N . SER A 1 706 ? 10.531 -7.236 -33.248 1.00 39.47 706 SER A N 1
ATOM 5248 C CA . SER A 1 706 ? 11.707 -7.135 -32.385 1.00 39.47 706 SER A CA 1
ATOM 5249 C C . SER A 1 706 ? 12.799 -6.319 -33.079 1.00 39.47 706 SER A C 1
ATOM 5251 O O . SER A 1 706 ? 12.874 -6.238 -34.303 1.00 39.47 706 SER A O 1
ATOM 5253 N N . TYR A 1 707 ? 13.650 -5.663 -32.302 1.00 45.84 707 TYR A N 1
ATOM 5254 C CA . TYR A 1 707 ? 14.772 -4.892 -32.833 1.00 45.84 707 TYR A CA 1
ATOM 5255 C C . TYR A 1 707 ? 15.981 -5.829 -33.028 1.00 45.84 707 TYR A C 1
ATOM 5257 O O . TYR A 1 707 ? 16.416 -6.501 -32.091 1.00 45.84 707 TYR A O 1
ATOM 5265 N N . SER A 1 708 ? 16.512 -5.901 -34.252 1.00 38.50 708 SER A N 1
ATOM 5266 C CA . SER A 1 708 ? 17.604 -6.811 -34.636 1.00 38.50 708 SER A CA 1
ATOM 5267 C C . SER A 1 708 ? 18.884 -6.039 -34.964 1.00 38.50 708 SER A C 1
ATOM 5269 O O . SER A 1 708 ? 18.859 -5.078 -35.730 1.00 38.50 708 SER A O 1
ATOM 5271 N N . ILE A 1 709 ? 20.033 -6.515 -34.472 1.00 36.84 709 ILE A N 1
ATOM 5272 C CA . ILE A 1 709 ? 21.354 -5.957 -34.798 1.00 36.84 709 ILE A CA 1
ATOM 5273 C C . ILE A 1 709 ? 21.751 -6.373 -36.225 1.00 36.84 709 ILE A C 1
ATOM 5275 O O . ILE A 1 709 ? 21.898 -7.562 -36.509 1.00 36.84 709 ILE A O 1
ATOM 5279 N N . VAL A 1 710 ? 22.002 -5.403 -37.111 1.00 38.38 710 VAL A N 1
ATOM 5280 C CA . VAL A 1 710 ? 22.713 -5.630 -38.383 1.00 38.38 710 VAL A CA 1
ATOM 5281 C C . VAL A 1 710 ? 24.113 -5.015 -38.265 1.00 38.38 710 VAL A C 1
ATOM 5283 O O . VAL A 1 710 ? 24.217 -3.804 -38.077 1.00 38.38 710 VAL A O 1
ATOM 5286 N N . PRO A 1 711 ? 25.202 -5.800 -38.360 1.00 34.25 711 PRO A N 1
ATOM 5287 C CA . PRO A 1 711 ? 26.549 -5.263 -38.199 1.00 34.25 711 PRO A CA 1
ATOM 5288 C C . PRO A 1 711 ? 26.920 -4.269 -39.317 1.00 34.25 711 PRO A C 1
ATOM 5290 O O . PRO A 1 711 ? 26.499 -4.449 -40.471 1.00 34.25 711 PRO A O 1
ATOM 5293 N N . PRO A 1 712 ? 27.754 -3.249 -39.025 1.00 31.94 712 PRO A N 1
ATOM 5294 C CA . PRO A 1 712 ? 28.178 -2.269 -40.018 1.00 31.94 712 PRO A CA 1
ATOM 5295 C C . PRO A 1 712 ? 29.047 -2.969 -41.071 1.00 31.94 712 PRO A C 1
ATOM 5297 O O . PRO A 1 712 ? 30.174 -3.374 -40.797 1.00 31.94 712 PRO A O 1
ATOM 5300 N N . GLY A 1 713 ? 28.510 -3.158 -42.279 1.00 35.03 713 GLY A N 1
ATOM 5301 C CA . GLY A 1 713 ? 29.220 -3.799 -43.398 1.00 35.03 713 GLY A CA 1
ATOM 5302 C C . GLY A 1 713 ? 28.446 -4.900 -44.126 1.00 35.03 713 GLY A C 1
ATOM 5303 O O . GLY A 1 713 ? 28.887 -5.356 -45.181 1.00 35.03 713 GLY A O 1
ATOM 5304 N N . GLY A 1 714 ? 27.274 -5.301 -43.628 1.00 30.77 714 GLY A N 1
ATOM 5305 C CA . GLY A 1 714 ? 26.371 -6.206 -44.337 1.00 30.77 714 GLY A CA 1
ATOM 5306 C C . GLY A 1 714 ? 25.599 -5.492 -45.445 1.00 30.77 714 GLY A C 1
ATOM 5307 O O . GLY A 1 714 ? 24.417 -5.205 -45.284 1.00 30.77 714 GLY A O 1
ATOM 5308 N N . ALA A 1 715 ? 26.243 -5.208 -46.578 1.00 31.89 715 ALA A N 1
ATOM 5309 C CA . ALA A 1 715 ? 25.533 -4.849 -47.801 1.00 31.89 715 ALA A CA 1
ATOM 5310 C C . ALA A 1 715 ? 24.703 -6.058 -48.272 1.00 31.89 715 ALA A C 1
ATOM 5312 O O . ALA A 1 715 ? 25.159 -6.863 -49.083 1.00 31.89 715 ALA A O 1
ATOM 5313 N N . SER A 1 716 ? 23.489 -6.208 -47.743 1.00 33.22 716 SER A N 1
ATOM 5314 C CA . SER A 1 716 ? 22.438 -6.905 -48.473 1.00 33.22 716 SER A CA 1
ATOM 5315 C C . SER A 1 716 ? 21.797 -5.880 -49.400 1.00 33.22 716 SER A C 1
ATOM 5317 O O . SER A 1 716 ? 21.219 -4.880 -48.982 1.00 33.22 716 SER A O 1
ATOM 5319 N N . ASP A 1 717 ? 22.048 -6.097 -50.683 1.00 27.20 717 ASP A N 1
ATOM 5320 C CA . ASP A 1 717 ? 21.462 -5.394 -51.813 1.00 27.20 717 ASP A CA 1
ATOM 5321 C C . ASP A 1 717 ? 19.950 -5.196 -51.573 1.00 27.20 717 ASP A C 1
ATOM 5323 O O . ASP A 1 717 ? 19.253 -6.186 -51.312 1.00 27.20 717 ASP A O 1
ATOM 5327 N N . PRO A 1 718 ? 19.395 -3.970 -51.639 1.00 31.39 718 PRO A N 1
ATOM 5328 C CA . PRO A 1 718 ? 17.961 -3.772 -51.545 1.00 31.39 718 PRO A CA 1
ATOM 5329 C C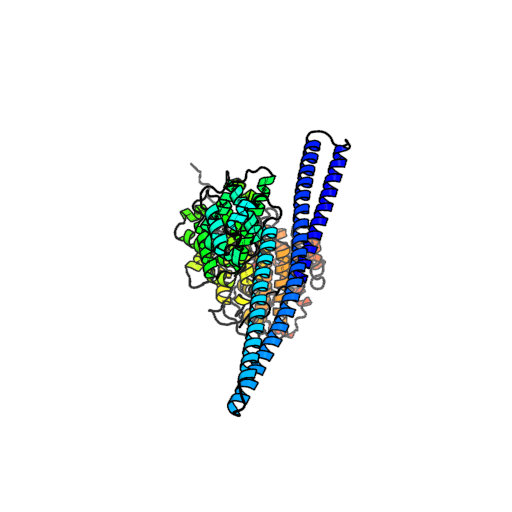 . PRO A 1 718 ? 17.345 -4.190 -52.882 1.00 31.39 718 PRO A C 1
ATOM 5331 O O . PRO A 1 718 ? 16.909 -3.363 -53.684 1.00 31.39 718 PRO A O 1
ATOM 5334 N N . THR A 1 719 ? 17.277 -5.494 -53.148 1.00 26.47 719 THR A N 1
ATOM 5335 C CA . THR A 1 719 ? 16.282 -6.004 -54.084 1.00 26.47 719 THR A CA 1
ATOM 5336 C C . THR A 1 719 ? 14.923 -5.756 -53.457 1.00 26.47 719 THR A C 1
ATOM 5338 O O . THR A 1 719 ? 14.423 -6.549 -52.663 1.00 26.47 719 THR A O 1
ATOM 5341 N N . VAL A 1 720 ? 14.340 -4.615 -53.821 1.00 27.50 720 VAL A N 1
ATOM 5342 C CA . VAL A 1 720 ? 12.913 -4.335 -53.723 1.00 27.50 720 VAL A CA 1
ATOM 5343 C C . VAL A 1 720 ? 12.189 -5.514 -54.367 1.00 27.50 720 VAL A C 1
ATOM 5345 O O . VAL A 1 720 ? 12.100 -5.605 -55.590 1.00 27.50 720 VAL A O 1
ATOM 5348 N N . VAL A 1 721 ? 11.705 -6.449 -53.552 1.00 26.75 721 VAL A N 1
ATOM 5349 C CA . VAL A 1 721 ? 10.731 -7.441 -53.999 1.00 26.75 721 VAL A CA 1
ATOM 5350 C C . VAL A 1 721 ? 9.396 -6.700 -54.058 1.00 26.75 721 VAL A C 1
ATOM 5352 O O . VAL A 1 721 ? 8.901 -6.266 -53.016 1.00 26.75 721 VAL A O 1
ATOM 5355 N N . PRO A 1 722 ? 8.803 -6.491 -55.246 1.00 27.53 722 PRO A N 1
ATOM 5356 C CA . PRO A 1 722 ? 7.497 -5.865 -55.337 1.00 27.53 722 PRO A CA 1
ATOM 5357 C C . PRO A 1 722 ? 6.482 -6.822 -54.716 1.00 27.53 722 PRO A C 1
ATOM 5359 O O . PRO A 1 722 ? 6.334 -7.954 -55.176 1.00 27.53 722 PRO A O 1
ATOM 5362 N N . ILE A 1 723 ? 5.768 -6.363 -53.690 1.00 30.86 723 ILE A N 1
ATOM 5363 C CA . ILE A 1 723 ? 4.562 -7.035 -53.205 1.00 30.86 723 ILE A CA 1
ATOM 5364 C C . ILE A 1 723 ? 3.582 -7.087 -54.391 1.00 30.86 723 ILE A C 1
ATOM 5366 O O . ILE A 1 723 ? 3.215 -6.026 -54.912 1.00 30.86 723 ILE A O 1
ATOM 5370 N N . PRO A 1 724 ? 3.150 -8.271 -54.863 1.00 29.02 724 PRO A N 1
ATOM 5371 C CA . PRO A 1 724 ? 2.111 -8.341 -55.873 1.00 29.02 724 PRO A CA 1
ATOM 5372 C C . PRO A 1 724 ? 0.822 -7.817 -55.242 1.00 29.02 724 PRO A C 1
ATOM 5374 O O . PRO A 1 724 ? 0.360 -8.348 -54.233 1.00 29.02 724 PRO A O 1
ATOM 5377 N N . ARG A 1 725 ? 0.225 -6.781 -55.841 1.00 37.69 725 ARG A N 1
ATOM 5378 C CA . ARG A 1 725 ? -1.184 -6.454 -55.602 1.00 37.69 725 ARG A CA 1
ATOM 5379 C C . ARG A 1 725 ? -2.013 -7.642 -56.088 1.00 37.69 725 ARG A C 1
ATOM 5381 O O . ARG A 1 725 ? -2.251 -7.775 -57.284 1.00 37.69 725 ARG A O 1
ATOM 5388 N N . GLY A 1 726 ? -2.361 -8.533 -55.166 1.00 30.44 726 GLY A N 1
ATOM 5389 C CA . GLY A 1 726 ? -3.360 -9.569 -55.371 1.00 30.44 726 GLY A CA 1
ATOM 5390 C C . GLY A 1 726 ? -4.740 -8.971 -55.146 1.00 30.44 726 GLY A C 1
ATOM 5391 O O . GLY A 1 726 ? -5.029 -8.482 -54.056 1.00 30.44 726 GLY A O 1
ATOM 5392 N N . ASP A 1 727 ? -5.547 -8.980 -56.200 1.00 36.09 727 ASP A N 1
ATOM 5393 C CA . ASP A 1 727 ? -6.960 -8.627 -56.182 1.00 36.09 727 ASP A CA 1
ATOM 5394 C C . ASP A 1 727 ? -7.722 -9.451 -55.127 1.00 36.09 727 ASP A C 1
ATOM 5396 O O . ASP A 1 727 ? -7.621 -10.680 -55.090 1.00 36.09 727 ASP A O 1
ATOM 5400 N N . MET A 1 728 ? -8.502 -8.765 -54.287 1.00 33.78 728 MET A N 1
ATOM 5401 C CA . MET A 1 728 ? -9.564 -9.386 -53.492 1.00 33.78 728 MET A CA 1
ATOM 5402 C C . MET A 1 728 ? -10.714 -9.821 -54.415 1.00 33.78 728 MET A C 1
ATOM 5404 O O . MET A 1 728 ? -11.132 -9.038 -55.274 1.00 33.78 728 MET A O 1
ATOM 5408 N N . PRO A 1 729 ? -11.303 -11.000 -54.190 1.00 39.44 729 PRO A N 1
ATOM 5409 C CA . PRO A 1 729 ? -12.744 -11.147 -54.064 1.00 39.44 729 PRO A CA 1
ATOM 5410 C C . PRO A 1 729 ? -13.215 -10.867 -52.632 1.00 39.44 729 PRO A C 1
ATOM 5412 O O . PRO A 1 729 ? -12.541 -11.327 -51.680 1.00 39.44 729 PRO A O 1
#

Solvent-accessible surface area (backbone atoms only — not comparable to full-atom values): 38155 Å² total; per-residue (Å²): 132,78,77,91,60,68,43,77,77,70,43,66,60,38,40,49,50,19,52,50,41,44,52,52,30,53,48,46,54,51,51,33,51,49,40,53,53,53,37,51,56,37,73,69,65,84,45,76,58,72,69,42,56,49,50,40,50,51,40,50,49,52,35,52,52,43,48,52,47,32,56,28,36,48,50,45,23,49,49,37,41,50,48,26,54,52,44,52,53,43,34,55,53,43,53,58,45,50,54,51,37,51,54,25,49,53,45,29,56,48,29,49,52,51,38,55,52,28,63,76,66,79,47,89,51,70,68,42,52,52,50,30,52,52,25,46,52,54,32,53,52,43,55,50,53,52,54,49,50,36,54,52,43,51,53,52,52,51,50,52,52,51,49,65,58,62,41,73,64,97,50,52,67,64,53,42,61,45,43,28,46,97,89,68,46,73,50,54,73,66,55,31,43,51,49,51,50,49,62,59,66,76,55,85,65,45,75,68,55,51,52,50,50,46,48,46,43,73,76,35,41,86,37,50,73,57,24,33,55,43,49,63,72,44,38,40,48,52,46,47,54,49,52,49,44,48,55,72,70,43,58,88,53,78,72,48,40,54,51,42,36,54,46,51,50,48,50,46,48,19,47,14,48,16,43,68,74,49,52,63,69,54,29,20,49,42,16,27,38,41,54,62,50,47,82,50,67,83,42,46,40,66,44,48,46,18,51,56,55,56,38,78,72,43,42,37,42,24,26,46,19,27,47,55,41,52,54,47,34,48,75,77,36,51,69,59,30,53,48,74,66,56,92,69,58,52,88,72,44,71,66,69,40,30,52,45,26,57,54,72,64,54,85,43,57,56,51,51,67,43,23,28,31,54,23,28,30,76,39,34,70,62,44,39,62,61,43,19,41,85,90,35,73,63,16,52,51,48,39,41,42,67,34,26,69,51,80,38,43,94,65,16,40,34,30,66,24,40,28,47,21,33,36,57,66,30,68,78,38,48,44,49,65,64,38,65,51,78,84,29,51,26,36,29,48,38,52,34,49,16,49,37,44,33,18,38,32,64,17,84,58,65,38,72,88,31,43,33,66,67,17,19,32,23,46,36,58,30,43,49,81,42,53,60,41,51,9,27,49,46,55,74,41,93,50,72,54,60,23,43,65,71,33,100,78,64,47,57,31,95,73,62,58,67,51,54,65,29,19,49,30,46,46,46,9,41,18,44,70,32,73,66,19,30,48,54,42,20,51,46,50,32,53,53,51,52,49,45,53,49,30,48,77,71,61,59,48,55,78,94,44,46,48,59,47,49,16,25,54,10,8,44,48,19,44,62,47,27,24,58,44,48,52,42,70,70,37,95,75,60,48,72,68,57,52,55,48,52,54,50,52,50,52,54,49,43,73,44,94,48,87,57,37,35,57,52,51,47,55,34,51,54,21,50,78,70,74,42,49,67,67,38,63,60,64,46,63,65,84,57,46,46,66,68,54,52,57,48,40,78,73,43,61,72,74,59,26,53,53,56,48,50,62,39,47,70,67,58,64,70,64,50,72,69,59,61,64,68,55,82,57,66,49,66,58,47,18,50,50,29,21,52,48,38,47,56,20,62,75,41,72,42,100,84,73,46,46,47,81,67,68,93,81,72,83,71,76,85,75,80,74,79,78,77,88,72,82,82,130

pLDDT: mean 70.58, std 18.46, range [26.47, 98.12]

Nearest PDB structures (foldseek):
  1i49-assembly1_B  TM=5.108E-01  e=7.452E+00  Homo sapiens

Sequence (729 aa):
MVNLDPAQGDTLQVRGAATRIRGYSQGLVNDRRTANNQTAVVDSGSWTGLAADSFSATMSGLSTMAAGVVDGWDRLASALDSYATQLENLQEEADATLERYRTCDERVATAQRNLTRAESSGTGATGLTGELTSARLARAQVETEMTEIESRRTALDDQIATLLLEAPGGSTSQWRALTTSADGRRLTDQQIIDNILEILNDGTVTTEDLDLLRQFLLQYGSNPDMCDKFFTALGAEGFVELQEAVLAVTPVDDEDFQRARDLISALNNGLALASQQWSPATCEQYGSDLIDAIEDADSSAMVTVPGVLATSGLNPYVGLGSMERLEHIRTHDPVLFEKIGLERDPLTLSGDAGQAAWILGTGAVADLATSIFTNLSLIPTEALAFFGNPDSAQSAARTDYWFYERDWSVTGFEAPTGLLSSMTNSPALQAGRYSADSTSSWASLTSFVSRALEGLGANPSYTMTTTSATAKLNIVNALTPYMAEIAAQANGTTSEVTRWIFTADGKLATITLSTNQGNLARVLGVALTDPGALRTYGTALNIWQSDVIAAINEGRIPVDSLSEALSMIGSAQGLASAYGAEIASHASAVSEAHRQQLDLAFALLSLVPSVDTGYKIADYVSGVVSGNMQGVLESLDPQILGPDQVRQLSTHPRTTAGAALRDSLATAFDLSDELTAQLGNSPESEVYTSYDTASNAFTQLDSTGSYSIVPPGGASDPTVVPIPRGDMP

Organism: NCBI:txid264297

Secondary structure (DSSP, 8-state):
---S-TT---HHHHHHHHHHHHHHHHHHHHHHHHHHHHHHHIIIIIS-SHHHHHHHHHHHHHHHHHHHHHHHHHHHHHHHHHHHHHHHHHHHHHHHHHHHHHHHHHHHHHHHHHHHHHHHHTS--HHHHHHHHHHHHHHHHHHHHHHHHHHHHHHHHHHHHHHHHTSS-TTHHHHHHHHB-TTSPBPPHHHHHHHHHHHHHSSS--HHHHHHHHHHHHHHTT-HHHHHHHHHHHHHHHHHHHHHHHHHT--SSHHHHHHHHHHHHHHHHHHHHHHTTS-HHHHHHHHHHHHHT--STTSTHHHHHHHHHT-TT--HHHHHHHHHHHHHHHHH-HHHHHHHHS---GGG--SHHHHHHHHTT-SSPPPHHHHHHHHHTT-HHHHHHHH--TT-HHHHHHHHIIIIIS--GGGTTHHHHHHHHHHHH-HHHHTTTT---TTSHHHHHHHHHHHHHHHHHH-TT-STTTS-HHHHHHHHHHHGGGHHHHHHHHTT---SHHHHHH-TTS---S------HHHHHHHHHHHTTSHHHHHHHHHHHHHHHHHHHHHHHTT-S-GGGHHHHHHHHHHHHHHHHHHHHHHHHH-TT--HHHHHHHHHHHHHHHT---TTHHHHHHHHHHHHHTT-HHHHHTTS-TTTS-HHHHHHHTTS-HHHHHHHHHHHHHHHS---HHHHHHSSS-HHHHHHHHHHHHHHHTT-B-TTS-B----TT--------PPP-PPP-

InterPro domains:
  IPR010310 Type VII secretion system ESAT-6-like [PF06013] (12-89)

Mean predicted aligned error: 18.22 Å